Protein 3O0A (pdb70)

B-factor: mean 23.2, std 10.37, range [8.73, 64.78]

InterPro domains:
  IPR001412 Aminoacyl-tRNA synthetase, class I, conserved site [PS00178] (41-52)
  IPR002300 Aminoacyl-tRNA synthetase, class Ia [PF00133] (443-599)
  IPR002302 Leucine-tRNA ligase [PR00985] (126-143)
  IPR002302 Leucine-tRNA ligase [PR00985] (152-168)
  IPR002302 Leucine-tRNA ligase [PR00985] (184-197)
  IPR002302 Leucine-tRNA ligase [PR00985] (215-234)
  IPR002302 Leucine-tRNA ligase [PR00985] (513-531)
  IPR002302 Leucine-tRNA ligase [PR00985] (552-574)
  IPR002302 Leucine-tRNA ligase [PR00985] (585-595)
  IPR002302 Leucine-tRNA ligase [PTHR43740] (6-605)
  IPR002302 Leucine-tRNA ligase [TIGR00396] (6-601)
  IPR009008 Valyl/Leucyl/Isoleucyl-tRNA synthetase, editing domain [G3DSA:3.90.740.10] (258-379)
  IPR009008 Valyl/Leucyl/Isoleucyl-tRNA synthetase, editing domain [SSF50677] (257-441)
  IPR014729 Rossmann-like alpha/beta/alpha sandwich fold [G3DSA:3.40.50.620] (31-233)
  IPR014729 Rossmann-like alpha/beta/alpha sandwich fold [G3DSA:3.40.50.620] (413-604)
  IPR015413 Methionyl/Leucyl tRNA synthetase [PF09334] (38-180)
  IPR025709 Leucyl-tRNA synthetase, editing domain [PF13603] (221-429)

Organism: Aquifex aeolicus (strain VF5) (NCBI:txid224324)

Foldseek 3Di:
DAKKFKWKFAAPDLVLQVVLDDPVQSVCCVPVSIDIDIATDRQLLCLLQQQEKEFALPQPCLSSLLSVLVSVVQFDNVVSVVVSVVLVPADLCRLAVDPPKDKGWSRTWIQRPQPRDTHTYMYTSNQACPPGNRMHGAALQADQVSVVVCVNVVTDHDDFFDDPDDDDSVVGHHNDWHATDSRPPRGGHTSVVSSVVSQVVCVVVVRMHDD/DWKKFKWWFAAPDLVLLQVLDDPVCSVCCVPVSIDIDIAIDRQLLQLLQQQEKEAELPQPCLSSLLSVLVVVVQFDNVVSVVVSVVLVPDDLCRLQVDPDKDKGWSRTWIQSLQPRDTHTYMYISNFACPATNRMHRAALQADFVSVRVCVVVVTDHDDFFDQPDDDDSVVGHHNDWHAGDSRPPRGGDTRVVSSVVSQVVCVVVVGMHDDDGD

Nearest PDB structures (foldseek):
  3pz0-assembly3_C  TM=9.954E-01  e=6.820E-44  Aquifex aeolicus
  3pz5-assembly1_A  TM=9.875E-01  e=3.803E-36  Aquifex aeolicus
  1obh-assembly1_A  TM=9.323E-01  e=7.186E-24  Thermus thermophilus HB27
  7n11-assembly1_A  TM=8.236E-01  e=1.066E-21  Mycobacteroides abscessus
  7nu7-assembly1_A  TM=8.546E-01  e=3.525E-19  Neisseria gonorrhoeae

Sequence (425 aa):
EGALIRFYVEIEEPEKFLNCVPEELKETLLKEKRIYIDVFTTRPDTVFGATFVVLAPEHPLVPVLACIGERLGNACYSDVENFVEKMKKMSTRERTMEEDKEGVFLGVYATNPANGEKIPVWSANYVLYEYGTGAIMCVPAHDQRDWEFAKKYDLPIKVVVKPEGAWDFEKGAYEGKGTLVNSDGFDGLDSETAKRKITEWLQDRGLGEKKEGALIRFYVEIEEPEKFLNCVPEELKETLLKEKRIYIDVFTTRPDTVFGATFVVLAPEHPLVPVLACIGERLGNACYSDVENFVEKMKKMSTRERTMEEDKEGVFLGVYATNPANGEKIPVWSANYVLYEYGTGAIMCVPAHDQRDWEFAKKYDLPIKVVVKPEGAWDFEKGAYEGKGTLVNSDGFDGLDSETAKRKITEWLQDRGLGEKKVSY

CATH classification: 3.90.740.10

Solvent-accessible surface area: 20500 Å² total; per-residue (Å²): 176,6,0,40,0,83,0,18,4,83,6,136,103,5,130,98,8,52,125,11,18,59,112,136,50,85,78,43,0,68,171,85,93,61,2,43,1,44,0,29,13,66,54,4,0,3,0,1,0,0,8,0,0,0,0,0,2,82,20,83,18,1,66,15,0,0,22,0,0,91,86,80,67,64,16,60,65,63,79,4,92,96,6,29,87,94,6,143,158,64,50,86,161,89,14,52,145,59,163,110,12,50,8,22,51,0,0,0,98,0,4,0,5,7,39,45,76,121,9,21,0,28,0,0,15,23,6,50,87,143,99,48,44,0,1,24,13,0,6,0,0,7,53,55,136,2,21,46,0,2,142,120,55,135,22,80,75,40,31,0,0,111,25,189,50,111,116,64,33,143,155,10,7,38,99,31,144,14,56,2,34,84,0,94,62,18,65,54,17,77,1,75,15,0,51,73,19,0,5,78,53,0,79,108,71,53,15,10,92,104,145,151,10,0,34,0,75,0,17,5,77,7,149,83,4,121,123,16,46,119,10,8,48,132,72,56,54,131,41,0,70,161,62,97,64,4,31,1,59,0,8,13,64,53,4,0,3,0,1,0,1,10,0,0,0,0,0,1,40,18,66,18,0,59,15,0,0,21,0,0,91,109,92,67,66,23,60,57,59,82,3,88,87,11,19,98,106,1,114,150,49,53,80,136,62,12,100,110,87,161,101,13,54,10,29,50,0,0,0,102,0,4,0,2,9,34,43,80,117,8,20,0,28,0,0,7,41,6,56,14,61,81,8,36,0,1,27,13,0,6,0,0,7,58,54,132,4,26,49,0,2,153,106,59,137,21,80,75,42,40,0,0,113,15,190,48,108,121,69,37,152,153,12,9,34,99,29,140,16,51,2,35,85,0,94,80,28,76,54,48,75,2,70,29,0,51,115,84,0,2,68,84,0,94,133,103,41,6,10,82,108,70,101,66,109

Radius of gyration: 25.5 Å; Cα contacts (8 Å, |Δi|>4): 922; chains: 2; bounding box: 41×61×72 Å

Secondary structure (DSSP, 8-state):
--EEEEEEEE-S-GGGTGGGS-HHHHHHHHHHSEEEEEEEES-GGGGGG--EEEE-TT-THHHHHHHHHHHTT---HHHHHHHHHHHHT--HHHHHS-SS--EEEEEEEEEPTTT--EEEEEEETTS-TTSTTSEEEE-TTT-HHHHHHHHHHT------EE-SS---TTT----S--EE-S-GGGTT-BHHHHHHHHHHHHHHTTSEEE-/-EEEEEEEEE-S-GGGTGGGS-HHHHHHHHHHSEEEEEEEES-GGGGGG--EEEE-TT-THHHHHHHHHHHHTS--HHHHHHHHHHHHTS-HHHHHS-SS--EEEEEEEEEPTTT--EEEEEEETTS-TTSTTSEEEE-TTT-HHHHHHHHHHT------EE-SS---TTT----S--EE-S-GGGTT-BHHHHHHHHHHHHHHTTSEEEES--

Structure (mmCIF, N/CA/C/O backbone):
data_3O0A
#
_entry.id   3O0A
#
_cell.length_a   38.689
_cell.length_b   98.180
_cell.length_c   116.667
_cell.angle_alpha   90.00
_cell.angle_beta   90.00
_cell.angle_gamma   90.00
#
_symmetry.space_group_name_H-M   'P 21 21 21'
#
loop_
_entity.id
_entity.type
_entity.pdbx_description
1 polymer 'Leucyl-tRNA synthetase subunit alpha'
2 water water
#
loop_
_atom_site.group_PDB
_atom_site.id
_atom_site.type_symbol
_atom_site.label_atom_id
_atom_site.label_alt_id
_atom_site.label_comp_id
_atom_site.label_asym_id
_atom_site.label_entity_id
_atom_site.label_seq_id
_atom_site.pdbx_PDB_ins_code
_atom_site.Cartn_x
_atom_site.Cartn_y
_atom_site.Cartn_z
_atom_site.occupancy
_atom_site.B_iso_or_equiv
_atom_site.auth_seq_id
_atom_site.auth_comp_id
_atom_site.auth_asym_id
_atom_site.auth_atom_id
_atom_site.pdbx_PDB_model_num
ATOM 1 N N . GLU A 1 4 ? 6.061 81.202 53.947 1.00 36.07 228 GLU A N 1
ATOM 2 C CA . GLU A 1 4 ? 6.876 81.231 52.701 1.00 34.99 228 GLU A CA 1
ATOM 3 C C . GLU A 1 4 ? 7.786 82.454 52.714 1.00 32.78 228 GLU A C 1
ATOM 4 O O . GLU A 1 4 ? 7.361 83.568 53.036 1.00 33.19 228 GLU A O 1
ATOM 10 N N . GLY A 1 5 ? 9.046 82.222 52.385 1.00 30.02 229 GLY A N 1
ATOM 11 C CA . GLY A 1 5 ? 10.042 83.279 52.323 1.00 27.18 229 GLY A CA 1
ATOM 12 C C . GLY A 1 5 ? 11.414 82.668 52.151 1.00 24.96 229 GLY A C 1
ATOM 13 O O . GLY A 1 5 ? 11.557 81.569 51.591 1.00 25.00 229 GLY A O 1
ATOM 14 N N . ALA A 1 6 ? 12.426 83.380 52.628 1.00 22.57 230 ALA A N 1
ATOM 15 C CA . ALA A 1 6 ? 13.797 82.933 52.483 1.00 20.58 230 ALA A CA 1
ATOM 16 C C . ALA A 1 6 ? 14.580 83.240 53.742 1.00 19.02 230 ALA A C 1
ATOM 17 O O . ALA A 1 6 ? 14.344 84.253 54.392 1.00 18.47 230 ALA A O 1
ATOM 19 N N . LEU A 1 7 ? 15.511 82.359 54.076 1.00 17.78 231 LEU A N 1
ATOM 20 C CA . LEU A 1 7 ? 16.568 82.725 55.013 1.00 16.40 231 LEU A CA 1
ATOM 21 C C . LEU A 1 7 ? 17.684 83.311 54.158 1.00 15.00 231 LEU A C 1
ATOM 22 O O . LEU A 1 7 ? 18.027 82.741 53.123 1.00 15.20 231 LEU A O 1
ATOM 27 N N . ILE A 1 8 ? 18.230 84.447 54.574 1.00 13.41 232 ILE A N 1
ATOM 28 C CA . ILE A 1 8 ? 19.334 85.076 53.855 1.00 12.39 232 ILE A CA 1
ATOM 29 C C . ILE A 1 8 ? 20.479 85.288 54.835 1.00 11.90 232 ILE A C 1
ATOM 30 O O . ILE A 1 8 ? 20.264 85.787 55.946 1.00 11.40 232 ILE A O 1
ATOM 35 N N . ARG A 1 9 ? 21.672 84.867 54.424 1.00 11.96 233 ARG A N 1
ATOM 36 C CA . ARG A 1 9 ? 22.852 84.926 55.283 1.00 11.68 233 ARG A CA 1
ATOM 37 C C . ARG A 1 9 ? 23.621 86.226 55.058 1.00 11.39 233 ARG A C 1
ATOM 38 O O . ARG A 1 9 ? 24.483 86.311 54.186 1.00 11.93 233 ARG A O 1
ATOM 46 N N . PHE A 1 10 ? 23.270 87.260 55.816 1.00 10.74 234 PHE A N 1
ATOM 47 C CA . PHE A 1 10 ? 24.135 88.437 55.899 1.00 10.10 234 PHE A CA 1
ATOM 48 C C . PHE A 1 10 ? 25.359 88.050 56.731 1.00 10.90 234 PHE A C 1
ATOM 49 O O . PHE A 1 10 ? 25.325 87.051 57.445 1.00 10.85 234 PHE A O 1
ATOM 57 N N . TYR A 1 11 ? 26.438 88.820 56.628 1.00 11.33 235 TYR A N 1
ATOM 58 C CA . TYR A 1 11 ? 27.603 88.539 57.463 1.00 11.81 235 TYR A CA 1
ATOM 59 C C . TYR A 1 11 ? 28.442 89.768 57.707 1.00 12.14 235 TYR A C 1
ATOM 60 O O . TYR A 1 11 ? 28.586 90.621 56.838 1.00 13.58 235 TYR A O 1
ATOM 69 N N . VAL A 1 12 ? 29.004 89.844 58.903 1.00 12.09 236 VAL A N 1
ATOM 70 C CA . VAL A 1 12 ? 29.988 90.871 59.207 1.00 12.06 236 VAL A CA 1
ATOM 71 C C . VAL A 1 12 ? 31.358 90.298 58.884 1.00 13.19 236 VAL A C 1
ATOM 72 O O . VAL A 1 12 ? 31.772 89.286 59.467 1.00 13.22 236 VAL A O 1
ATOM 76 N N . GLU A 1 13 ? 32.040 90.933 57.930 1.00 13.42 237 GLU A N 1
ATOM 77 C CA . GLU A 1 13 ? 33.414 90.562 57.603 1.00 15.25 237 GLU A CA 1
ATOM 78 C C . GLU A 1 13 ? 34.360 91.065 58.682 1.00 16.00 237 GLU A C 1
ATOM 79 O O . GLU A 1 13 ? 34.273 92.225 59.103 1.00 15.66 237 GLU A O 1
ATOM 85 N N . ILE A 1 14 ? 35.250 90.185 59.129 1.00 16.67 238 ILE A N 1
ATOM 86 C CA . ILE A 1 14 ? 36.252 90.537 60.139 1.00 17.91 238 ILE A CA 1
ATOM 87 C C . ILE A 1 14 ? 37.636 90.160 59.617 1.00 19.65 238 ILE A C 1
ATOM 88 O O . ILE A 1 14 ? 38.008 88.981 59.619 1.00 20.03 238 ILE A O 1
ATOM 93 N N . GLU A 1 15 ? 38.372 91.182 59.185 1.00 21.21 239 GLU A N 1
ATOM 94 C CA . GLU A 1 15 ? 39.669 91.050 58.507 1.00 23.82 239 GLU A CA 1
ATOM 95 C C . GLU A 1 15 ? 40.784 90.565 59.439 1.00 24.12 239 GLU A C 1
ATOM 96 O O . GLU A 1 15 ? 41.703 89.849 59.015 1.00 24.48 239 GLU A O 1
ATOM 102 N N . GLU A 1 16 ? 40.695 90.960 60.704 1.00 23.33 240 GLU A N 1
ATOM 103 C CA . GLU A 1 16 ? 41.710 90.611 61.694 1.00 24.26 240 GLU A CA 1
ATOM 104 C C . GLU A 1 16 ? 41.053 89.918 62.898 1.00 22.18 240 GLU A C 1
ATOM 105 O O . GLU A 1 16 ? 40.895 90.528 63.948 1.00 21.40 240 GLU A O 1
ATOM 111 N N . PRO A 1 17 ? 40.669 88.633 62.747 1.00 21.49 241 PRO A N 1
ATOM 112 C CA . PRO A 1 17 ? 39.909 87.959 63.810 1.00 19.95 241 PRO A CA 1
ATOM 113 C C . PRO A 1 17 ? 40.564 87.972 65.204 1.00 18.89 241 PRO A C 1
ATOM 114 O O . PRO A 1 17 ? 39.846 88.069 66.203 1.00 17.43 241 PRO A O 1
ATOM 118 N N . GLU A 1 18 ? 41.899 87.877 65.278 1.00 18.87 242 GLU A N 1
ATOM 119 C CA . GLU A 1 18 ? 42.599 87.855 66.580 1.00 19.61 242 GLU A CA 1
ATOM 120 C C . GLU A 1 18 ? 42.307 89.091 67.437 1.00 18.61 242 GLU A C 1
ATOM 121 O O . GLU A 1 18 ? 42.245 89.005 68.668 1.00 18.54 242 GLU A O 1
ATOM 127 N N . LYS A 1 19 ? 42.102 90.230 66.779 1.00 17.39 243 LYS A N 1
ATOM 128 C CA . LYS A 1 19 ? 41.776 91.490 67.461 1.00 17.21 243 LYS A CA 1
ATOM 129 C C . LYS A 1 19 ? 40.390 9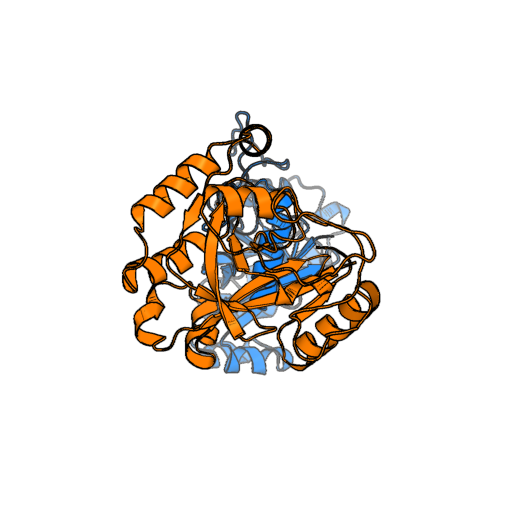1.455 68.115 1.00 15.90 243 LYS A C 1
ATOM 130 O O . LYS A 1 19 ? 40.104 92.256 69.011 1.00 15.03 243 LYS A O 1
ATOM 136 N N . PHE A 1 20 ? 39.547 90.513 67.682 1.00 14.21 244 PHE A N 1
ATOM 137 C CA . PHE A 1 20 ? 38.168 90.457 68.127 1.00 13.71 244 PHE A CA 1
ATOM 138 C C . PHE A 1 20 ? 37.742 89.154 68.799 1.00 13.24 244 PHE A C 1
ATOM 139 O O . PHE A 1 20 ? 36.581 89.028 69.218 1.00 12.22 244 PHE A O 1
ATOM 147 N N . LEU A 1 21 ? 38.669 88.211 68.951 1.00 14.30 245 LEU A N 1
ATOM 148 C CA . LEU A 1 21 ? 38.323 86.886 69.491 1.00 14.93 245 LEU A CA 1
ATOM 149 C C . LEU A 1 21 ? 37.655 86.926 70.865 1.00 14.93 245 LEU A C 1
ATOM 150 O O . LEU A 1 21 ? 36.776 86.103 71.164 1.00 14.77 245 LEU A O 1
ATOM 155 N N . ASN A 1 22 ? 38.058 87.866 71.719 1.00 14.09 246 ASN A N 1
ATOM 156 C CA . ASN A 1 22 ? 37.431 87.904 73.036 1.00 14.01 246 ASN A CA 1
ATOM 157 C C . ASN A 1 22 ? 36.016 88.502 73.050 1.00 13.21 246 ASN A C 1
ATOM 158 O O . ASN A 1 22 ? 35.352 88.503 74.085 1.00 12.90 246 ASN A O 1
ATOM 163 N N . CYS A 1 23 ? 35.552 88.965 71.887 1.00 12.08 247 CYS A N 1
ATOM 164 C CA . CYS A 1 23 ? 34.170 89.422 71.719 1.00 11.86 247 CYS A CA 1
ATOM 165 C C . CYS A 1 23 ? 33.208 88.291 71.406 1.00 11.35 247 CYS A C 1
ATOM 166 O O . CYS A 1 23 ? 32.004 88.488 71.475 1.00 11.16 247 CYS A O 1
ATOM 169 N N . VAL A 1 24 ? 33.742 87.132 71.016 1.00 11.21 248 VAL A N 1
ATOM 170 C CA . VAL A 1 24 ? 32.900 86.064 70.458 1.00 11.88 248 VAL A CA 1
ATOM 171 C C . VAL A 1 24 ? 32.965 84.790 71.298 1.00 12.44 248 VAL A C 1
ATOM 172 O O . VAL A 1 24 ? 34.029 84.445 71.830 1.00 13.66 248 VAL A O 1
ATOM 176 N N . PRO A 1 25 ? 31.820 84.100 71.437 1.00 12.26 249 PRO A N 1
ATOM 177 C CA . PRO A 1 25 ? 31.838 82.829 72.161 1.00 12.87 249 PRO A CA 1
ATOM 178 C C . PRO A 1 25 ? 32.479 81.729 71.340 1.00 13.65 249 PRO A C 1
ATOM 179 O O . PRO A 1 25 ? 32.558 81.828 70.112 1.00 13.36 249 PRO A O 1
ATOM 183 N N . GLU A 1 26 ? 32.908 80.677 72.035 1.00 14.08 250 GLU A N 1
ATOM 184 C CA . GLU A 1 26 ? 33.586 79.550 71.419 1.00 15.45 250 GLU A CA 1
ATOM 185 C C . GLU A 1 26 ? 32.832 79.014 70.199 1.00 14.94 250 GLU A C 1
ATOM 186 O O . GLU A 1 26 ? 33.439 78.645 69.199 1.00 14.87 250 GLU A O 1
ATOM 192 N N . GLU A 1 27 ? 31.511 78.989 70.301 1.00 15.03 251 GLU A N 1
ATOM 193 C CA . GLU A 1 27 ? 30.647 78.457 69.242 1.00 16.44 251 GLU A CA 1
ATOM 194 C C . GLU A 1 27 ? 30.774 79.178 67.893 1.00 16.13 251 GLU A C 1
ATOM 195 O O . GLU A 1 27 ? 30.467 78.598 66.843 1.00 17.79 251 GLU A O 1
ATOM 201 N N . LEU A 1 28 ? 31.209 80.439 67.918 1.00 15.68 252 LEU A N 1
ATOM 202 C CA . LEU A 1 28 ? 31.365 81.232 66.683 1.00 15.60 252 LEU A CA 1
ATOM 203 C C . LEU A 1 28 ? 32.806 81.354 66.213 1.00 16.48 252 LEU A C 1
ATOM 204 O O . LEU A 1 28 ? 33.067 81.935 65.148 1.00 15.87 252 LEU A O 1
ATOM 209 N N . LYS A 1 29 ? 33.735 80.811 67.002 1.00 17.20 253 LYS A N 1
ATOM 210 C CA . LYS A 1 29 ? 35.165 81.026 66.786 1.00 18.88 253 LYS A CA 1
ATOM 211 C C . LYS A 1 29 ? 35.665 80.327 65.520 1.00 19.98 253 LYS A C 1
ATOM 212 O O . LYS A 1 29 ? 36.454 80.885 64.764 1.00 20.35 253 LYS A O 1
ATOM 218 N N . GLU A 1 30 ? 35.182 79.109 65.304 1.00 20.70 254 GLU A N 1
ATOM 219 C CA . GLU A 1 30 ? 35.544 78.302 64.146 1.00 22.38 254 GLU A CA 1
ATOM 220 C C . GLU A 1 30 ? 35.255 79.067 62.843 1.00 21.16 254 GLU A C 1
ATOM 221 O O . GLU A 1 30 ? 36.136 79.208 61.997 1.00 21.71 254 GLU A O 1
ATOM 227 N N . THR A 1 31 ? 34.038 79.596 62.712 1.00 19.74 255 THR A N 1
ATOM 228 C CA . THR A 1 31 ? 33.637 80.344 61.516 1.00 18.85 255 THR A CA 1
ATOM 229 C C . THR A 1 31 ? 34.409 81.656 61.385 1.00 18.50 255 THR A C 1
ATOM 230 O O . THR A 1 31 ? 34.809 82.052 60.275 1.00 18.43 255 THR A O 1
ATOM 234 N N . LEU A 1 32 ? 34.606 82.334 62.516 1.00 17.50 256 LEU A N 1
ATOM 235 C CA . LEU A 1 32 ? 35.343 83.584 62.530 1.00 17.69 256 LEU A CA 1
ATOM 236 C C . LEU A 1 32 ? 36.764 83.380 62.001 1.00 18.64 256 LEU A C 1
ATOM 237 O O . LEU A 1 32 ? 37.230 84.132 61.157 1.00 18.16 256 LEU A O 1
ATOM 242 N N . LEU A 1 33 ? 37.453 82.362 62.510 1.00 19.54 257 LEU A N 1
ATOM 243 C CA . LEU A 1 33 ? 38.840 82.139 62.097 1.00 21.49 257 LEU A CA 1
ATOM 244 C C . LEU A 1 33 ? 38.971 81.578 60.674 1.00 22.16 257 LEU A C 1
ATOM 245 O O . LEU A 1 33 ? 39.877 81.974 59.933 1.00 23.10 257 LEU A O 1
ATOM 250 N N . LYS A 1 34 ? 38.068 80.679 60.294 1.00 22.07 258 LYS A N 1
ATOM 251 C CA . LYS A 1 34 ? 38.139 80.017 58.992 1.00 23.61 258 LYS A CA 1
ATOM 252 C C . LYS A 1 34 ? 37.589 80.893 57.878 1.00 22.52 258 LYS A C 1
ATOM 253 O O . LYS A 1 34 ? 38.164 80.945 56.796 1.00 22.94 258 LYS A O 1
ATOM 259 N N . GLU A 1 35 ? 36.471 81.566 58.139 1.00 20.90 259 GLU A N 1
ATOM 260 C CA . GLU A 1 35 ? 35.795 82.340 57.096 1.00 20.36 259 GLU A CA 1
ATOM 261 C C . GLU A 1 35 ? 35.959 83.848 57.216 1.00 19.10 259 GLU A C 1
ATOM 262 O O . GLU A 1 35 ? 35.598 84.582 56.284 1.00 17.76 259 GLU A O 1
ATOM 268 N N . LYS A 1 36 ? 36.489 84.305 58.355 1.00 18.68 260 LYS A N 1
ATOM 269 C CA . LYS A 1 36 ? 36.629 85.737 58.656 1.00 18.21 260 LYS A CA 1
ATOM 270 C C . LYS A 1 36 ? 35.260 86.427 58.556 1.00 16.26 260 LYS A C 1
ATOM 271 O O . LYS A 1 36 ? 35.127 87.528 58.001 1.00 15.77 260 LYS A O 1
ATOM 277 N N . ARG A 1 37 ? 34.253 85.739 59.098 1.00 14.75 261 ARG A N 1
ATOM 278 C CA . ARG A 1 37 ? 32.859 86.211 59.084 1.00 13.46 261 ARG A CA 1
ATOM 279 C C . ARG A 1 37 ? 32.137 85.880 60.370 1.00 12.74 261 ARG A C 1
ATOM 280 O O . ARG A 1 37 ? 32.425 84.856 60.991 1.00 12.82 261 ARG A O 1
ATOM 288 N N . ILE A 1 38 ? 31.191 86.745 60.741 1.00 12.08 262 ILE A N 1
ATOM 289 C CA . ILE A 1 38 ? 30.164 86.426 61.736 1.00 12.01 262 ILE A CA 1
ATOM 290 C C . ILE A 1 38 ? 28.833 86.518 61.022 1.00 10.95 262 ILE A C 1
ATOM 291 O O . ILE A 1 38 ? 28.464 87.578 60.535 1.00 11.09 262 ILE A O 1
ATOM 296 N N . TYR A 1 39 ? 28.133 85.395 60.909 1.00 11.12 263 TYR A N 1
ATOM 297 C CA . TYR A 1 39 ? 26.899 85.388 60.125 1.00 11.04 263 TYR A CA 1
ATOM 298 C C . TYR A 1 39 ? 25.720 85.957 60.894 1.00 10.79 263 TYR A C 1
ATOM 299 O O . TYR A 1 39 ? 25.550 85.657 62.077 1.00 11.40 263 TYR A O 1
ATOM 308 N N . ILE A 1 40 ? 24.896 86.734 60.188 1.00 9.99 264 ILE A N 1
ATOM 309 C CA . ILE A 1 40 ? 23.603 87.177 60.714 1.00 10.37 264 ILE A CA 1
ATOM 310 C C . ILE A 1 40 ? 22.538 86.653 59.769 1.00 11.40 264 ILE A C 1
ATOM 311 O O . ILE A 1 40 ? 22.281 87.240 58.717 1.00 11.12 264 ILE A O 1
ATOM 316 N N . ASP A 1 41 ? 21.916 85.551 60.154 1.00 11.68 265 ASP A N 1
ATOM 317 C CA . ASP A 1 41 ? 20.872 84.972 59.317 1.00 13.35 265 ASP A CA 1
ATOM 318 C C . ASP A 1 41 ? 19.577 85.741 59.545 1.00 13.08 265 ASP A C 1
ATOM 319 O O . ASP A 1 41 ? 19.174 85.984 60.692 1.00 12.21 265 ASP A O 1
ATOM 324 N N . VAL A 1 42 ? 18.928 86.128 58.453 1.00 13.53 266 VAL A N 1
ATOM 325 C CA . VAL A 1 42 ? 17.657 86.833 58.558 1.00 14.20 266 VAL A CA 1
ATOM 326 C C . VAL A 1 42 ? 16.583 86.017 57.851 1.00 14.98 266 VAL A C 1
ATOM 327 O O . VAL A 1 42 ? 16.845 85.391 56.839 1.00 14.47 266 VAL A O 1
ATOM 331 N N . PHE A 1 43 ? 15.378 86.005 58.403 1.00 15.53 267 PHE A N 1
ATOM 332 C CA . PHE A 1 43 ? 14.244 85.504 57.646 1.00 15.91 267 PHE A CA 1
ATOM 333 C C . PHE A 1 43 ? 13.464 86.652 57.011 1.00 15.85 267 PHE A C 1
ATOM 334 O O . PHE A 1 43 ? 13.205 87.659 57.650 1.00 15.81 267 PHE A O 1
ATOM 342 N N . THR A 1 44 ? 13.092 86.495 55.746 1.00 16.53 268 THR A N 1
ATOM 343 C CA . THR A 1 44 ? 12.272 87.505 55.066 1.00 17.27 268 THR A CA 1
ATOM 344 C C . THR A 1 44 ? 11.220 86.878 54.169 1.00 18.21 268 THR A C 1
ATOM 345 O O . THR A 1 44 ? 11.490 85.886 53.511 1.00 18.54 268 THR A O 1
ATOM 349 N N . THR A 1 45 ? 10.025 87.467 54.137 1.00 18.61 269 THR A N 1
ATOM 350 C CA . THR A 1 45 ? 9.011 87.074 53.157 1.00 20.26 269 THR A CA 1
ATOM 351 C C . THR A 1 45 ? 9.141 87.937 51.901 1.00 19.74 269 THR A C 1
ATOM 352 O O . THR A 1 45 ? 8.340 87.818 50.971 1.00 21.02 269 THR A O 1
ATOM 356 N N . ARG A 1 46 ? 10.158 88.801 51.893 1.00 18.72 270 ARG A N 1
ATOM 357 C CA . ARG A 1 46 ? 10.406 89.718 50.778 1.00 18.36 270 ARG A CA 1
ATOM 358 C C . ARG A 1 46 ? 11.830 89.613 50.205 1.00 17.17 270 ARG A C 1
ATOM 359 O O . ARG A 1 46 ? 12.553 90.613 50.131 1.00 16.78 270 ARG A O 1
ATOM 367 N N . PRO A 1 47 ? 12.232 88.405 49.767 1.00 16.22 271 PRO A N 1
ATOM 368 C CA . PRO A 1 47 ? 13.588 88.286 49.237 1.00 15.32 271 PRO A CA 1
ATOM 369 C C . PRO A 1 47 ? 13.776 89.077 47.932 1.00 15.37 271 PRO A C 1
ATOM 370 O O . PRO A 1 47 ? 14.909 89.385 47.561 1.00 14.75 271 PRO A O 1
ATOM 374 N N . ASP A 1 48 ? 12.667 89.411 47.260 1.00 16.08 272 ASP A N 1
ATOM 375 C CA . ASP A 1 48 ? 12.688 90.273 46.078 1.00 16.79 272 ASP A CA 1
ATOM 376 C C . ASP A 1 48 ? 13.244 91.675 46.360 1.00 16.83 272 ASP A C 1
ATOM 377 O O . ASP A 1 48 ? 13.637 92.378 45.431 1.00 17.57 272 ASP A O 1
ATOM 382 N N . THR A 1 49 ? 13.295 92.055 47.639 1.00 16.23 273 THR A N 1
ATOM 383 C CA . THR A 1 49 ? 13.748 93.386 48.061 1.00 16.20 273 THR A CA 1
ATOM 384 C C . THR A 1 49 ? 15.174 93.405 48.640 1.00 14.43 273 THR A C 1
ATOM 385 O O . THR A 1 49 ? 15.628 94.441 49.153 1.00 14.86 273 THR A O 1
ATOM 389 N N . VAL A 1 50 ? 15.880 92.277 48.549 1.00 13.71 274 VAL A N 1
ATOM 390 C CA . VAL A 1 50 ? 17.172 92.135 49.242 1.00 12.50 274 VAL A CA 1
ATOM 391 C C . VAL A 1 50 ? 18.199 93.199 48.803 1.00 13.01 274 VAL A C 1
ATOM 392 O O . VAL A 1 50 ? 19.017 93.658 49.606 1.00 12.39 274 VAL A O 1
ATOM 396 N N . PHE A 1 51 ? 18.147 93.607 47.533 1.00 13.77 275 PHE A N 1
ATOM 397 C CA . PHE A 1 51 ? 19.092 94.623 47.064 1.00 14.44 275 PHE A CA 1
ATOM 398 C C . PHE A 1 51 ? 18.808 95.982 47.700 1.00 15.49 275 PHE A C 1
ATOM 399 O O . PHE A 1 51 ? 19.652 96.878 47.659 1.00 16.55 275 PHE A O 1
ATOM 407 N N . GLY A 1 52 ? 17.623 96.121 48.292 1.00 15.47 276 GLY A N 1
ATOM 408 C CA . GLY A 1 52 ? 17.196 97.382 48.898 1.00 15.98 276 GLY A CA 1
ATOM 409 C C . GLY A 1 52 ? 17.452 97.454 50.386 1.00 15.34 276 GLY A C 1
ATOM 410 O O . GLY A 1 52 ? 17.072 98.428 51.033 1.00 16.42 276 GLY A O 1
ATOM 411 N N . ALA A 1 53 ? 18.112 96.431 50.931 1.00 14.54 277 ALA A N 1
ATOM 412 C CA . ALA A 1 53 ? 18.444 96.431 52.355 1.00 14.29 277 ALA A CA 1
ATOM 413 C C . ALA A 1 53 ? 19.501 97.490 52.627 1.00 14.86 277 ALA A C 1
ATOM 414 O O . ALA A 1 53 ? 20.588 97.457 52.050 1.00 15.87 277 ALA A O 1
ATOM 416 N N . THR A 1 54 ? 19.159 98.457 53.473 1.00 14.92 278 THR A N 1
ATOM 417 C CA . THR A 1 54 ? 20.101 99.539 53.798 1.00 15.67 278 THR A CA 1
ATOM 418 C C . THR A 1 54 ? 20.578 99.497 55.247 1.00 14.58 278 THR A C 1
ATOM 419 O O . THR A 1 54 ? 21.423 100.314 55.659 1.00 14.38 278 THR A O 1
ATOM 423 N N . PHE A 1 55 ? 20.000 98.575 56.023 1.00 13.30 279 PHE A N 1
ATOM 424 C CA . PHE A 1 55 ? 20.473 98.266 57.371 1.00 12.53 279 PHE A CA 1
ATOM 425 C C . PHE A 1 55 ? 19.887 96.942 57.847 1.00 12.44 279 PHE A C 1
ATOM 426 O O . PHE A 1 55 ? 18.978 96.391 57.207 1.00 11.66 279 PHE A O 1
ATOM 434 N N . VAL A 1 56 ? 20.464 96.418 58.929 1.00 11.18 280 VAL A N 1
ATOM 435 C CA . VAL A 1 56 ? 20.031 95.183 59.557 1.00 11.70 280 VAL A CA 1
ATOM 436 C C . VAL A 1 56 ? 19.640 95.508 60.988 1.00 11.98 280 VAL A C 1
ATOM 437 O O . VAL A 1 56 ? 20.307 96.320 61.634 1.00 12.06 280 VAL A O 1
ATOM 441 N N . VAL A 1 57 ? 18.560 94.896 61.478 1.00 12.18 281 VAL A N 1
ATOM 442 C CA . VAL A 1 57 ? 18.161 95.073 62.881 1.00 12.21 281 VAL A CA 1
ATOM 443 C C . VAL A 1 57 ? 18.034 93.732 63.607 1.00 11.59 281 VAL A C 1
ATOM 444 O O . VAL A 1 57 ? 17.376 92.815 63.119 1.00 11.44 281 VAL A O 1
ATOM 448 N N . LEU A 1 58 ? 18.672 93.630 64.772 1.00 10.48 282 LEU A N 1
ATOM 449 C CA . LEU A 1 58 ? 18.523 92.482 65.650 1.00 10.68 282 LEU A CA 1
ATOM 450 C C . LEU A 1 58 ? 17.539 92.854 66.739 1.00 10.04 282 LEU A C 1
ATOM 451 O O . LEU A 1 58 ? 17.582 93.970 67.266 1.00 10.38 282 LEU A O 1
ATOM 456 N N . ALA A 1 59 ? 16.662 91.925 67.095 1.00 10.78 283 ALA A N 1
ATOM 457 C CA . ALA A 1 59 ? 15.877 92.095 68.322 1.00 11.11 283 ALA A CA 1
ATOM 458 C C . ALA A 1 59 ? 16.822 92.323 69.526 1.00 11.74 283 ALA A C 1
ATOM 459 O O . ALA A 1 59 ? 17.943 91.810 69.559 1.00 10.56 283 ALA A O 1
ATOM 461 N N . PRO A 1 60 ? 16.370 93.094 70.531 1.00 12.67 284 PRO A N 1
ATOM 462 C CA . PRO A 1 60 ? 17.221 93.406 71.691 1.00 13.31 284 PRO A CA 1
ATOM 463 C C . PRO A 1 60 ? 17.764 92.164 72.393 1.00 13.18 284 PRO A C 1
ATOM 464 O O . PRO A 1 60 ? 18.890 92.202 72.919 1.00 13.26 284 PRO A O 1
ATOM 468 N N . GLU A 1 61 ? 16.984 91.080 72.408 1.00 13.35 285 GLU A N 1
ATOM 469 C CA . GLU A 1 61 ? 17.402 89.854 73.091 1.00 14.63 285 GLU A CA 1
ATOM 470 C C . GLU A 1 61 ? 18.236 88.925 72.212 1.00 13.71 285 GLU A C 1
ATOM 471 O O . GLU A 1 61 ? 18.630 87.842 72.657 1.00 14.06 285 GLU A O 1
ATOM 477 N N . HIS A 1 62 ? 18.472 89.321 70.964 1.00 12.90 286 HIS A N 1
ATOM 478 C CA . HIS A 1 62 ? 19.265 88.492 70.044 1.00 12.65 286 HIS A CA 1
ATOM 479 C C . HIS A 1 62 ? 20.658 88.260 70.637 1.00 13.06 286 HIS A C 1
ATOM 480 O O . HIS A 1 62 ? 21.308 89.217 71.061 1.00 13.14 286 HIS A O 1
ATOM 487 N N . PRO A 1 63 ? 21.102 86.989 70.699 1.00 14.24 287 PRO A N 1
ATOM 488 C CA . PRO A 1 63 ? 22.418 86.653 71.253 1.00 14.83 287 PRO A CA 1
ATOM 489 C C . PRO A 1 63 ? 23.591 87.415 70.616 1.00 13.75 287 PRO A C 1
ATOM 490 O O . PRO A 1 63 ? 24.635 87.589 71.253 1.00 14.16 287 PRO A O 1
ATOM 494 N N . LEU A 1 64 ? 23.442 87.856 69.372 1.00 12.24 288 LEU A N 1
ATOM 495 C CA . LEU A 1 64 ? 24.549 88.556 68.701 1.00 11.05 288 LEU A CA 1
ATOM 496 C C . LEU A 1 64 ? 24.670 90.030 69.097 1.00 10.63 288 LEU A C 1
ATOM 497 O O . LEU A 1 64 ? 25.652 90.697 68.781 1.00 9.41 288 LEU A O 1
ATOM 502 N N . VAL A 1 65 ? 23.668 90.563 69.786 1.00 9.95 289 VAL A N 1
ATOM 503 C CA . VAL A 1 65 ? 23.738 91.978 70.171 1.00 10.52 289 VAL A CA 1
ATOM 504 C C . VAL A 1 65 ? 24.997 92.314 70.997 1.00 11.14 289 VAL A C 1
ATOM 505 O O . VAL A 1 65 ? 25.729 93.220 70.618 1.00 11.36 289 VAL A O 1
ATOM 509 N N . PRO A 1 66 ? 25.263 91.588 72.113 1.00 11.90 290 PRO A N 1
ATOM 510 C CA . PRO A 1 66 ? 26.487 91.901 72.866 1.00 11.72 290 PRO A CA 1
ATOM 511 C C . PRO A 1 66 ? 27.773 91.572 72.101 1.00 11.46 290 PRO A C 1
ATOM 512 O O . PRO A 1 66 ? 28.758 92.301 72.227 1.00 12.28 290 PRO A O 1
ATOM 516 N N . VAL A 1 67 ? 27.751 90.510 71.301 1.00 10.66 291 VAL A N 1
ATOM 517 C CA . VAL A 1 67 ? 28.900 90.130 70.494 1.00 9.95 291 VAL A CA 1
ATOM 518 C C . VAL A 1 67 ? 29.256 91.256 69.517 1.00 9.60 291 VAL A C 1
ATOM 519 O O . VAL A 1 67 ? 30.404 91.719 69.473 1.00 10.05 291 VAL A O 1
ATOM 523 N N . LEU A 1 68 ? 28.268 91.691 68.734 1.00 8.73 292 LEU A N 1
ATOM 524 C CA . LEU A 1 68 ? 28.504 92.733 67.728 1.00 8.78 292 LEU A CA 1
ATOM 525 C C . LEU A 1 68 ? 28.798 94.097 68.326 1.00 8.98 292 LEU A C 1
ATOM 526 O O . LEU A 1 68 ? 29.613 94.851 67.780 1.00 9.62 292 LEU A O 1
ATOM 531 N N . ALA A 1 69 ? 28.164 94.416 69.453 1.00 8.77 293 ALA A N 1
ATOM 532 C CA . ALA A 1 69 ? 28.478 95.672 70.160 1.00 9.55 293 ALA A CA 1
ATOM 533 C C . ALA A 1 69 ? 29.929 95.686 70.686 1.00 10.51 293 ALA A C 1
ATOM 534 O O . ALA A 1 69 ? 30.614 96.727 70.662 1.00 10.34 293 ALA A O 1
ATOM 536 N N . CYS A 1 70 ? 30.404 94.521 71.125 1.00 10.40 294 CYS A N 1
ATOM 537 C CA . CYS A 1 70 ? 31.789 94.391 71.588 1.00 11.32 294 CYS A CA 1
ATOM 538 C C . CYS A 1 70 ? 32.723 94.702 70.428 1.00 10.98 294 CYS A C 1
ATOM 539 O O . CYS A 1 70 ? 33.691 95.456 70.575 1.00 11.11 294 CYS A O 1
ATOM 542 N N . ILE A 1 71 ? 32.410 94.132 69.268 1.00 9.91 295 ILE A N 1
ATOM 543 C CA . ILE A 1 71 ? 33.181 94.393 68.051 1.00 10.97 295 ILE A CA 1
ATOM 544 C C . ILE A 1 71 ? 33.096 95.865 67.625 1.00 10.62 295 ILE A C 1
ATOM 545 O O . ILE A 1 71 ? 34.111 96.470 67.314 1.00 11.78 295 ILE A O 1
ATOM 550 N N . GLY A 1 72 ? 31.897 96.441 67.673 1.00 10.33 296 GLY A N 1
ATOM 551 C CA . GLY A 1 72 ? 31.687 97.841 67.281 1.00 11.47 296 GLY A CA 1
ATOM 552 C C . GLY A 1 72 ? 32.403 98.800 68.209 1.00 12.29 296 GLY A C 1
ATOM 553 O O . GLY A 1 72 ? 32.922 99.837 67.772 1.00 13.61 296 GLY A O 1
ATOM 554 N N . GLU A 1 73 ? 32.468 98.460 69.488 1.00 12.72 297 GLU A N 1
ATOM 555 C CA . GLU A 1 73 ? 33.298 99.240 70.420 1.00 14.62 297 GLU A CA 1
ATOM 556 C C . GLU A 1 73 ? 34.776 99.142 70.039 1.00 16.07 297 GLU A C 1
ATOM 557 O O . GLU A 1 73 ? 35.508 100.158 70.017 1.00 18.49 297 GLU A O 1
ATOM 563 N N . ARG A 1 74 ? 35.207 97.924 69.728 1.00 16.36 298 ARG A N 1
ATOM 564 C CA . ARG A 1 74 ? 36.600 97.600 69.381 1.00 18.17 298 ARG A CA 1
ATOM 565 C C . ARG A 1 74 ? 37.020 98.375 68.118 1.00 19.00 298 ARG A C 1
ATOM 566 O O . ARG A 1 74 ? 38.159 98.831 68.013 1.00 20.11 298 ARG A O 1
ATOM 574 N N . LEU A 1 75 ? 36.075 98.572 67.197 1.00 18.30 299 LEU A N 1
ATOM 575 C CA . LEU A 1 75 ? 36.271 99.377 65.978 1.00 18.62 299 LEU A CA 1
ATOM 576 C C . LEU A 1 75 ? 36.177 100.899 66.185 1.00 19.61 299 LEU A C 1
ATOM 577 O O . LEU A 1 75 ? 36.507 101.673 65.272 1.00 20.37 299 LEU A O 1
ATOM 582 N N . GLY A 1 76 ? 35.731 101.312 67.372 1.00 18.96 300 GLY A N 1
ATOM 583 C CA . GLY A 1 76 ? 35.510 102.724 67.714 1.00 19.71 300 GLY A CA 1
ATOM 584 C C . GLY A 1 76 ? 34.226 103.313 67.160 1.00 19.93 300 GLY A C 1
ATOM 585 O O . GLY A 1 76 ? 34.087 104.541 67.082 1.00 21.31 300 GLY A O 1
ATOM 586 N N . ASN A 1 77 ? 33.291 102.443 66.766 1.00 18.26 301 ASN A N 1
ATOM 587 C CA . ASN A 1 77 ? 32.054 102.865 66.097 1.00 18.55 301 ASN A CA 1
ATOM 588 C C . ASN A 1 77 ? 30.824 102.859 66.998 1.00 18.01 301 ASN A C 1
ATOM 589 O O . ASN A 1 77 ? 29.804 103.476 66.660 1.00 19.57 301 ASN A O 1
ATOM 594 N N . ALA A 1 78 ? 30.879 102.105 68.092 1.00 16.92 302 ALA A N 1
ATOM 595 C CA . ALA A 1 78 ? 29.707 101.944 68.958 1.00 15.41 302 ALA A CA 1
ATOM 596 C C . ALA A 1 78 ? 29.993 102.360 70.385 1.00 15.74 302 ALA A C 1
ATOM 597 O O . ALA A 1 78 ? 31.127 102.267 70.861 1.00 15.42 302 ALA A O 1
ATOM 599 N N . CYS A 1 79 ? 28.940 102.817 71.059 1.00 15.70 303 CYS A N 1
ATOM 600 C CA . CYS A 1 79 ? 28.977 103.067 72.488 1.00 15.28 303 CYS A CA 1
ATOM 601 C C . CYS A 1 79 ? 28.386 101.851 73.196 1.00 14.13 303 CYS A C 1
ATOM 602 O O . CYS A 1 79 ? 27.169 101.642 73.152 1.00 12.98 303 CYS A O 1
ATOM 605 N N . TYR A 1 80 ? 29.238 101.037 73.828 1.00 13.22 304 TYR A N 1
ATOM 606 C CA . TYR A 1 80 ? 28.755 99.813 74.454 1.00 12.69 304 TYR A CA 1
ATOM 607 C C . TYR A 1 80 ? 27.695 100.052 75.545 1.00 12.64 304 TYR A C 1
ATOM 608 O O . TYR A 1 80 ? 26.667 99.360 75.591 1.00 12.00 304 TYR A O 1
ATOM 617 N N . SER A 1 81 ? 27.919 101.044 76.399 1.00 12.10 305 SER A N 1
ATOM 618 C CA . SER A 1 81 ? 26.949 101.346 77.451 1.00 12.55 305 SER A CA 1
ATOM 619 C C . SER A 1 81 ? 25.590 101.731 76.866 1.00 12.97 305 SER A C 1
ATOM 620 O O . SER A 1 81 ? 24.549 101.422 77.460 1.00 12.59 305 SER A O 1
ATOM 623 N N . ASP A 1 82 ? 25.602 102.412 75.723 1.00 13.16 306 ASP A N 1
ATOM 624 C CA . ASP A 1 82 ? 24.346 102.811 75.059 1.00 14.19 306 ASP A CA 1
ATOM 625 C C . ASP A 1 82 ? 23.588 101.554 74.665 1.00 13.89 306 ASP A C 1
ATOM 626 O O . ASP A 1 82 ? 22.355 101.468 74.801 1.00 13.39 306 ASP A O 1
ATOM 631 N N . VAL A 1 83 ? 24.329 100.569 74.162 1.00 12.07 307 VAL A N 1
ATOM 632 C CA . VAL A 1 83 ? 23.711 99.331 73.712 1.00 12.52 307 VAL A CA 1
ATOM 633 C C . VAL A 1 83 ? 23.158 98.571 74.919 1.00 12.31 307 VAL A C 1
ATOM 634 O O . VAL A 1 83 ? 22.010 98.132 74.912 1.00 13.15 307 VAL A O 1
ATOM 638 N N . GLU A 1 84 ? 23.966 98.462 75.964 1.00 12.64 308 GLU A N 1
ATOM 639 C CA . GLU A 1 84 ? 23.579 97.745 77.182 1.00 13.77 308 GLU A CA 1
ATOM 640 C C . GLU A 1 84 ? 22.345 98.357 77.826 1.00 13.84 308 GLU A C 1
ATOM 641 O O . GLU A 1 84 ? 21.409 97.648 78.229 1.00 14.04 308 GLU A O 1
ATOM 647 N N . ASN A 1 85 ? 22.341 99.681 77.925 1.00 13.40 309 ASN A N 1
ATOM 648 C CA . ASN A 1 85 ? 21.201 100.402 78.496 1.00 14.49 309 ASN A CA 1
ATOM 649 C C . ASN A 1 85 ? 19.932 100.126 77.701 1.00 14.35 309 ASN A C 1
ATOM 650 O O . ASN A 1 85 ? 18.856 99.942 78.277 1.00 14.90 309 ASN A O 1
ATOM 655 N N . PHE A 1 86 ? 20.058 100.108 76.381 1.00 13.79 310 PHE A N 1
ATOM 656 C CA . PHE A 1 86 ? 18.901 99.793 75.530 1.00 13.95 310 PHE A CA 1
ATOM 657 C C . PHE A 1 86 ? 18.338 98.387 75.789 1.00 13.98 310 PHE A C 1
ATOM 658 O O . PHE A 1 86 ? 17.124 98.208 75.976 1.00 14.27 310 PHE A O 1
ATOM 666 N N . VAL A 1 87 ? 19.207 97.386 75.788 1.00 13.70 311 VAL A N 1
ATOM 667 C CA . VAL A 1 87 ? 18.786 96.002 76.016 1.00 14.37 311 VAL A CA 1
ATOM 668 C C . VAL A 1 87 ? 18.086 95.863 77.379 1.00 15.37 311 VAL A C 1
ATOM 669 O O . VAL A 1 87 ? 17.034 95.218 77.489 1.00 15.15 311 VAL A O 1
ATOM 673 N N . GLU A 1 88 ? 18.660 96.508 78.397 1.00 15.59 312 GLU A N 1
ATOM 674 C CA . GLU A 1 88 ? 18.111 96.455 79.756 1.00 16.63 312 GLU A CA 1
ATOM 675 C C . GLU A 1 88 ? 16.734 97.103 79.808 1.00 16.84 312 GLU A C 1
ATOM 676 O O . GLU A 1 88 ? 15.833 96.589 80.471 1.00 17.62 312 GLU A O 1
ATOM 682 N N . LYS A 1 89 ? 16.578 98.230 79.115 1.00 16.32 313 LYS A N 1
ATOM 683 C CA . LYS A 1 89 ? 15.290 98.924 79.075 1.00 17.11 313 LYS A CA 1
ATOM 684 C C . LYS A 1 89 ? 14.273 98.013 78.405 1.00 17.19 313 LYS A C 1
ATOM 685 O O . LYS A 1 89 ? 13.143 97.886 78.856 1.00 17.39 313 LYS A O 1
ATOM 691 N N . MET A 1 90 ? 14.697 97.367 77.331 1.00 16.70 314 MET A N 1
ATOM 692 C CA . MET A 1 90 ? 13.775 96.507 76.562 1.00 17.32 314 MET A CA 1
ATOM 693 C C . MET A 1 90 ? 13.270 95.277 77.333 1.00 18.37 314 MET A C 1
ATOM 694 O O . MET A 1 90 ? 12.109 94.877 77.151 1.00 18.37 314 MET A O 1
ATOM 699 N N . LYS A 1 91 ? 14.104 94.696 78.201 1.00 18.79 315 LYS A N 1
ATOM 700 C CA . LYS A 1 91 ? 13.659 93.600 79.097 1.00 20.00 315 LYS A CA 1
ATOM 701 C C . LYS A 1 91 ? 12.395 93.972 79.869 1.00 20.17 315 LYS A C 1
ATOM 702 O O . LYS A 1 91 ? 11.587 93.102 80.229 1.00 21.00 315 LYS A O 1
ATOM 708 N N . LYS A 1 92 ? 12.215 95.267 80.122 1.00 18.56 316 LYS A N 1
ATOM 709 C CA . LYS A 1 92 ? 11.089 95.722 80.910 1.00 19.22 316 LYS A CA 1
ATOM 710 C C . LYS A 1 92 ? 9.821 96.025 80.114 1.00 18.68 316 LYS A C 1
ATOM 711 O O . LYS A 1 92 ? 8.759 96.161 80.705 1.00 20.38 316 LYS A O 1
ATOM 717 N N . MET A 1 93 ? 9.943 96.138 78.796 1.00 16.64 317 MET A N 1
ATOM 718 C CA . MET A 1 93 ? 8.842 96.579 77.938 1.00 17.08 317 MET A CA 1
ATOM 719 C C . MET A 1 93 ? 8.052 95.401 77.411 1.00 16.16 317 MET A C 1
ATOM 720 O O . MET A 1 93 ? 8.632 94.401 76.933 1.00 16.24 317 MET A O 1
ATOM 725 N N . SER A 1 94 ? 6.731 95.548 77.445 1.00 16.86 318 SER A N 1
ATOM 726 C CA . SER A 1 94 ? 5.797 94.560 76.889 1.00 16.81 318 SER A CA 1
ATOM 727 C C . SER A 1 94 ? 5.771 94.593 75.360 1.00 16.14 318 SER A C 1
ATOM 728 O O . SER A 1 94 ? 6.293 95.518 74.748 1.00 15.55 318 SER A O 1
ATOM 731 N N . THR A 1 95 ? 5.148 93.589 74.749 1.00 16.61 319 THR A N 1
ATOM 732 C CA . THR A 1 95 ? 4.988 93.573 73.298 1.00 16.48 319 THR A CA 1
ATOM 733 C C . THR A 1 95 ? 4.261 94.842 72.821 1.00 17.55 319 THR A C 1
ATOM 734 O O . THR A 1 95 ? 4.717 95.488 71.857 1.00 18.34 319 THR A O 1
ATOM 738 N N . ARG A 1 96 ? 3.194 95.214 73.520 1.00 18.82 320 ARG A N 1
ATOM 739 C CA . ARG A 1 96 ? 2.424 96.411 73.166 1.00 19.91 320 ARG A CA 1
ATOM 740 C C . ARG A 1 96 ? 3.328 97.643 73.233 1.00 19.98 320 ARG A C 1
ATOM 741 O O . ARG A 1 96 ? 3.371 98.427 72.286 1.00 19.88 320 ARG A O 1
ATOM 749 N N . GLU A 1 97 ? 4.074 97.768 74.328 1.00 18.95 321 GLU A N 1
ATOM 750 C CA . GLU A 1 97 ? 4.974 98.920 74.570 1.00 19.71 321 GLU A CA 1
ATOM 751 C C . GLU A 1 97 ? 6.155 99.036 73.601 1.00 19.70 321 GLU A C 1
ATOM 752 O O . GLU A 1 97 ? 6.794 100.095 73.536 1.00 20.95 321 GLU A O 1
ATOM 758 N N . ARG A 1 98 ? 6.485 97.947 72.907 1.00 19.20 322 ARG A N 1
ATOM 759 C CA . ARG A 1 98 ? 7.608 97.933 71.967 1.00 19.43 322 ARG A CA 1
ATOM 760 C C . ARG A 1 98 ? 7.187 98.137 70.517 1.00 21.07 322 ARG A C 1
ATOM 761 O O . ARG A 1 98 ? 8.048 98.335 69.633 1.00 20.70 322 ARG A O 1
ATOM 769 N N . THR A 1 99 ? 5.884 98.022 70.277 1.00 23.11 323 THR A N 1
ATOM 770 C CA . THR A 1 99 ? 5.324 98.012 68.922 1.00 25.42 323 THR A CA 1
ATOM 771 C C . THR A 1 99 ? 4.233 99.068 68.721 1.00 29.11 323 THR A C 1
ATOM 772 O O . THR A 1 99 ? 3.851 99.360 67.585 1.00 29.15 323 THR A O 1
ATOM 776 N N . MET A 1 100 ? 3.696 99.608 69.813 1.00 33.22 324 MET A N 1
ATOM 777 C CA . MET A 1 100 ? 2.802 100.768 69.695 1.00 37.48 324 MET A CA 1
ATOM 778 C C . MET A 1 100 ? 3.677 101.971 69.396 1.00 38.81 324 MET A C 1
ATOM 779 O O . MET A 1 100 ? 4.064 102.727 70.284 1.00 39.66 324 MET A O 1
ATOM 784 N N . GLU A 1 101 ? 3.968 102.105 68.106 1.00 40.92 325 GLU A N 1
ATOM 785 C CA . GLU A 1 101 ? 5.058 102.911 67.565 1.00 42.14 325 GLU A CA 1
ATOM 786 C C . GLU A 1 101 ? 4.691 104.384 67.376 1.00 44.20 325 GLU A C 1
ATOM 787 O O . GLU A 1 101 ? 4.147 104.766 66.339 1.00 45.54 325 GLU A O 1
ATOM 793 N N . GLU A 1 102 ? 4.996 105.203 68.375 1.00 44.85 326 GLU A N 1
ATOM 794 C CA . GLU A 1 102 ? 4.918 106.648 68.214 1.00 46.31 326 GLU A CA 1
ATOM 795 C C . GLU A 1 102 ? 6.311 107.262 68.393 1.00 45.14 326 GLU A C 1
ATOM 796 O O . GLU A 1 102 ? 6.469 108.487 68.395 1.00 46.56 326 GLU A O 1
ATOM 802 N N . ASP A 1 103 ? 7.310 106.389 68.529 1.00 42.80 327 ASP A N 1
ATOM 803 C CA . ASP A 1 103 ? 8.724 106.762 68.610 1.00 41.14 327 ASP A CA 1
ATOM 804 C C . ASP A 1 103 ? 9.580 105.514 68.735 1.00 38.32 327 ASP A C 1
ATOM 805 O O . ASP A 1 103 ? 10.215 105.296 69.763 1.00 38.61 327 ASP A O 1
ATOM 810 N N . LYS A 1 104 ? 9.568 104.684 67.703 1.00 35.56 328 LYS A N 1
ATOM 811 C CA . LYS A 1 104 ? 10.562 103.614 67.541 1.00 31.83 328 LYS A CA 1
ATOM 812 C C . LYS A 1 104 ? 11.883 103.974 68.211 1.00 29.36 328 LYS A C 1
ATOM 813 O O . LYS A 1 104 ? 12.294 105.136 68.192 1.00 30.21 328 LYS A O 1
ATOM 819 N N . GLU A 1 105 ? 12.541 102.980 68.806 1.00 25.78 329 GLU A N 1
ATOM 820 C CA . GLU A 1 105 ? 13.802 103.209 69.503 1.00 22.77 329 GLU A CA 1
ATOM 821 C C . GLU A 1 105 ? 14.806 102.146 69.098 1.00 20.15 329 GLU A C 1
ATOM 822 O O . GLU A 1 105 ? 14.468 100.965 69.024 1.00 18.31 329 GLU A O 1
ATOM 828 N N . GLY A 1 106 ? 16.030 102.583 68.834 1.00 18.14 330 GLY A N 1
ATOM 829 C CA . GLY A 1 106 ? 17.114 101.653 68.550 1.00 16.64 330 GLY A CA 1
ATOM 830 C C . GLY A 1 106 ? 18.495 102.215 68.818 1.00 15.72 330 GLY A C 1
ATOM 831 O O . GLY A 1 106 ? 18.661 103.382 69.188 1.00 16.60 330 GLY A O 1
ATOM 832 N N . VAL A 1 107 ? 19.494 101.371 68.606 1.00 14.43 331 VAL A N 1
ATOM 833 C CA . VAL A 1 107 ? 20.881 101.708 68.896 1.00 14.06 331 VAL A CA 1
ATOM 834 C C . VAL A 1 107 ? 21.778 101.067 67.843 1.00 13.29 331 VAL A C 1
ATOM 835 O O . VAL A 1 107 ? 21.496 99.956 67.372 1.00 12.47 331 VAL A O 1
ATOM 839 N N . PHE A 1 108 ? 22.828 101.779 67.453 1.00 12.70 332 PHE A N 1
ATOM 840 C CA . PHE A 1 108 ? 23.758 101.270 66.430 1.00 12.85 332 PHE A CA 1
ATOM 841 C C . PHE A 1 108 ? 24.782 100.383 67.125 1.00 11.80 332 PHE A C 1
ATOM 842 O O . PHE A 1 108 ? 25.344 100.778 68.154 1.00 12.62 332 PHE A O 1
ATOM 850 N N . LEU A 1 109 ? 25.011 99.193 66.570 1.00 11.31 333 LEU A N 1
ATOM 851 C CA . LEU A 1 109 ? 25.965 98.241 67.149 1.00 10.65 333 LEU A CA 1
ATOM 852 C C . LEU A 1 109 ? 27.423 98.454 66.722 1.00 11.39 333 LEU A C 1
ATOM 853 O O . LEU A 1 109 ? 28.330 97.809 67.253 1.00 11.70 333 LEU A O 1
ATOM 858 N N . GLY A 1 110 ? 27.651 99.360 65.772 1.00 11.33 334 GLY A N 1
ATOM 859 C CA . GLY A 1 110 ? 29.008 99.741 65.398 1.00 11.79 334 GLY A CA 1
ATOM 860 C C . GLY A 1 110 ? 29.679 98.830 64.383 1.00 11.36 334 GLY A C 1
ATOM 861 O O . GLY A 1 110 ? 30.881 98.940 64.143 1.00 12.48 334 GLY A O 1
ATOM 862 N N . VAL A 1 111 ? 28.913 97.923 63.785 1.00 10.78 335 VAL A N 1
ATOM 863 C CA . VAL A 1 111 ? 29.461 97.048 62.747 1.00 11.09 335 VAL A CA 1
ATOM 864 C C . VAL A 1 111 ? 28.611 97.158 61.494 1.00 10.94 335 VAL A C 1
ATOM 865 O O . VAL A 1 111 ? 27.456 97.590 61.560 1.00 10.98 335 VAL A O 1
ATOM 869 N N . TYR A 1 112 ? 29.193 96.746 60.372 1.00 11.27 336 TYR A N 1
ATOM 870 C CA . TYR A 1 112 ? 28.498 96.745 59.090 1.00 11.97 336 TYR A CA 1
ATOM 871 C C . TYR A 1 112 ? 28.453 95.335 58.520 1.00 11.77 336 TYR A C 1
ATOM 872 O O . TYR A 1 112 ? 29.481 94.642 58.429 1.00 12.08 336 TYR A O 1
ATOM 881 N N . ALA A 1 113 ? 27.254 94.907 58.169 1.00 11.60 337 ALA A N 1
ATOM 882 C CA . ALA A 1 113 ? 27.062 93.592 57.579 1.00 11.42 337 ALA A CA 1
ATOM 883 C C . ALA A 1 113 ? 27.176 93.724 56.065 1.00 12.02 337 ALA A C 1
ATOM 884 O O . ALA A 1 113 ? 26.704 94.696 55.475 1.00 13.28 337 ALA A O 1
ATOM 886 N N . THR A 1 114 ? 27.793 92.731 55.441 1.00 11.28 338 THR A N 1
ATOM 887 C CA . THR A 1 114 ? 27.824 92.663 53.998 1.00 11.31 338 THR A CA 1
ATOM 888 C C . THR A 1 114 ? 26.526 92.041 53.522 1.00 11.60 338 THR A C 1
ATOM 889 O O . THR A 1 114 ? 26.102 90.988 54.010 1.00 11.19 338 THR A O 1
ATOM 893 N N . ASN A 1 115 ? 25.894 92.730 52.577 1.00 12.05 339 ASN A N 1
ATOM 894 C CA . ASN A 1 115 ? 24.720 92.216 51.883 1.00 12.33 339 ASN A CA 1
ATOM 895 C C . ASN A 1 115 ? 25.192 91.214 50.821 1.00 12.63 339 ASN A C 1
ATOM 896 O O . ASN A 1 115 ? 25.947 91.582 49.910 1.00 13.21 339 ASN A O 1
ATOM 901 N N . PRO A 1 116 ? 24.767 89.941 50.933 1.00 12.01 340 PRO A N 1
ATOM 902 C CA . PRO A 1 116 ? 25.250 88.895 50.012 1.00 12.92 340 PRO A CA 1
ATOM 903 C C . PRO A 1 116 ? 24.764 89.111 48.572 1.00 13.40 340 PRO A C 1
ATOM 904 O O . PRO A 1 116 ? 25.329 88.531 47.647 1.00 13.91 340 PRO A O 1
ATOM 908 N N . ALA A 1 117 ? 23.731 89.936 48.390 1.00 13.85 341 ALA A N 1
ATOM 909 C CA . ALA A 1 117 ? 23.175 90.164 47.046 1.00 14.94 341 ALA A CA 1
ATOM 910 C C . ALA A 1 117 ? 24.054 91.100 46.213 1.00 15.80 341 ALA A C 1
ATOM 911 O O . ALA A 1 117 ? 24.221 90.902 45.007 1.00 16.25 341 ALA A O 1
ATOM 913 N N . ASN A 1 118 ? 24.615 92.117 46.860 1.00 15.51 342 ASN A N 1
ATOM 914 C CA . ASN A 1 118 ? 25.313 93.189 46.148 1.00 16.30 342 ASN A CA 1
ATOM 915 C C . ASN A 1 118 ? 26.666 93.598 46.745 1.00 16.29 342 ASN A C 1
ATOM 916 O O . ASN A 1 118 ? 27.349 94.467 46.187 1.00 17.16 342 ASN A O 1
ATOM 921 N N . GLY A 1 119 ? 27.036 92.994 47.873 1.00 15.12 343 GLY A N 1
ATOM 922 C CA . GLY A 1 119 ? 28.314 93.263 48.531 1.00 16.04 343 GLY A CA 1
ATOM 923 C C . GLY A 1 119 ? 28.416 94.591 49.273 1.00 16.31 343 GLY A C 1
ATOM 924 O O . GLY A 1 119 ? 29.492 94.954 49.766 1.00 16.71 343 GLY A O 1
ATOM 925 N N . GLU A 1 120 ? 27.306 95.316 49.359 1.00 16.17 344 GLU A N 1
ATOM 926 C CA . GLU A 1 120 ? 27.273 96.591 50.074 1.00 17.20 344 GLU A CA 1
ATOM 927 C C . GLU A 1 120 ? 27.357 96.345 51.565 1.00 16.52 344 GLU A C 1
ATOM 928 O O . GLU A 1 120 ? 26.845 95.342 52.061 1.00 15.58 344 GLU A O 1
ATOM 934 N N . LYS A 1 121 ? 28.055 97.243 52.255 1.00 16.96 345 LYS A N 1
ATOM 935 C CA . LYS A 1 121 ? 28.169 97.182 53.708 1.00 16.56 345 LYS A CA 1
ATOM 936 C C . LYS A 1 121 ? 27.136 98.101 54.355 1.00 16.09 345 LYS A C 1
ATOM 937 O O . LYS A 1 121 ? 27.086 99.312 54.080 1.00 17.33 345 LYS A O 1
ATOM 943 N N . ILE A 1 122 ? 26.285 97.510 55.186 1.00 13.94 346 ILE A N 1
ATOM 944 C CA . ILE A 1 122 ? 25.134 98.204 55.755 1.00 13.40 346 ILE A CA 1
ATOM 945 C C . ILE A 1 122 ? 25.153 98.090 57.290 1.00 12.80 346 ILE A C 1
ATOM 946 O O . ILE A 1 122 ? 25.524 97.044 57.819 1.00 11.93 346 ILE A O 1
ATOM 951 N N . PRO A 1 123 ? 24.790 99.178 58.006 1.00 13.01 347 PRO A N 1
ATOM 952 C CA . PRO A 1 123 ? 24.945 99.193 59.464 1.00 12.77 347 PRO A CA 1
ATOM 953 C C . PRO A 1 123 ? 23.989 98.255 60.200 1.00 12.17 347 PRO A C 1
ATOM 954 O O . PRO A 1 123 ? 22.835 98.083 59.790 1.00 12.55 347 PRO A O 1
ATOM 958 N N . VAL A 1 124 ? 24.488 97.645 61.275 1.00 11.27 348 VAL A N 1
ATOM 959 C CA . VAL A 1 124 ? 23.689 96.762 62.108 1.00 11.00 348 VAL A CA 1
ATOM 960 C C . VAL A 1 124 ? 23.253 97.488 63.375 1.00 11.08 348 VAL A C 1
ATOM 961 O O . VAL A 1 124 ? 24.091 98.001 64.117 1.00 11.13 348 VAL A O 1
ATOM 965 N N . TRP A 1 125 ? 21.938 97.504 63.583 1.00 11.42 349 TRP A N 1
ATOM 966 C CA . TRP A 1 125 ? 21.262 98.137 64.712 1.00 12.01 349 TRP A CA 1
ATOM 967 C C . TRP A 1 125 ? 20.506 97.100 65.550 1.00 11.35 349 TRP A C 1
ATOM 968 O O . TRP A 1 125 ? 20.302 95.960 65.119 1.00 11.15 349 TRP A O 1
ATOM 979 N N . SER A 1 126 ? 20.121 97.482 66.766 1.00 11.72 350 SER A N 1
ATOM 980 C CA . SER A 1 126 ? 19.088 96.756 67.504 1.00 12.00 350 SER A CA 1
ATOM 981 C C . SER A 1 126 ? 17.933 97.725 67.694 1.00 13.13 350 SER A C 1
ATOM 982 O O . SER A 1 126 ? 18.158 98.933 67.825 1.00 13.81 350 SER A O 1
ATOM 985 N N . ALA A 1 127 ? 16.704 97.209 67.678 1.00 13.57 351 ALA A N 1
ATOM 986 C CA . ALA A 1 127 ? 15.510 98.074 67.810 1.00 14.68 351 ALA A CA 1
ATOM 987 C C . ALA A 1 127 ? 14.329 97.411 68.505 1.00 14.93 351 ALA A C 1
ATOM 988 O O . ALA A 1 127 ? 14.205 96.188 68.489 1.00 15.23 351 ALA A O 1
ATOM 990 N N . ASN A 1 128 ? 13.474 98.226 69.134 1.00 16.75 352 ASN A N 1
ATOM 991 C CA . ASN A 1 128 ? 12.337 97.708 69.907 1.00 17.95 352 ASN A CA 1
ATOM 992 C C . ASN A 1 128 ? 11.271 97.018 69.063 1.00 18.90 352 ASN A C 1
ATOM 993 O O . ASN A 1 128 ? 10.638 96.053 69.515 1.00 20.44 352 ASN A O 1
ATOM 998 N N . TYR A 1 129 ? 11.095 97.482 67.827 1.00 19.26 353 TYR A N 1
ATOM 999 C CA . TYR A 1 129 ? 9.995 96.995 66.981 1.00 19.38 353 TYR A CA 1
ATOM 1000 C C . TYR A 1 129 ? 10.228 95.602 66.374 1.00 18.84 353 TYR A C 1
ATOM 1001 O O . TYR A 1 129 ? 9.309 94.996 65.809 1.00 18.59 353 TYR A O 1
ATOM 1010 N N . VAL A 1 130 ? 11.454 95.101 66.502 1.00 17.20 354 VAL A N 1
ATOM 1011 C CA . VAL A 1 130 ? 11.813 93.808 65.981 1.00 17.29 354 VAL A CA 1
ATOM 1012 C C . VAL A 1 130 ? 11.747 92.809 67.128 1.00 17.21 354 VAL A C 1
ATOM 1013 O O . VAL A 1 130 ? 12.462 92.941 68.119 1.00 16.38 354 VAL A O 1
ATOM 1017 N N . LEU A 1 131 ? 10.852 91.835 66.994 1.00 18.15 355 LEU A N 1
ATOM 1018 C CA . LEU A 1 131 ? 10.650 90.853 68.053 1.00 18.89 355 LEU A CA 1
ATOM 1019 C C . LEU A 1 131 ? 11.538 89.645 67.814 1.00 19.05 355 LEU A C 1
ATOM 1020 O O . LEU A 1 131 ? 11.646 89.165 66.688 1.00 18.68 355 LEU A O 1
ATOM 1025 N N . TYR A 1 132 ? 12.154 89.142 68.883 1.00 19.81 356 TYR A N 1
ATOM 1026 C CA . TYR A 1 132 ? 13.024 87.976 68.769 1.00 20.23 356 TYR A CA 1
ATOM 1027 C C . TYR A 1 132 ? 12.293 86.763 68.178 1.00 20.97 356 TYR A C 1
ATOM 1028 O O . TYR A 1 132 ? 12.895 85.937 67.495 1.00 20.43 356 TYR A O 1
ATOM 1037 N N . GLU A 1 133 ? 10.987 86.691 68.431 1.00 22.13 357 GLU A N 1
ATOM 1038 C CA . GLU A 1 133 ? 10.161 85.558 68.026 1.00 23.99 357 GLU A CA 1
ATOM 1039 C C . GLU A 1 133 ? 9.832 85.532 66.534 1.00 23.89 357 GLU A C 1
ATOM 1040 O O . GLU A 1 133 ? 9.424 84.490 66.007 1.00 25.34 357 GLU A O 1
ATOM 1046 N N . TYR A 1 134 ? 9.971 86.669 65.858 1.00 23.28 358 TYR A N 1
ATOM 1047 C CA . TYR A 1 134 ? 9.763 86.685 64.416 1.00 23.89 358 TYR A CA 1
ATOM 1048 C C . TYR A 1 134 ? 10.990 86.131 63.717 1.00 21.98 358 TYR A C 1
ATOM 1049 O O . TYR A 1 134 ? 12.088 86.680 63.869 1.00 21.19 358 TYR A O 1
ATOM 1058 N N . GLY A 1 135 ? 10.799 85.071 62.932 1.00 21.45 359 GLY A N 1
ATOM 1059 C CA . GLY A 1 135 ? 11.906 84.487 62.166 1.00 19.90 359 GLY A CA 1
ATOM 1060 C C . GLY A 1 135 ? 13.111 84.102 63.007 1.00 18.85 359 GLY A C 1
ATOM 1061 O O . GLY A 1 135 ? 12.987 83.357 63.984 1.00 19.74 359 GLY A O 1
ATOM 1062 N N . THR A 1 136 ? 14.276 84.616 62.618 1.00 17.12 360 THR A N 1
ATOM 1063 C CA . THR A 1 136 ? 15.526 84.358 63.321 1.00 15.69 360 THR A CA 1
ATOM 1064 C C . THR A 1 136 ? 15.794 85.397 64.407 1.00 14.83 360 THR A C 1
ATOM 1065 O O . THR A 1 136 ? 16.834 85.349 65.078 1.00 15.03 360 THR A O 1
ATOM 1069 N N . GLY A 1 137 ? 14.898 86.366 64.542 1.00 14.05 361 GLY A N 1
ATOM 1070 C CA . GLY A 1 137 ? 15.107 87.467 65.488 1.00 13.99 361 GLY A CA 1
ATOM 1071 C C . GLY A 1 137 ? 16.005 88.576 64.959 1.00 12.98 361 GLY A C 1
ATOM 1072 O O . GLY A 1 137 ? 16.347 89.506 65.695 1.00 12.72 361 GLY A O 1
ATOM 1073 N N . ALA A 1 138 ? 16.398 88.463 63.692 1.00 12.31 362 ALA A N 1
ATOM 1074 C CA . ALA A 1 138 ? 17.127 89.516 62.983 1.00 11.76 362 ALA A CA 1
ATOM 1075 C C . ALA A 1 138 ? 16.480 89.704 61.625 1.00 12.05 362 ALA A C 1
ATOM 1076 O O . ALA A 1 138 ? 16.070 88.731 60.976 1.00 11.64 362 ALA A O 1
ATOM 1078 N N . ILE A 1 139 ? 16.365 90.955 61.204 1.00 12.02 363 ILE A N 1
ATOM 1079 C CA . ILE A 1 139 ? 15.724 91.241 59.922 1.00 12.96 363 ILE A CA 1
ATOM 1080 C C . ILE A 1 139 ? 16.626 92.104 59.045 1.00 12.62 363 ILE A C 1
ATOM 1081 O O . ILE A 1 139 ? 17.465 92.870 59.547 1.00 11.45 363 ILE A O 1
ATOM 1086 N N . MET A 1 140 ? 16.456 91.967 57.733 1.00 13.26 364 MET A N 1
ATOM 1087 C CA . MET A 1 140 ? 16.969 92.977 56.823 1.00 13.39 364 MET A CA 1
ATOM 1088 C C . MET A 1 140 ? 15.947 94.093 56.708 1.00 14.19 364 MET A C 1
ATOM 1089 O O . MET A 1 140 ? 14.725 93.852 56.677 1.00 14.50 364 MET A O 1
ATOM 1094 N N . CYS A 1 141 ? 16.441 95.325 56.678 1.00 14.29 365 CYS A N 1
ATOM 1095 C CA . CYS A 1 141 ? 15.545 96.460 56.658 1.00 15.46 365 CYS A CA 1
ATOM 1096 C C . CYS A 1 141 ? 15.595 97.200 55.331 1.00 15.84 365 CYS A C 1
ATOM 1097 O O . CYS A 1 141 ? 16.656 97.606 54.866 1.00 15.25 365 CYS A O 1
ATOM 1100 N N . VAL A 1 142 ? 14.416 97.362 54.742 1.00 15.98 366 VAL A N 1
ATOM 1101 C CA . VAL A 1 142 ? 14.255 97.908 53.405 1.00 17.05 366 VAL A CA 1
ATOM 1102 C C . VAL A 1 142 ? 13.237 99.052 53.548 1.00 18.26 366 VAL A C 1
ATOM 1103 O O . VAL A 1 142 ? 12.037 98.872 53.298 1.00 18.78 366 VAL A O 1
ATOM 1107 N N . PRO A 1 143 ? 13.713 100.234 53.978 1.00 18.94 367 PRO A N 1
ATOM 1108 C CA . PRO A 1 143 ? 12.784 101.336 54.242 1.00 20.15 367 PRO A CA 1
ATOM 1109 C C . PRO A 1 143 ? 11.924 101.752 53.051 1.00 21.73 367 PRO A C 1
ATOM 1110 O O . PRO A 1 143 ? 10.817 102.246 53.254 1.00 22.73 367 PRO A O 1
ATOM 1114 N N . ALA A 1 144 ? 12.424 101.565 51.830 1.00 21.43 368 ALA A N 1
ATOM 1115 C CA . ALA A 1 144 ? 11.630 101.874 50.636 1.00 22.66 368 ALA A CA 1
ATOM 1116 C C . ALA A 1 144 ? 10.342 101.049 50.537 1.00 23.09 368 ALA A C 1
ATOM 1117 O O . ALA A 1 144 ? 9.368 101.496 49.928 1.00 24.80 368 ALA A O 1
ATOM 1119 N N . HIS A 1 145 ? 10.331 99.855 51.132 1.00 21.79 369 HIS A N 1
ATOM 1120 C CA . HIS A 1 145 ? 9.260 98.881 50.884 1.00 22.03 369 HIS A CA 1
ATOM 1121 C C . HIS A 1 145 ? 8.668 98.228 52.128 1.00 22.25 369 HIS A C 1
ATOM 1122 O O . HIS A 1 145 ? 7.852 97.306 52.023 1.00 22.76 369 HIS A O 1
ATOM 1129 N N . ASP A 1 146 ? 9.082 98.701 53.303 1.00 22.11 370 ASP A N 1
ATOM 1130 C CA . ASP A 1 146 ? 8.547 98.210 54.568 1.00 22.91 370 ASP A CA 1
ATOM 1131 C C . ASP A 1 146 ? 8.260 99.436 55.444 1.00 23.82 370 ASP A C 1
ATOM 1132 O O . ASP A 1 146 ? 9.169 100.215 55.754 1.00 23.50 370 ASP A O 1
ATOM 1137 N N . GLN A 1 147 ? 6.986 99.618 55.796 1.00 25.25 371 GLN A N 1
ATOM 1138 C CA . GLN A 1 147 ? 6.548 100.788 56.553 1.00 26.75 371 GLN A CA 1
ATOM 1139 C C . GLN A 1 147 ? 7.211 100.915 57.921 1.00 26.07 371 GLN A C 1
ATOM 1140 O O . GLN A 1 147 ? 7.592 102.018 58.316 1.00 26.57 371 GLN A O 1
ATOM 1146 N N . ARG A 1 148 ? 7.341 99.797 58.637 1.00 25.42 372 ARG A N 1
ATOM 1147 C CA . ARG A 1 148 ? 8.029 99.784 59.935 1.00 25.09 372 ARG A CA 1
ATOM 1148 C C . ARG A 1 148 ? 9.479 100.254 59.752 1.00 23.78 372 ARG A C 1
ATOM 1149 O O . ARG A 1 148 ? 9.972 101.075 60.526 1.00 24.02 372 ARG A O 1
ATOM 1157 N N . ASP A 1 149 ? 10.143 99.753 58.707 1.00 22.74 373 ASP A N 1
ATOM 1158 C CA . ASP A 1 149 ? 11.545 100.102 58.431 1.00 21.68 373 ASP A CA 1
ATOM 1159 C C . ASP A 1 149 ? 11.677 101.550 57.961 1.00 22.11 373 ASP A C 1
ATOM 1160 O O . ASP A 1 149 ? 12.664 102.227 58.250 1.00 21.78 373 ASP A O 1
ATOM 1165 N N . TRP A 1 150 ? 10.694 102.013 57.197 1.00 23.14 374 TRP A N 1
ATOM 1166 C CA . TRP A 1 150 ? 10.682 103.381 56.708 1.00 24.28 374 TRP A CA 1
ATOM 1167 C C . TRP A 1 150 ? 10.669 104.362 57.883 1.00 24.93 374 TRP A C 1
ATOM 1168 O O . TRP A 1 150 ? 11.442 105.317 57.915 1.00 24.83 374 TRP A O 1
ATOM 1179 N N . GLU A 1 151 ? 9.795 104.092 58.846 1.00 25.47 375 GLU A N 1
ATOM 1180 C CA . GLU A 1 151 ? 9.639 104.949 60.029 1.00 26.86 375 GLU A CA 1
ATOM 1181 C C . GLU A 1 151 ? 10.897 104.958 60.898 1.00 25.55 375 GLU A C 1
ATOM 1182 O O . GLU A 1 151 ? 11.293 106.006 61.423 1.00 26.72 375 GLU A O 1
ATOM 1188 N N . PHE A 1 152 ? 11.525 103.795 61.044 1.00 23.58 376 PHE A N 1
ATOM 1189 C CA . PHE A 1 152 ? 12.797 103.711 61.747 1.00 21.79 376 PHE A CA 1
ATOM 1190 C C . PHE A 1 152 ? 13.876 104.512 61.023 1.00 21.33 376 PHE A C 1
ATOM 1191 O O . PHE A 1 152 ? 14.629 105.250 61.660 1.00 20.86 376 PHE A O 1
ATOM 1199 N N . ALA A 1 153 ? 13.942 104.372 59.699 1.00 21.46 377 ALA A N 1
ATOM 1200 C CA . ALA A 1 153 ? 14.938 105.084 58.894 1.00 22.04 377 ALA A CA 1
ATOM 1201 C C . ALA A 1 153 ? 14.747 106.600 58.965 1.00 24.31 377 ALA A C 1
ATOM 1202 O O . ALA A 1 153 ? 15.723 107.347 58.991 1.00 24.41 377 ALA A O 1
ATOM 1204 N N . LYS A 1 154 ? 13.489 107.033 58.994 1.00 25.77 378 LYS A N 1
ATOM 1205 C CA . LYS A 1 154 ? 13.152 108.451 59.120 1.00 28.44 378 LYS A CA 1
ATOM 1206 C C . LYS A 1 154 ? 13.684 109.022 60.437 1.00 28.17 378 LYS A C 1
ATOM 1207 O O . LYS A 1 154 ? 14.301 110.097 60.459 1.00 29.19 378 LYS A O 1
ATOM 1213 N N . LYS A 1 155 ? 13.438 108.295 61.526 1.00 27.42 379 LYS A N 1
ATOM 1214 C CA . LYS A 1 155 ? 13.857 108.717 62.864 1.00 27.55 379 LYS A CA 1
ATOM 1215 C C . LYS A 1 155 ? 15.378 108.771 62.993 1.00 26.61 379 LYS A C 1
ATOM 1216 O O . LYS A 1 155 ? 15.924 109.722 63.557 1.00 27.19 379 LYS A O 1
ATOM 1222 N N . TYR A 1 156 ? 16.064 107.759 62.465 1.00 25.16 380 TYR A N 1
ATOM 1223 C CA . TYR A 1 156 ? 17.504 107.654 62.681 1.00 24.33 380 TYR A CA 1
ATOM 1224 C C . TYR A 1 156 ? 18.379 107.994 61.472 1.00 24.84 380 TYR A C 1
ATOM 1225 O O . TYR A 1 156 ? 19.563 107.666 61.454 1.00 24.43 380 TYR A O 1
ATOM 1234 N N . ASP A 1 157 ? 17.797 108.663 60.478 1.00 26.89 381 ASP A N 1
ATOM 1235 C CA . ASP A 1 157 ? 18.557 109.171 59.319 1.00 28.43 381 ASP A CA 1
ATOM 1236 C C . ASP A 1 157 ? 19.292 108.075 58.525 1.00 27.27 381 ASP A C 1
ATOM 1237 O O . ASP A 1 157 ? 20.466 108.224 58.170 1.00 27.62 381 ASP A O 1
ATOM 1242 N N . LEU A 1 158 ? 18.587 106.978 58.247 1.00 25.79 382 LEU A N 1
ATOM 1243 C CA . LEU A 1 158 ? 19.138 105.868 57.461 1.00 24.71 382 LEU A CA 1
ATOM 1244 C C . LEU A 1 158 ? 18.689 105.927 55.986 1.00 25.17 382 LEU A C 1
ATOM 1245 O O . LEU A 1 158 ? 17.606 106.434 55.696 1.00 25.42 382 LEU A O 1
ATOM 1250 N N . PRO A 1 159 ? 19.542 105.441 55.055 1.00 24.77 383 PRO A N 1
ATOM 1251 C CA . PRO A 1 159 ? 19.280 105.500 53.620 1.00 25.38 383 PRO A CA 1
ATOM 1252 C C . PRO A 1 159 ? 18.024 104.764 53.164 1.00 25.32 383 PRO A C 1
ATOM 1253 O O . PRO A 1 159 ? 17.673 103.710 53.705 1.00 24.30 383 PRO A O 1
ATOM 1257 N N . ILE A 1 160 ? 17.360 105.342 52.168 1.00 26.07 384 ILE A N 1
ATOM 1258 C CA . ILE A 1 160 ? 16.215 104.721 51.530 1.00 26.33 384 ILE A CA 1
ATOM 1259 C C . ILE A 1 160 ? 16.663 104.357 50.116 1.00 25.98 384 ILE A C 1
ATOM 1260 O O . ILE A 1 160 ? 17.185 105.202 49.387 1.00 26.69 384 ILE A O 1
ATOM 1265 N N . LYS A 1 161 ? 16.486 103.089 49.745 1.00 24.02 385 LYS A N 1
ATOM 1266 C CA . LYS A 1 161 ? 16.905 102.603 48.430 1.00 23.49 385 LYS A CA 1
ATOM 1267 C C . LYS A 1 161 ? 15.756 101.864 47.744 1.00 22.65 385 LYS A C 1
ATOM 1268 O O . LYS A 1 161 ? 15.302 100.827 48.224 1.00 21.22 385 LYS A O 1
ATOM 1274 N N . VAL A 1 162 ? 15.286 102.407 46.628 1.00 22.85 386 VAL A N 1
ATOM 1275 C CA . VAL A 1 162 ? 14.182 101.791 45.890 1.00 23.00 386 VAL A CA 1
ATOM 1276 C C . VAL A 1 162 ? 14.669 100.604 45.061 1.00 22.21 386 VAL A C 1
ATOM 1277 O O . VAL A 1 162 ? 15.629 100.733 44.300 1.00 22.07 386 VAL A O 1
ATOM 1281 N N . VAL A 1 163 ? 14.011 99.455 45.228 1.00 21.56 387 VAL A N 1
ATOM 1282 C CA . VAL A 1 163 ? 14.311 98.260 44.422 1.00 21.37 387 VAL A CA 1
ATOM 1283 C C . VAL A 1 163 ? 13.097 97.623 43.738 1.00 22.25 387 VAL A C 1
ATOM 1284 O O . VAL A 1 163 ? 13.261 96.800 42.852 1.00 21.97 387 VAL A O 1
ATOM 1288 N N . VAL A 1 164 ? 11.895 97.995 44.165 1.00 24.01 388 VAL A N 1
ATOM 1289 C CA . VAL A 1 164 ? 10.661 97.535 43.534 1.00 25.92 388 VAL A CA 1
ATOM 1290 C C . VAL A 1 164 ? 9.919 98.770 43.047 1.00 28.72 388 VAL A C 1
ATOM 1291 O O . VAL A 1 164 ? 9.390 99.547 43.842 1.00 28.81 388 VAL A O 1
ATOM 1295 N N . LYS A 1 165 ? 9.902 98.961 41.736 1.00 31.35 389 LYS A N 1
ATOM 1296 C CA . LYS A 1 165 ? 9.278 100.143 41.167 1.00 34.70 389 LYS A CA 1
ATOM 1297 C C . LYS A 1 165 ? 7.808 99.905 40.835 1.00 36.71 389 LYS A C 1
ATOM 1298 O O . LYS A 1 165 ? 7.495 99.017 40.042 1.00 36.51 389 LYS A O 1
ATOM 1304 N N . PRO A 1 166 ? 6.904 100.692 41.455 1.00 38.40 390 PRO A N 1
ATOM 1305 C CA . PRO A 1 166 ? 5.494 100.652 41.078 1.00 40.77 390 PRO A CA 1
ATOM 1306 C C . PRO A 1 166 ? 5.290 101.281 39.701 1.00 43.26 390 PRO A C 1
ATOM 1307 O O . PRO A 1 166 ? 6.113 102.087 39.255 1.00 43.65 390 PRO A O 1
ATOM 1311 N N . GLU A 1 167 ? 4.211 100.896 39.027 1.00 45.50 391 GLU A N 1
ATOM 1312 C CA . GLU A 1 167 ? 3.884 101.446 37.709 1.00 48.16 391 GLU A CA 1
ATOM 1313 C C . GLU A 1 167 ? 3.422 102.897 37.790 1.00 50.18 391 GLU A C 1
ATOM 1314 O O . GLU A 1 167 ? 3.704 103.697 36.890 1.00 51.40 391 GLU A O 1
ATOM 1320 N N . GLY A 1 168 ? 2.702 103.220 38.863 1.00 50.66 392 GLY A N 1
ATOM 1321 C CA . GLY A 1 168 ? 2.228 104.577 39.102 1.00 52.55 392 GLY A CA 1
ATOM 1322 C C . GLY A 1 168 ? 3.209 105.358 39.953 1.00 51.79 392 GLY A C 1
ATOM 1323 O O . GLY A 1 168 ? 4.168 104.796 40.486 1.00 50.12 392 GLY A O 1
ATOM 1324 N N . ALA A 1 169 ? 2.964 106.659 40.076 1.00 53.28 393 ALA A N 1
ATOM 1325 C CA . ALA A 1 169 ? 3.800 107.547 40.881 1.00 52.76 393 ALA A CA 1
ATOM 1326 C C . ALA A 1 169 ? 3.825 107.126 42.350 1.00 51.44 393 ALA A C 1
ATOM 1327 O O . ALA A 1 169 ? 2.861 106.548 42.864 1.00 51.41 393 ALA A O 1
ATOM 1329 N N . TRP A 1 170 ? 4.948 107.396 43.009 1.00 50.33 394 TRP A N 1
ATOM 1330 C CA . TRP A 1 170 ? 5.086 107.195 44.448 1.00 48.96 394 TRP A CA 1
ATOM 1331 C C . TRP A 1 170 ? 6.197 108.084 44.977 1.00 48.60 394 TRP A C 1
ATOM 1332 O O . TRP A 1 170 ? 7.303 108.112 44.422 1.00 48.28 394 TRP A O 1
ATOM 1343 N N . ASP A 1 171 ? 5.890 108.815 46.043 1.00 48.73 395 ASP A N 1
ATOM 1344 C CA . ASP A 1 171 ? 6.882 109.617 46.738 1.00 48.05 395 ASP A CA 1
ATOM 1345 C C . ASP A 1 171 ? 7.413 108.798 47.908 1.00 45.68 395 ASP A C 1
ATOM 1346 O O . ASP A 1 171 ? 6.741 108.645 48.931 1.00 45.52 395 ASP A O 1
ATOM 1351 N N . PHE A 1 172 ? 8.615 108.255 47.745 1.00 44.03 396 PHE A N 1
ATOM 1352 C CA . PHE A 1 172 ? 9.245 107.462 48.804 1.00 41.77 396 PHE A CA 1
ATOM 1353 C C . PHE A 1 172 ? 9.683 108.302 50.001 1.00 42.11 396 PHE A C 1
ATOM 1354 O O . PHE A 1 172 ? 10.116 107.770 51.025 1.00 40.89 396 PHE A O 1
ATOM 1362 N N . GLU A 1 173 ? 9.550 109.618 49.870 1.00 44.18 397 GLU A N 1
ATOM 1363 C CA . GLU A 1 173 ? 9.792 110.535 50.984 1.00 45.05 397 GLU A CA 1
ATOM 1364 C C . GLU A 1 173 ? 8.526 110.777 51.817 1.00 45.35 397 GLU A C 1
ATOM 1365 O O . GLU A 1 173 ? 8.485 111.693 52.640 1.00 46.45 397 GLU A O 1
ATOM 1371 N N . LYS A 1 174 ? 7.502 109.951 51.610 1.00 44.56 398 LYS A N 1
ATOM 1372 C CA . LYS A 1 174 ? 6.252 110.065 52.366 1.00 44.67 398 LYS A CA 1
ATOM 1373 C C . LYS A 1 174 ? 5.812 108.742 52.994 1.00 42.73 398 LYS A C 1
ATOM 1374 O O . LYS A 1 174 ? 5.087 108.729 53.993 1.00 43.08 398 LYS A O 1
ATOM 1380 N N . GLY A 1 175 ? 6.268 107.629 52.421 1.00 40.16 399 GLY A N 1
ATOM 1381 C CA . GLY A 1 175 ? 5.940 106.313 52.951 1.00 37.70 399 GLY A CA 1
ATOM 1382 C C . GLY A 1 175 ? 6.560 105.209 52.116 1.00 35.37 399 GLY A C 1
ATOM 1383 O O . GLY A 1 175 ? 7.060 105.464 51.020 1.00 35.50 399 GLY A O 1
ATOM 1384 N N . ALA A 1 176 ? 6.519 103.988 52.644 1.00 33.39 400 ALA A N 1
ATOM 1385 C CA . ALA A 1 176 ? 7.061 102.815 51.954 1.00 31.27 400 ALA A CA 1
ATOM 1386 C C . ALA A 1 176 ? 6.034 102.270 50.969 1.00 32.01 400 ALA A C 1
ATOM 1387 O O . ALA A 1 176 ? 4.827 102.269 51.255 1.00 33.18 400 ALA A O 1
ATOM 1389 N N . TYR A 1 177 ? 6.511 101.828 49.806 1.00 31.02 401 TYR A N 1
ATOM 1390 C CA . TYR A 1 177 ? 5.658 101.138 48.850 1.00 31.24 401 TYR A CA 1
ATOM 1391 C C . TYR A 1 177 ? 5.758 99.640 49.078 1.00 30.13 401 TYR A C 1
ATOM 1392 O O . TYR A 1 177 ? 6.793 99.036 48.801 1.00 28.79 401 TYR A O 1
ATOM 1401 N N . GLU A 1 178 ? 4.682 99.038 49.573 1.00 30.53 402 GLU A N 1
ATOM 1402 C CA . GLU A 1 178 ? 4.738 97.629 49.976 1.00 29.87 402 GLU A CA 1
ATOM 1403 C C . GLU A 1 178 ? 4.206 96.629 48.938 1.00 29.84 402 GLU A C 1
ATOM 1404 O O . GLU A 1 178 ? 4.237 95.420 49.178 1.00 29.78 402 GLU A O 1
ATOM 1410 N N . GLY A 1 179 ? 3.748 97.131 47.789 1.00 30.76 403 GLY A N 1
ATOM 1411 C CA . GLY A 1 179 ? 3.129 96.290 46.759 1.00 30.23 403 GLY A CA 1
ATOM 1412 C C . GLY A 1 179 ? 4.083 95.686 45.738 1.00 29.16 403 GLY A C 1
ATOM 1413 O O . GLY A 1 179 ? 5.299 95.644 45.946 1.00 27.52 403 GLY A O 1
ATOM 1414 N N . LYS A 1 180 ? 3.520 95.223 44.624 1.00 29.97 404 LYS A N 1
ATOM 1415 C CA . LYS A 1 180 ? 4.297 94.574 43.566 1.00 29.74 404 LYS A CA 1
ATOM 1416 C C . LYS A 1 180 ? 4.857 95.591 42.570 1.00 29.55 404 LYS A C 1
ATOM 1417 O O . LYS A 1 180 ? 4.349 96.705 42.448 1.00 30.36 404 LYS A O 1
ATOM 1423 N N . GLY A 1 181 ? 5.909 95.202 41.855 1.00 28.83 405 GLY A N 1
ATOM 1424 C CA . GLY A 1 181 ? 6.503 96.061 40.836 1.00 29.33 405 GLY A CA 1
ATOM 1425 C C . GLY A 1 181 ? 7.542 95.346 39.995 1.00 28.58 405 GLY A C 1
ATOM 1426 O O . GLY A 1 181 ? 7.530 94.124 39.897 1.00 28.55 405 GLY A O 1
ATOM 1427 N N . THR A 1 182 ? 8.422 96.111 39.361 1.00 28.39 406 THR A N 1
ATOM 1428 C CA . THR A 1 182 ? 9.553 95.527 38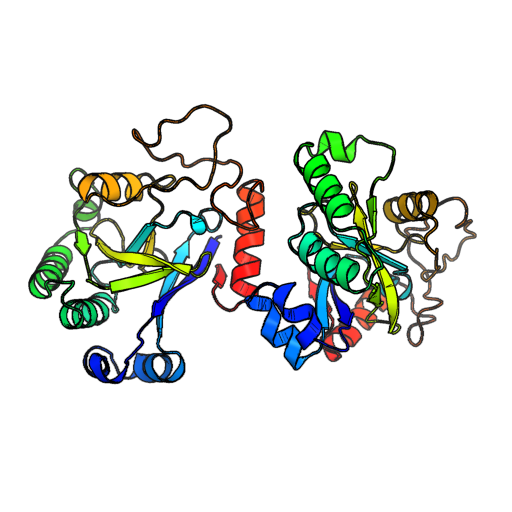.650 1.00 27.76 406 THR A CA 1
ATOM 1429 C C . THR A 1 182 ? 10.826 95.983 39.335 1.00 26.24 406 THR A C 1
ATOM 1430 O O . THR A 1 182 ? 10.909 97.107 39.851 1.00 25.86 406 THR A O 1
ATOM 1434 N N . LEU A 1 183 ? 11.818 95.106 39.357 1.00 24.80 407 LEU A N 1
ATOM 1435 C CA . LEU A 1 183 ? 13.030 95.413 40.095 1.00 23.78 407 LEU A CA 1
ATOM 1436 C C . LEU A 1 183 ? 13.889 96.464 39.424 1.00 24.03 407 LEU A C 1
ATOM 1437 O O . LEU A 1 183 ? 13.997 96.519 38.196 1.00 24.64 407 LEU A O 1
ATOM 1442 N N . VAL A 1 184 ? 14.490 97.296 40.272 1.00 23.76 408 VAL A N 1
ATOM 1443 C CA . VAL A 1 184 ? 15.509 98.264 39.890 1.00 24.13 408 VAL A CA 1
ATOM 1444 C C . VAL A 1 184 ? 16.590 98.182 40.958 1.00 23.14 408 VAL A C 1
ATOM 1445 O O . VAL A 1 184 ? 16.354 97.618 42.028 1.00 21.80 408 VAL A O 1
ATOM 1449 N N . ASN A 1 185 ? 17.771 98.734 40.683 1.00 23.42 409 ASN A N 1
ATOM 1450 C CA . ASN A 1 185 ? 18.889 98.699 41.640 1.00 22.73 409 ASN A CA 1
ATOM 1451 C C . ASN A 1 185 ? 19.215 97.279 42.126 1.00 21.21 409 ASN A C 1
ATOM 1452 O O . ASN A 1 185 ? 19.726 97.078 43.242 1.00 20.67 409 ASN A O 1
ATOM 1457 N N . SER A 1 186 ? 18.920 96.302 41.275 1.00 20.84 410 SER A N 1
ATOM 1458 C CA . SER A 1 186 ? 19.033 94.904 41.650 1.00 19.88 410 SER A CA 1
ATOM 1459 C C . SER A 1 186 ? 19.944 94.143 40.694 1.00 20.33 410 SER A C 1
ATOM 1460 O O . SER A 1 186 ? 19.764 92.946 40.464 1.00 19.61 410 SER A O 1
ATOM 1463 N N . ASP A 1 187 ? 20.937 94.848 40.152 1.00 20.81 411 ASP A N 1
ATOM 1464 C CA . ASP A 1 187 ? 21.938 94.237 39.279 1.00 21.46 411 ASP A CA 1
ATOM 1465 C C . ASP A 1 187 ? 21.302 93.313 38.224 1.00 21.37 411 ASP A C 1
ATOM 1466 O O . ASP A 1 187 ? 20.452 93.754 37.444 1.00 21.61 411 ASP A O 1
ATOM 1471 N N . GLY A 1 188 ? 21.691 92.034 38.225 1.00 20.64 412 GLY A N 1
ATOM 1472 C CA . GLY A 1 188 ? 21.231 91.068 37.217 1.00 21.01 412 GLY A CA 1
ATOM 1473 C C . GLY A 1 188 ? 19.746 90.726 37.214 1.00 21.07 412 GLY A C 1
ATOM 1474 O O . GLY A 1 188 ? 19.248 90.085 36.278 1.00 22.34 412 GLY A O 1
ATOM 1475 N N . PHE A 1 189 ? 19.038 91.151 38.258 1.00 20.07 413 PHE A N 1
ATOM 1476 C CA . PHE A 1 189 ? 17.603 90.896 38.387 1.00 19.78 413 PHE A CA 1
ATOM 1477 C C . PHE A 1 189 ? 16.742 92.093 37.985 1.00 20.69 413 PHE A C 1
ATOM 1478 O O . PHE A 1 189 ? 15.520 92.022 38.071 1.00 21.01 413 PHE A O 1
ATOM 1486 N N . ASP A 1 190 ? 17.385 93.178 37.556 1.00 20.79 414 ASP A N 1
ATOM 1487 C CA . ASP A 1 190 ? 16.683 94.372 37.064 1.00 22.34 414 ASP A CA 1
ATOM 1488 C C . ASP A 1 190 ? 15.664 94.036 35.975 1.00 23.38 414 ASP A C 1
ATOM 1489 O O . ASP A 1 190 ? 15.970 93.306 35.019 1.00 23.01 414 ASP A O 1
ATOM 1494 N N . GLY A 1 191 ? 14.458 94.581 36.125 1.00 24.15 415 GLY A N 1
ATOM 1495 C CA . GLY A 1 191 ? 13.388 94.377 35.160 1.00 25.63 415 GLY A CA 1
ATOM 1496 C C . GLY A 1 191 ? 12.438 93.228 35.447 1.00 25.68 415 GLY A C 1
ATOM 1497 O O . GLY A 1 191 ? 11.353 93.159 34.855 1.00 26.21 415 GLY A O 1
ATOM 1498 N N . LEU A 1 192 ? 12.829 92.325 36.346 1.00 24.58 416 LEU A N 1
ATOM 1499 C CA . LEU A 1 192 ? 11.959 91.209 36.732 1.00 24.74 416 LEU A CA 1
ATOM 1500 C C . LEU A 1 192 ? 10.766 91.708 37.529 1.00 25.76 416 LEU A C 1
ATOM 1501 O O . LEU A 1 192 ? 10.896 92.635 38.339 1.00 25.03 416 LEU A O 1
ATOM 1506 N N . ASP A 1 193 ? 9.613 91.080 37.301 1.00 27.07 417 ASP A N 1
ATOM 1507 C CA . ASP A 1 193 ? 8.451 91.262 38.162 1.00 28.10 417 ASP A CA 1
ATOM 1508 C C . ASP A 1 193 ? 8.818 90.751 39.537 1.00 26.65 417 ASP A C 1
ATOM 1509 O O . ASP A 1 193 ? 9.505 89.729 39.673 1.00 25.88 417 ASP A O 1
ATOM 1514 N N . SER A 1 194 ? 8.373 91.469 40.560 1.00 26.28 418 SER A N 1
ATOM 1515 C CA . SER A 1 194 ? 8.866 91.223 41.911 1.00 24.69 418 SER A CA 1
ATOM 1516 C C . SER A 1 194 ? 8.501 89.836 42.438 1.00 24.47 418 SER A C 1
ATOM 1517 O O . SER A 1 194 ? 9.294 89.226 43.157 1.00 23.00 418 SER A O 1
ATOM 1520 N N . GLU A 1 195 ? 7.335 89.310 42.058 1.00 25.16 419 GLU A N 1
ATOM 1521 C CA . GLU A 1 195 ? 6.966 87.951 42.487 1.00 25.76 419 GLU A CA 1
ATOM 1522 C C . GLU A 1 195 ? 7.918 86.893 41.917 1.00 24.31 419 GLU A C 1
ATOM 1523 O O . GLU A 1 195 ? 8.396 86.023 42.653 1.00 23.98 419 GLU A O 1
ATOM 1529 N N . THR A 1 196 ? 8.220 86.999 40.624 1.00 24.14 420 THR A N 1
ATOM 1530 C CA . THR A 1 196 ? 9.211 86.129 39.978 1.00 22.81 420 THR A CA 1
ATOM 1531 C C . THR A 1 196 ? 10.589 86.271 40.633 1.00 21.43 420 THR A C 1
ATOM 1532 O O . THR A 1 196 ? 11.301 85.278 40.845 1.00 20.50 420 THR A O 1
ATOM 1536 N N . ALA A 1 197 ? 10.947 87.511 40.960 1.00 20.30 421 ALA A N 1
ATOM 1537 C CA . ALA A 1 197 ? 12.235 87.815 41.583 1.00 19.56 421 ALA A CA 1
ATOM 1538 C C . ALA A 1 197 ? 12.396 87.152 42.949 1.00 18.86 421 ALA A C 1
ATOM 1539 O O . ALA A 1 197 ? 13.510 86.817 43.338 1.00 17.60 421 ALA A O 1
ATOM 1541 N N . LYS A 1 198 ? 11.299 86.968 43.684 1.00 19.45 422 LYS A N 1
ATOM 1542 C CA . LYS A 1 198 ? 11.385 86.253 44.963 1.00 18.97 422 LYS A CA 1
ATOM 1543 C C . LYS A 1 198 ? 12.044 84.892 44.765 1.00 18.57 422 LYS A C 1
ATOM 1544 O O . LYS A 1 198 ? 12.999 84.555 45.459 1.00 18.23 422 LYS A O 1
ATOM 1550 N N . ARG A 1 199 ? 11.544 84.124 43.799 1.00 18.90 423 ARG A N 1
ATOM 1551 C CA . ARG A 1 199 ? 12.089 82.806 43.495 1.00 18.44 423 ARG A CA 1
ATOM 1552 C C . ARG A 1 199 ? 13.508 82.861 42.936 1.00 17.28 423 ARG A C 1
ATOM 1553 O O . ARG A 1 199 ? 14.382 82.106 43.369 1.00 16.77 423 ARG A O 1
ATOM 1561 N N . LYS A 1 200 ? 13.715 83.725 41.948 1.00 17.02 424 LYS A N 1
ATOM 1562 C CA . LYS A 1 200 ? 14.998 83.767 41.236 1.00 16.36 424 LYS A CA 1
ATOM 1563 C C . LYS A 1 200 ? 16.114 84.195 42.183 1.00 14.77 424 LYS A C 1
ATOM 1564 O O . LYS A 1 200 ? 17.197 83.599 42.177 1.00 14.44 424 LYS A O 1
ATOM 1570 N N . ILE A 1 201 ? 15.853 85.211 43.004 1.00 14.64 425 ILE A N 1
ATOM 1571 C CA . ILE A 1 201 ? 16.845 85.678 43.983 1.00 13.96 425 ILE A CA 1
ATOM 1572 C C . ILE A 1 201 ? 17.119 84.620 45.056 1.00 14.50 425 ILE A C 1
ATOM 1573 O O . ILE A 1 201 ? 18.279 84.358 45.411 1.00 13.91 425 ILE A O 1
ATOM 1578 N N . THR A 1 202 ? 16.057 83.992 45.543 1.00 14.90 426 THR A N 1
ATOM 1579 C CA . THR A 1 202 ? 16.207 82.974 46.573 1.00 15.85 426 THR A CA 1
ATOM 1580 C C . THR A 1 202 ? 17.030 81.792 46.041 1.00 16.03 426 THR A C 1
ATOM 1581 O O . THR A 1 202 ? 17.929 81.312 46.734 1.00 16.72 426 THR A O 1
ATOM 1585 N N . GLU A 1 203 ? 16.744 81.338 44.823 1.00 17.35 427 GLU A N 1
ATOM 1586 C CA . GLU A 1 203 ? 17.521 80.222 44.248 1.00 18.28 427 GLU A CA 1
ATOM 1587 C C . GLU A 1 203 ? 18.994 80.570 44.056 1.00 17.10 427 GLU A C 1
ATOM 1588 O O . GLU A 1 203 ? 19.867 79.729 44.285 1.00 16.60 427 GLU A O 1
ATOM 1594 N N . TRP A 1 204 ? 19.259 81.799 43.619 1.00 16.12 428 TRP A N 1
ATOM 1595 C CA . TRP A 1 204 ? 20.628 82.278 43.412 1.00 15.96 428 TRP A CA 1
ATOM 1596 C C . TRP A 1 204 ? 21.407 82.287 44.726 1.00 14.76 428 TRP A C 1
ATOM 1597 O O . TRP A 1 204 ? 22.528 81.791 44.806 1.00 14.40 428 TRP A O 1
ATOM 1608 N N . LEU A 1 205 ? 20.808 82.858 45.763 1.00 14.21 429 LEU A N 1
ATOM 1609 C CA . LEU A 1 205 ? 21.441 82.840 47.072 1.00 13.99 429 LEU A CA 1
ATOM 1610 C C . LEU A 1 205 ? 21.665 81.411 47.573 1.00 15.54 429 LEU A C 1
ATOM 1611 O O . LEU A 1 205 ? 22.717 81.110 48.149 1.00 16.10 429 LEU A O 1
ATOM 1616 N N . GLN A 1 206 ? 20.681 80.547 47.344 1.00 17.72 430 GLN A N 1
ATOM 1617 C CA . GLN A 1 206 ? 20.751 79.155 47.782 1.00 20.04 430 GLN A CA 1
ATOM 1618 C C . GLN A 1 206 ? 21.858 78.414 47.049 1.00 20.42 430 GLN A C 1
ATOM 1619 O O . GLN A 1 206 ? 22.593 77.648 47.665 1.00 20.76 430 GLN A O 1
ATOM 1625 N N . ASP A 1 207 ? 21.980 78.662 45.744 1.00 20.71 431 ASP A N 1
ATOM 1626 C CA . ASP A 1 207 ? 23.074 78.098 44.932 1.00 21.76 431 ASP A CA 1
ATOM 1627 C C . ASP A 1 207 ? 24.443 78.495 45.482 1.00 20.83 431 ASP A C 1
ATOM 1628 O O . ASP A 1 207 ? 25.406 77.724 45.402 1.00 21.12 431 ASP A O 1
ATOM 1633 N N . ARG A 1 208 ? 24.507 79.703 46.041 1.00 19.05 432 ARG A N 1
ATOM 1634 C CA . ARG A 1 208 ? 25.734 80.271 46.595 1.00 18.00 432 ARG A CA 1
ATOM 1635 C C . ARG A 1 208 ? 25.962 79.941 48.073 1.00 17.74 432 ARG A C 1
ATOM 1636 O O . ARG A 1 208 ? 26.941 80.399 48.670 1.00 17.59 432 ARG A O 1
ATOM 1644 N N . GLY A 1 209 ? 25.051 79.170 48.665 1.00 17.57 433 GLY A N 1
ATOM 1645 C CA . GLY A 1 209 ? 25.120 78.825 50.083 1.00 17.74 433 GLY A CA 1
ATOM 1646 C C . GLY A 1 209 ? 24.874 79.983 51.039 1.00 17.14 433 GLY A C 1
ATOM 1647 O O . GLY A 1 209 ? 25.288 79.929 52.205 1.00 17.28 433 GLY A O 1
ATOM 1648 N N . LEU A 1 210 ? 24.203 81.028 50.550 1.00 15.90 434 LEU A N 1
ATOM 1649 C CA . LEU A 1 210 ? 23.947 82.240 51.340 1.00 15.67 434 LEU A CA 1
ATOM 1650 C C . LEU A 1 210 ? 22.452 82.534 51.541 1.00 15.99 434 LEU A C 1
ATOM 1651 O O . LEU A 1 210 ? 22.051 83.659 51.904 1.00 14.39 434 LEU A O 1
ATOM 1656 N N . GLY A 1 211 ? 21.639 81.514 51.307 1.00 17.59 435 GLY A N 1
ATOM 1657 C CA . GLY A 1 211 ? 20.204 81.609 51.516 1.00 19.57 435 GLY A CA 1
ATOM 1658 C C . GLY A 1 211 ? 19.532 80.257 51.377 1.00 21.51 435 GLY A C 1
ATOM 1659 O O . GLY A 1 211 ? 20.137 79.291 50.902 1.00 21.23 435 GLY A O 1
ATOM 1660 N N . GLU A 1 212 ? 18.283 80.182 51.817 1.00 23.10 436 GLU A N 1
ATOM 1661 C CA . GLU A 1 212 ? 17.452 79.015 51.511 1.00 25.77 436 GLU A CA 1
ATOM 1662 C C . GLU A 1 212 ? 15.961 79.337 51.529 1.00 26.37 436 GLU A C 1
ATOM 1663 O O . GLU A 1 212 ? 15.526 80.211 52.264 1.00 24.69 436 GLU A O 1
ATOM 1669 N N . LYS A 1 213 ? 15.195 78.638 50.693 1.00 28.04 437 LYS A N 1
ATOM 1670 C CA . LYS A 1 213 ? 13.737 78.750 50.697 1.00 30.80 437 LYS A CA 1
ATOM 1671 C C . LYS A 1 213 ? 13.223 78.316 52.061 1.00 31.76 437 LYS A C 1
ATOM 1672 O O . LYS A 1 213 ? 13.633 77.274 52.565 1.00 32.52 437 LYS A O 1
ATOM 1678 N N . LYS A 1 214 ? 12.341 79.115 52.659 1.00 33.23 438 LYS A N 1
ATOM 1679 C CA . LYS A 1 214 ? 11.789 78.813 53.986 1.00 35.05 438 LYS A CA 1
ATOM 1680 C C . LYS A 1 214 ? 10.346 79.303 54.148 1.00 36.35 438 LYS A C 1
ATOM 1681 O O . LYS A 1 214 ? 10.044 80.494 54.060 1.00 36.65 438 LYS A O 1
ATOM 1687 N N . GLU B 1 4 ? 5.353 65.023 37.198 1.00 31.12 228 GLU B N 1
ATOM 1688 C CA . GLU B 1 4 ? 6.575 65.620 37.803 1.00 29.68 228 GLU B CA 1
ATOM 1689 C C . GLU B 1 4 ? 7.656 65.873 36.746 1.00 27.67 228 GLU B C 1
ATOM 1690 O O . GLU B 1 4 ? 7.384 65.835 35.540 1.00 28.60 228 GLU B O 1
ATOM 1696 N N . GLY B 1 5 ? 8.874 66.161 37.194 1.00 24.39 229 GLY B N 1
ATOM 1697 C CA . GLY B 1 5 ? 9.951 66.465 36.266 1.00 21.21 229 GLY B CA 1
ATOM 1698 C C . GLY B 1 5 ? 11.334 66.129 36.771 1.00 18.50 229 GLY B C 1
ATOM 1699 O O . GLY B 1 5 ? 11.508 65.322 37.690 1.00 17.50 229 GLY B O 1
ATOM 1700 N N . ALA B 1 6 ? 12.317 66.746 36.132 1.00 17.02 230 ALA B N 1
ATOM 1701 C CA . ALA B 1 6 ? 13.713 66.553 36.466 1.00 15.15 230 ALA B CA 1
ATOM 1702 C C . ALA B 1 6 ? 14.443 67.861 36.252 1.00 14.06 230 ALA B C 1
ATOM 1703 O O . ALA B 1 6 ? 14.066 68.664 35.390 1.00 13.57 230 ALA B O 1
ATOM 1705 N N . LEU B 1 7 ? 15.483 68.071 37.039 1.00 13.44 231 LEU B N 1
ATOM 1706 C CA . LEU B 1 7 ? 16.489 69.062 36.692 1.00 13.43 231 LEU B CA 1
ATOM 1707 C C . LEU B 1 7 ? 17.591 68.289 35.982 1.00 13.34 231 LEU B C 1
ATOM 1708 O O . LEU B 1 7 ? 17.958 67.192 36.426 1.00 13.66 231 LEU B O 1
ATOM 1713 N N . ILE B 1 8 ? 18.058 68.801 34.846 1.00 12.45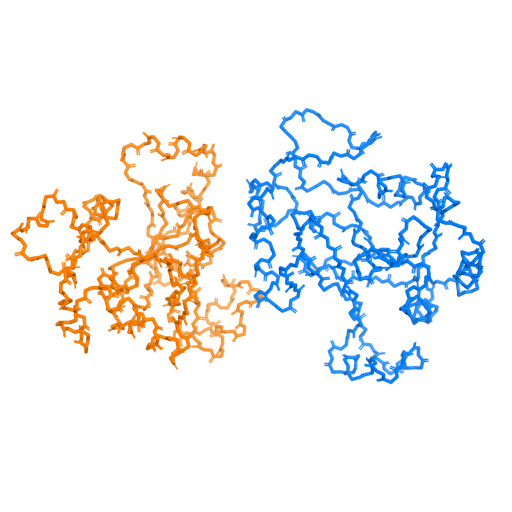 232 ILE B N 1
ATOM 1714 C CA . ILE B 1 8 ? 19.168 68.187 34.113 1.00 12.22 232 ILE B CA 1
ATOM 1715 C C . ILE B 1 8 ? 20.249 69.237 33.952 1.00 12.22 232 ILE B C 1
ATOM 1716 O O . ILE B 1 8 ? 19.964 70.359 33.563 1.00 12.20 232 ILE B O 1
ATOM 1721 N N . ARG B 1 9 ? 21.483 68.879 34.293 1.00 11.69 233 ARG B N 1
ATOM 1722 C CA . ARG B 1 9 ? 22.585 69.816 34.181 1.00 11.70 233 ARG B CA 1
ATOM 1723 C C . ARG B 1 9 ? 23.310 69.662 32.848 1.00 11.94 233 ARG B C 1
ATOM 1724 O O . ARG B 1 9 ? 24.187 68.795 32.694 1.00 12.23 233 ARG B O 1
ATOM 1732 N N . PHE B 1 10 ? 22.898 70.466 31.861 1.00 10.81 234 PHE B N 1
ATOM 1733 C CA . PHE B 1 10 ? 23.718 70.624 30.652 1.00 11.46 234 PHE B CA 1
ATOM 1734 C C . PHE B 1 10 ? 24.912 71.472 31.062 1.00 11.16 234 PHE B C 1
ATOM 1735 O O . PHE B 1 10 ? 24.897 72.127 32.115 1.00 11.32 234 PHE B O 1
ATOM 1743 N N . TYR B 1 11 ? 25.962 71.461 30.260 1.00 12.42 235 TYR B N 1
ATOM 1744 C CA . TYR B 1 11 ? 27.092 72.327 30.576 1.00 12.87 235 TYR B CA 1
ATOM 1745 C C . TYR B 1 11 ? 27.853 72.685 29.340 1.00 13.44 235 TYR B C 1
ATOM 1746 O O . TYR B 1 11 ? 27.911 71.910 28.391 1.00 14.74 235 TYR B O 1
ATOM 1755 N N . VAL B 1 12 ? 28.452 73.864 29.371 1.00 13.47 236 VAL B N 1
ATOM 1756 C CA . VAL B 1 12 ? 29.423 74.221 28.353 1.00 13.87 236 VAL B CA 1
ATOM 1757 C C . VAL B 1 12 ? 30.819 73.881 28.877 1.00 14.78 236 VAL B C 1
ATOM 1758 O O . VAL B 1 12 ? 31.247 74.392 29.916 1.00 15.12 236 VAL B O 1
ATOM 1762 N N . GLU B 1 13 ? 31.515 73.013 28.152 1.00 15.25 237 GLU B N 1
ATOM 1763 C CA . GLU B 1 13 ? 32.900 72.661 28.464 1.00 17.10 237 GLU B CA 1
ATOM 1764 C C . GLU B 1 13 ? 33.801 73.811 28.052 1.00 17.54 237 GLU B C 1
ATOM 1765 O O . GLU B 1 13 ? 33.652 74.354 26.957 1.00 17.52 237 GLU B O 1
ATOM 1771 N N . ILE B 1 14 ? 34.715 74.189 28.939 1.00 18.32 238 ILE B N 1
ATOM 1772 C CA . ILE B 1 14 ? 35.687 75.242 28.654 1.00 19.87 238 ILE B CA 1
ATOM 1773 C C . ILE B 1 14 ? 37.083 74.663 28.858 1.00 21.45 238 ILE B C 1
ATOM 1774 O O . ILE B 1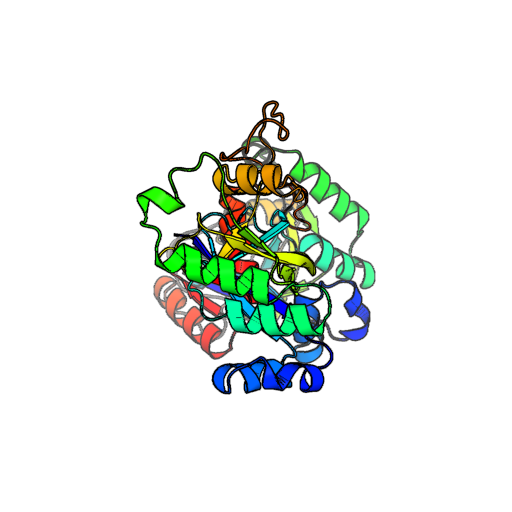 14 ? 37.514 74.443 29.990 1.00 21.38 238 ILE B O 1
ATOM 1779 N N . GLU B 1 15 ? 37.768 74.400 27.750 1.00 22.32 239 GLU B N 1
ATOM 1780 C CA . GLU B 1 15 ? 39.080 73.758 27.768 1.00 24.76 239 GLU B CA 1
ATOM 1781 C C . GLU B 1 15 ? 40.151 74.629 28.421 1.00 24.62 239 GLU B C 1
ATOM 1782 O O . GLU B 1 15 ? 41.097 74.115 29.029 1.00 25.63 239 GLU B O 1
ATOM 1788 N N . GLU B 1 16 ? 39.995 75.943 28.290 1.00 23.44 240 GLU B N 1
ATOM 1789 C CA . GLU B 1 16 ? 40.969 76.897 28.819 1.00 24.25 240 GLU B CA 1
ATOM 1790 C C . GLU B 1 16 ? 40.291 77.935 29.723 1.00 22.93 240 GLU B C 1
ATOM 1791 O O . GLU B 1 16 ? 40.109 79.079 29.324 1.00 22.55 240 GLU B O 1
ATOM 1797 N N . PRO B 1 17 ? 39.924 77.536 30.962 1.00 22.16 241 PRO B N 1
ATOM 1798 C CA . PRO B 1 17 ? 39.140 78.419 31.833 1.00 21.34 241 PRO B CA 1
ATOM 1799 C C . PRO B 1 17 ? 39.785 79.785 32.088 1.00 22.01 241 PRO B C 1
ATOM 1800 O O . PRO B 1 17 ? 39.080 80.785 32.157 1.00 21.33 241 PRO B O 1
ATOM 1804 N N . GLU B 1 18 ? 41.112 79.842 32.181 1.00 23.25 242 GLU B N 1
ATOM 1805 C CA . GLU B 1 18 ? 41.781 81.106 32.481 1.00 24.54 242 GLU B CA 1
ATOM 1806 C C . GLU B 1 18 ? 41.529 82.146 31.389 1.00 23.95 242 GLU B C 1
ATOM 1807 O O . GLU B 1 18 ? 41.543 83.344 31.652 1.00 24.35 242 GLU B O 1
ATOM 1813 N N . LYS B 1 19 ? 41.282 81.678 30.169 1.00 23.47 243 LYS B N 1
ATOM 1814 C CA . LYS B 1 19 ? 41.041 82.575 29.030 1.00 23.84 243 LYS B CA 1
ATOM 1815 C C . LYS B 1 19 ? 39.648 83.177 29.051 1.00 22.94 243 LYS B C 1
ATOM 1816 O O . LYS B 1 19 ? 39.371 84.152 28.361 1.00 22.39 243 LYS B O 1
ATOM 1822 N N . PHE B 1 20 ? 38.763 82.598 29.853 1.00 22.04 244 PHE B N 1
ATOM 1823 C CA . PHE B 1 20 ? 37.365 83.017 29.831 1.00 21.62 244 PHE B CA 1
ATOM 1824 C C . PHE B 1 20 ? 36.867 83.499 31.185 1.00 21.81 244 PHE B C 1
ATOM 1825 O O . PHE B 1 20 ? 35.675 83.745 31.374 1.00 20.62 244 PHE B O 1
ATOM 1833 N N . LEU B 1 21 ? 37.795 83.665 32.118 1.00 23.69 245 LEU B N 1
ATOM 1834 C CA . LEU B 1 21 ? 37.445 83.945 33.501 1.00 24.64 245 LEU B CA 1
ATOM 1835 C C . LEU B 1 21 ? 36.669 85.242 33.676 1.00 24.42 245 LEU B C 1
ATOM 1836 O O . LEU B 1 21 ? 35.715 85.273 34.444 1.00 23.99 245 LEU B O 1
ATOM 1841 N N . ASN B 1 22 ? 37.055 86.301 32.959 1.00 24.78 246 ASN B N 1
ATOM 1842 C CA . ASN B 1 22 ? 36.362 87.587 33.085 1.00 25.40 246 ASN B CA 1
ATOM 1843 C C . ASN B 1 22 ? 34.986 87.646 32.391 1.00 23.62 246 ASN B C 1
ATOM 1844 O O . ASN B 1 22 ? 34.318 88.676 32.411 1.00 24.11 246 ASN B O 1
ATOM 1849 N N . CYS B 1 23 ? 34.587 86.541 31.769 1.00 22.42 247 CYS B N 1
ATOM 1850 C CA . CYS B 1 23 ? 33.257 86.417 31.191 1.00 21.05 247 CYS B CA 1
ATOM 1851 C C . CYS B 1 23 ? 32.234 85.992 32.214 1.00 19.99 247 CYS B C 1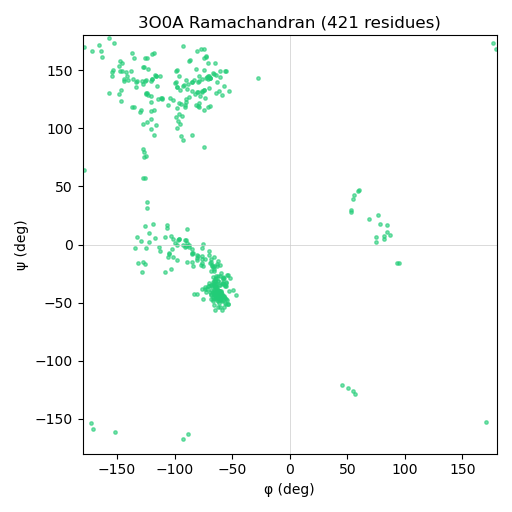
ATOM 1852 O O . CYS B 1 23 ? 31.041 86.122 31.970 1.00 18.85 247 CYS B O 1
ATOM 1855 N N . VAL B 1 24 ? 32.700 85.438 33.333 1.00 19.59 248 VAL B N 1
ATOM 1856 C CA . VAL B 1 24 ? 31.770 84.827 34.294 1.00 19.17 248 VAL B CA 1
ATOM 1857 C C . VAL B 1 24 ? 31.722 85.601 35.604 1.00 19.41 248 VAL B C 1
ATOM 1858 O O . VAL B 1 24 ? 32.742 86.151 36.036 1.00 20.15 248 VAL B O 1
ATOM 1862 N N . PRO B 1 25 ? 30.536 85.656 36.236 1.00 19.33 249 PRO B N 1
ATOM 1863 C CA . PRO B 1 25 ? 30.442 86.289 37.547 1.00 19.73 249 PRO B CA 1
ATOM 1864 C C . PRO B 1 25 ? 31.231 85.534 38.608 1.00 20.31 249 PRO B C 1
ATOM 1865 O O . PRO B 1 25 ? 31.484 84.324 38.470 1.00 19.02 249 PRO B O 1
ATOM 1869 N N . GLU B 1 26 ? 31.606 86.253 39.659 1.00 20.87 250 GLU B N 1
ATOM 1870 C CA . GLU B 1 26 ? 32.429 85.706 40.734 1.00 22.47 250 GLU B CA 1
ATOM 1871 C C . GLU B 1 26 ? 31.949 84.347 41.209 1.00 21.77 250 GLU B C 1
ATOM 1872 O O . GLU B 1 26 ? 32.750 83.434 41.404 1.00 21.85 250 GLU B O 1
ATOM 1878 N N . GLU B 1 27 ? 30.636 84.205 41.374 1.00 20.74 251 GLU B N 1
ATOM 1879 C CA . GLU B 1 27 ? 30.082 82.995 41.978 1.00 20.36 251 GLU B CA 1
ATOM 1880 C C . GLU B 1 27 ? 30.229 81.740 41.101 1.00 19.17 251 GLU B C 1
ATOM 1881 O O . GLU B 1 27 ? 30.028 80.624 41.586 1.00 19.69 251 GLU B O 1
ATOM 1887 N N . LEU B 1 28 ? 30.596 81.923 39.826 1.00 17.95 252 LEU B N 1
ATOM 1888 C CA . LEU B 1 28 ? 30.802 80.797 38.911 1.00 16.69 252 LEU B CA 1
ATOM 1889 C C . LEU B 1 28 ? 32.271 80.474 38.622 1.00 17.85 252 LEU B C 1
ATOM 1890 O O . LEU B 1 28 ? 32.577 79.460 37.993 1.00 17.07 252 LEU B O 1
ATOM 1895 N N . LYS B 1 29 ? 33.173 81.321 39.103 1.00 18.66 253 LYS B N 1
ATOM 1896 C CA . LYS B 1 29 ? 34.591 81.179 38.766 1.00 20.07 253 LYS B CA 1
ATOM 1897 C C . LYS B 1 29 ? 35.204 79.888 39.303 1.00 20.92 253 LYS B C 1
ATOM 1898 O O . LYS B 1 29 ? 35.984 79.231 38.603 1.00 20.66 253 LYS B O 1
ATOM 1904 N N . GLU B 1 30 ? 34.866 79.525 40.542 1.00 21.63 254 GLU B N 1
ATOM 1905 C CA . GLU B 1 30 ? 35.426 78.307 41.132 1.00 23.30 254 GLU B CA 1
ATOM 1906 C C . GLU B 1 30 ? 35.046 77.041 40.352 1.00 22.10 254 GLU B C 1
ATOM 1907 O O . GLU B 1 30 ? 35.911 76.226 40.057 1.00 22.74 254 GLU B O 1
ATOM 1913 N N . THR B 1 31 ? 33.769 76.901 39.992 1.00 21.26 255 THR B N 1
ATOM 1914 C CA . THR B 1 31 ? 33.326 75.790 39.137 1.00 19.95 255 THR B CA 1
ATOM 1915 C C . THR B 1 31 ? 34.011 75.800 37.762 1.00 20.11 255 THR B C 1
ATOM 1916 O O . THR B 1 31 ? 34.389 74.744 37.248 1.00 20.87 255 THR B O 1
ATOM 1920 N N . LEU B 1 32 ? 34.181 76.984 37.180 1.00 19.59 256 LEU B N 1
ATOM 1921 C CA . LEU B 1 32 ? 34.844 77.089 35.879 1.00 20.08 256 LEU B CA 1
ATOM 1922 C C . LEU B 1 32 ? 36.288 76.570 35.931 1.00 21.33 256 LEU B C 1
ATOM 1923 O O . LEU B 1 32 ? 36.712 75.801 35.063 1.00 20.99 256 LEU B O 1
ATOM 1928 N N . LEU B 1 33 ? 37.032 76.997 36.946 1.00 21.98 257 LEU B N 1
ATOM 1929 C CA . LEU B 1 33 ? 38.438 76.609 37.080 1.00 24.11 257 LEU B CA 1
ATOM 1930 C C . LEU B 1 33 ? 38.595 75.153 37.500 1.00 24.96 257 LEU B C 1
ATOM 1931 O O . LEU B 1 33 ? 39.476 74.443 36.991 1.00 26.25 257 LEU B O 1
ATOM 1936 N N . LYS B 1 34 ? 37.746 74.720 38.431 1.00 24.77 258 LYS B N 1
ATOM 1937 C CA . LYS B 1 34 ? 37.818 73.368 38.978 1.00 25.78 258 LYS B CA 1
ATOM 1938 C C . LYS B 1 34 ? 37.278 72.298 38.027 1.00 24.74 258 LYS B C 1
ATOM 1939 O O . LYS B 1 34 ? 37.915 71.258 37.829 1.00 25.52 258 LYS B O 1
ATOM 1945 N N . GLU B 1 35 ? 36.109 72.561 37.450 1.00 22.81 259 GLU B N 1
ATOM 1946 C CA . GLU B 1 35 ? 35.404 71.591 36.614 1.00 21.40 259 GLU B CA 1
ATOM 1947 C C . GLU B 1 35 ? 35.560 71.844 35.117 1.00 20.42 259 GLU B C 1
ATOM 1948 O O . GLU B 1 35 ? 35.190 70.989 34.302 1.00 19.77 259 GLU B O 1
ATOM 1954 N N . LYS B 1 36 ? 36.105 73.013 34.753 1.00 19.96 260 LYS B N 1
ATOM 1955 C CA . LYS B 1 36 ? 36.196 73.417 33.346 1.00 20.02 260 LYS B CA 1
ATOM 1956 C C . LYS B 1 36 ? 34.806 73.371 32.695 1.00 18.82 260 LYS B C 1
ATOM 1957 O O . LYS B 1 36 ? 34.647 72.926 31.548 1.00 18.46 260 LYS B O 1
ATOM 1963 N N . ARG B 1 37 ? 33.800 73.794 33.466 1.00 17.67 261 ARG B N 1
ATOM 1964 C CA . ARG B 1 37 ? 32.401 73.797 33.023 1.00 16.57 261 ARG B CA 1
ATOM 1965 C C . ARG B 1 37 ? 31.680 75.068 33.447 1.00 15.91 261 ARG B C 1
ATOM 1966 O O . ARG B 1 37 ? 31.995 75.668 34.479 1.00 15.73 261 ARG B O 1
ATOM 1974 N N . ILE B 1 38 ? 30.709 75.464 32.632 1.00 14.72 262 ILE B N 1
ATOM 1975 C CA . ILE B 1 38 ? 29.694 76.418 33.041 1.00 14.72 262 ILE B CA 1
ATOM 1976 C C . ILE B 1 38 ? 28.375 75.684 32.880 1.00 13.62 262 ILE B C 1
ATOM 1977 O O . ILE B 1 38 ? 27.999 75.334 31.763 1.00 13.44 262 ILE B O 1
ATOM 1982 N N . TYR B 1 39 ? 27.672 75.441 33.989 1.00 12.87 263 TYR B N 1
ATOM 1983 C CA . TYR B 1 39 ? 26.436 74.684 33.938 1.00 12.58 263 TYR B CA 1
ATOM 1984 C C . TYR B 1 39 ? 25.238 75.488 33.454 1.00 12.41 263 TYR B C 1
ATOM 1985 O O . TYR B 1 39 ? 25.065 76.658 33.818 1.00 13.37 263 TYR B O 1
ATOM 1994 N N . ILE B 1 40 ? 24.415 74.823 32.653 1.00 11.17 264 ILE B N 1
ATOM 1995 C CA . ILE B 1 40 ? 23.113 75.326 32.244 1.00 11.62 264 ILE B CA 1
ATOM 1996 C C . ILE B 1 40 ? 22.082 74.354 32.764 1.00 12.06 264 ILE B C 1
ATOM 1997 O O . ILE B 1 40 ? 21.798 73.348 32.130 1.00 12.00 264 ILE B O 1
ATOM 2002 N N . ASP B 1 41 ? 21.536 74.648 33.938 1.00 11.87 265 ASP B N 1
ATOM 2003 C CA . ASP B 1 41 ? 20.532 73.768 34.536 1.00 12.34 265 ASP B CA 1
ATOM 2004 C C . ASP B 1 41 ? 19.206 73.971 33.833 1.00 11.84 265 ASP B C 1
ATOM 2005 O O . ASP B 1 41 ? 18.773 75.103 33.635 1.00 11.35 265 ASP B O 1
ATOM 2010 N N . VAL B 1 42 ? 18.565 72.866 33.462 1.00 11.74 266 VAL B N 1
ATOM 2011 C CA . VAL B 1 42 ? 17.252 72.946 32.813 1.00 12.13 266 VAL B CA 1
ATOM 2012 C C . VAL B 1 42 ? 16.232 72.111 33.580 1.00 12.05 266 VAL B C 1
ATOM 2013 O O . VAL B 1 42 ? 16.559 71.046 34.089 1.00 11.49 266 VAL B O 1
ATOM 2017 N N . PHE B 1 43 ? 15.006 72.621 33.685 1.00 12.25 267 PHE B N 1
ATOM 2018 C CA . PHE B 1 43 ? 13.914 71.823 34.207 1.00 13.28 267 PHE B CA 1
ATOM 2019 C C . PHE B 1 43 ? 13.134 71.264 33.026 1.00 13.76 267 PHE B C 1
ATOM 2020 O O . PHE B 1 43 ? 12.825 71.998 32.087 1.00 14.09 267 PHE B O 1
ATOM 2028 N N . THR B 1 44 ? 12.790 69.979 33.101 1.00 13.83 268 THR B N 1
ATOM 2029 C CA . THR B 1 44 ? 11.989 69.320 32.059 1.00 14.35 268 THR B CA 1
ATOM 2030 C C . THR B 1 44 ? 11.018 68.288 32.635 1.00 15.17 268 THR B C 1
ATOM 2031 O O . THR B 1 44 ? 11.354 67.554 33.562 1.00 14.75 268 THR B O 1
ATOM 2035 N N . THR B 1 45 ? 9.809 68.237 32.079 1.00 15.92 269 THR B N 1
ATOM 2036 C CA . THR B 1 45 ? 8.875 67.158 32.403 1.00 16.59 269 THR B CA 1
ATOM 2037 C C . THR B 1 45 ? 9.053 65.980 31.448 1.00 16.65 269 THR B C 1
ATOM 2038 O O . THR B 1 45 ? 8.323 64.987 31.525 1.00 17.14 269 THR B O 1
ATOM 2042 N N . ARG B 1 46 ? 10.041 66.082 30.563 1.00 15.81 270 ARG B N 1
ATOM 2043 C CA . ARG B 1 46 ? 10.302 65.022 29.595 1.00 16.00 270 ARG B CA 1
ATOM 2044 C C . ARG B 1 46 ? 11.777 64.563 29.606 1.00 14.81 270 ARG B C 1
ATOM 2045 O O . ARG B 1 46 ? 12.441 64.594 28.565 1.00 14.64 270 ARG B O 1
ATOM 2053 N N . PRO B 1 47 ? 12.282 64.114 30.773 1.00 13.91 271 PRO B N 1
ATOM 2054 C CA . PRO B 1 47 ? 13.673 63.641 30.800 1.00 13.61 271 PRO B CA 1
ATOM 2055 C C . PRO B 1 47 ? 13.863 62.420 29.906 1.00 14.01 271 PRO B C 1
ATOM 2056 O O . PRO B 1 47 ? 14.986 62.120 29.517 1.00 14.47 271 PRO B O 1
ATOM 2060 N N . ASP B 1 48 ? 12.764 61.741 29.567 1.00 15.53 272 ASP B N 1
ATOM 2061 C CA . ASP B 1 48 ? 12.793 60.615 28.631 1.00 16.46 272 ASP B CA 1
ATOM 2062 C C . ASP B 1 48 ? 13.256 61.020 27.230 1.00 16.58 272 ASP B C 1
ATOM 2063 O O . ASP B 1 48 ? 13.562 60.158 26.398 1.00 17.70 272 ASP B O 1
ATOM 2068 N N . THR B 1 49 ? 13.285 62.327 26.963 1.00 15.80 273 THR B N 1
ATOM 2069 C CA . THR B 1 49 ? 13.613 62.822 25.634 1.00 15.82 273 THR B CA 1
ATOM 2070 C C . THR B 1 49 ? 15.003 63.478 25.563 1.00 14.68 273 THR B C 1
ATOM 2071 O O . THR B 1 49 ? 15.372 64.036 24.531 1.00 14.87 273 THR B O 1
ATOM 2075 N N . VAL B 1 50 ? 15.766 63.399 26.654 1.00 13.50 274 VAL B N 1
ATOM 2076 C CA . VAL B 1 50 ? 17.075 64.059 26.743 1.00 12.81 274 VAL B CA 1
ATOM 2077 C C . VAL B 1 50 ? 18.032 63.729 25.591 1.00 13.80 274 VAL B C 1
ATOM 2078 O O . VAL B 1 50 ? 18.722 64.617 25.089 1.00 13.30 274 VAL B O 1
ATOM 2082 N N . PHE B 1 51 ? 18.057 62.470 25.145 1.00 14.09 275 PHE B N 1
ATOM 2083 C CA . PHE B 1 51 ? 18.948 62.101 24.040 1.00 15.70 275 PHE B CA 1
ATOM 2084 C C . PHE B 1 51 ? 18.603 62.828 22.736 1.00 16.62 275 PHE B C 1
ATOM 2085 O O . PHE B 1 51 ? 19.427 62.897 21.808 1.00 17.93 275 PHE B O 1
ATOM 2093 N N . GLY B 1 52 ? 17.394 63.382 22.685 1.00 17.06 276 GLY B N 1
ATOM 2094 C CA . GLY B 1 52 ? 16.909 64.076 21.494 1.00 17.26 276 GLY B CA 1
ATOM 2095 C C . GLY B 1 52 ? 17.097 65.578 21.538 1.00 17.02 276 GLY B C 1
ATOM 2096 O O . GLY B 1 52 ? 16.622 66.285 20.641 1.00 17.15 276 GLY B O 1
ATOM 2097 N N . ALA B 1 53 ? 17.765 66.071 22.585 1.00 15.99 277 ALA B N 1
ATOM 2098 C CA . ALA B 1 53 ? 18.028 67.505 22.718 1.00 15.19 277 ALA B CA 1
ATOM 2099 C C . ALA B 1 53 ? 19.133 67.884 21.748 1.00 15.75 277 ALA B C 1
ATOM 2100 O O . ALA B 1 53 ? 20.257 67.398 21.867 1.00 16.93 277 ALA B O 1
ATOM 2102 N N . THR B 1 54 ? 18.793 68.734 20.782 1.00 15.41 278 THR B N 1
ATOM 2103 C CA . THR B 1 54 ? 19.703 69.087 19.684 1.00 15.58 278 THR B CA 1
ATOM 2104 C C . THR B 1 54 ? 20.122 70.548 19.750 1.00 15.52 278 THR B C 1
ATOM 2105 O O . THR B 1 54 ? 20.921 71.014 18.933 1.00 15.95 278 THR B O 1
ATOM 2109 N N . PHE B 1 55 ? 19.571 71.259 20.730 1.00 14.65 279 PHE B N 1
ATOM 2110 C CA . PHE B 1 55 ? 20.020 72.603 21.084 1.00 13.90 279 PHE B CA 1
ATOM 2111 C C . PHE B 1 55 ? 19.445 72.993 22.438 1.00 13.37 279 PHE B C 1
ATOM 2112 O O . PHE B 1 55 ? 18.612 72.277 23.000 1.00 12.05 279 PHE B O 1
ATOM 2120 N N . VAL B 1 56 ? 19.914 74.116 22.963 1.00 12.20 280 VAL B N 1
ATOM 2121 C CA . VAL B 1 56 ? 19.490 74.611 24.268 1.00 12.50 280 VAL B CA 1
ATOM 2122 C C . VAL B 1 56 ? 19.056 76.049 24.025 1.00 12.72 280 VAL B C 1
ATOM 2123 O O . VAL B 1 56 ? 19.697 76.741 23.250 1.00 13.02 280 VAL B O 1
ATOM 2127 N N . VAL B 1 57 ? 17.953 76.473 24.641 1.00 12.10 281 VAL B N 1
ATOM 2128 C CA . VAL B 1 57 ? 17.515 77.876 24.527 1.00 11.73 281 VAL B CA 1
ATOM 2129 C C . VAL B 1 57 ? 17.389 78.489 25.909 1.00 11.02 281 VAL B C 1
ATOM 2130 O O . VAL B 1 57 ? 16.725 77.930 26.799 1.00 10.58 281 VAL B O 1
ATOM 2134 N N . LEU B 1 58 ? 18.019 79.649 26.081 1.00 11.10 282 LEU B N 1
ATOM 2135 C CA . LEU B 1 58 ? 17.863 80.447 27.279 1.00 11.54 282 LEU B CA 1
ATOM 2136 C C . LEU B 1 58 ? 16.845 81.557 27.018 1.00 11.80 282 LEU B C 1
ATOM 2137 O O . LEU B 1 58 ? 16.845 82.166 25.935 1.00 11.35 282 LEU B O 1
ATOM 2142 N N . ALA B 1 59 ? 15.990 81.829 28.006 1.00 11.37 283 ALA B N 1
ATOM 2143 C CA . ALA B 1 59 ? 15.117 83.020 27.921 1.00 11.89 283 ALA B CA 1
ATOM 2144 C C . ALA B 1 59 ? 15.982 84.264 27.729 1.00 11.72 283 ALA B C 1
ATOM 2145 O O . ALA B 1 59 ? 17.122 84.294 28.208 1.00 11.53 283 ALA B O 1
ATOM 2147 N N . PRO B 1 60 ? 15.453 85.298 27.030 1.00 12.42 284 PRO B N 1
ATOM 2148 C CA . PRO B 1 60 ? 16.267 86.501 26.782 1.00 12.72 284 PRO B CA 1
ATOM 2149 C C . PRO B 1 60 ? 16.810 87.130 28.065 1.00 13.43 284 PRO B C 1
ATOM 2150 O O . PRO B 1 60 ? 17.897 87.682 28.042 1.00 12.97 284 PRO B O 1
ATOM 2154 N N . GLU B 1 61 ? 16.057 87.017 29.165 1.00 14.08 285 GLU B N 1
ATOM 2155 C CA . GLU B 1 61 ? 16.412 87.634 30.450 1.00 15.68 285 GLU B CA 1
ATOM 2156 C C . GLU B 1 61 ? 17.305 86.769 31.327 1.00 15.32 285 GLU B C 1
ATOM 2157 O O . GLU B 1 61 ? 17.689 87.197 32.421 1.00 15.82 285 GLU B O 1
ATOM 2163 N N . HIS B 1 62 ? 17.624 85.558 30.871 1.00 14.22 286 HIS B N 1
ATOM 2164 C CA . HIS B 1 62 ? 18.452 84.651 31.665 1.00 14.34 286 HIS B CA 1
ATOM 2165 C C . HIS B 1 62 ? 19.853 85.272 31.852 1.00 14.64 286 HIS B C 1
ATOM 2166 O O . HIS B 1 62 ? 20.449 85.759 30.880 1.00 14.01 286 HIS B O 1
ATOM 2173 N N . PRO B 1 63 ? 20.355 85.306 33.102 1.00 15.05 287 PRO B N 1
ATOM 2174 C CA . PRO B 1 63 ? 21.674 85.865 33.433 1.00 15.41 287 PRO B CA 1
ATOM 2175 C C . PRO B 1 63 ? 22.848 85.281 32.660 1.00 14.74 287 PRO B C 1
ATOM 2176 O O . PRO B 1 63 ? 23.871 85.958 32.509 1.00 15.51 287 PRO B O 1
ATOM 2180 N N . LEU B 1 64 ? 22.723 84.041 32.198 1.00 13.95 288 LEU B N 1
ATOM 2181 C CA . LEU B 1 64 ? 23.803 83.400 31.458 1.00 13.59 288 LEU B CA 1
ATOM 2182 C C . LEU B 1 64 ? 23.858 83.818 29.991 1.00 12.66 288 LEU B C 1
ATOM 2183 O O . LEU B 1 64 ? 24.793 83.465 29.294 1.00 13.26 288 LEU B O 1
ATOM 2188 N N . VAL B 1 65 ? 22.849 84.543 29.501 1.00 12.51 289 VAL B N 1
ATOM 2189 C CA . VAL B 1 65 ? 22.890 84.978 28.111 1.00 12.27 289 VAL B CA 1
ATOM 2190 C C . VAL B 1 65 ? 24.140 85.841 27.818 1.00 13.02 289 VAL B C 1
ATOM 2191 O O . VAL B 1 65 ? 24.903 85.509 26.912 1.00 13.58 289 VAL B O 1
ATOM 2195 N N . PRO B 1 66 ? 24.341 86.953 28.560 1.00 13.59 290 PRO B N 1
ATOM 2196 C CA . PRO B 1 66 ? 25.560 87.750 28.297 1.00 14.01 290 PRO B CA 1
ATOM 2197 C C . PRO B 1 66 ? 26.850 86.996 28.625 1.00 13.98 290 PRO B C 1
ATOM 2198 O O . PRO B 1 66 ? 27.887 87.223 27.989 1.00 14.39 290 PRO B O 1
ATOM 2202 N N . VAL B 1 67 ? 26.783 86.089 29.593 1.00 13.17 291 VAL B N 1
ATOM 2203 C CA . VAL B 1 67 ? 27.965 85.319 29.993 1.00 13.58 291 VAL B CA 1
ATOM 2204 C C . VAL B 1 67 ? 28.399 84.412 28.848 1.00 13.47 291 VAL B C 1
ATOM 2205 O O . VAL B 1 67 ? 29.560 84.434 28.429 1.00 13.89 291 VAL B O 1
ATOM 2209 N N . LEU B 1 68 ? 27.453 83.632 28.325 1.00 13.10 292 LEU B N 1
ATOM 2210 C CA . LEU B 1 68 ? 27.760 82.714 27.234 1.00 13.33 292 LEU B CA 1
ATOM 2211 C C . LEU B 1 68 ? 28.101 83.454 25.950 1.00 13.64 292 LEU B C 1
ATOM 2212 O O . LEU B 1 68 ? 28.981 83.012 25.200 1.00 14.62 292 LEU B O 1
ATOM 2217 N N . ALA B 1 69 ? 27.429 84.585 25.714 1.00 13.11 293 ALA B N 1
ATOM 2218 C CA . ALA B 1 69 ? 27.748 85.446 24.562 1.00 14.08 293 ALA B CA 1
ATOM 2219 C C . ALA B 1 69 ? 29.169 85.988 24.618 1.00 14.76 293 ALA B C 1
ATOM 2220 O O . ALA B 1 69 ? 29.842 86.065 23.589 1.00 14.89 293 ALA B O 1
ATOM 2222 N N . CYS B 1 70 ? 29.613 86.365 25.814 1.00 16.29 294 CYS B N 1
ATOM 2223 C CA . CYS B 1 70 ? 31.003 86.784 26.042 1.00 17.20 294 CYS B CA 1
ATOM 2224 C C . CYS B 1 70 ? 31.963 85.681 25.580 1.00 17.41 294 CYS B C 1
ATOM 2225 O O . CYS B 1 70 ? 32.946 85.938 24.882 1.00 17.89 294 CYS B O 1
ATOM 2228 N N . ILE B 1 71 ? 31.665 84.446 25.972 1.00 16.80 295 ILE B N 1
ATOM 2229 C CA . ILE B 1 71 ? 32.486 83.299 25.592 1.00 17.95 295 ILE B CA 1
ATOM 2230 C C . ILE B 1 71 ? 32.443 83.065 24.087 1.00 17.73 295 ILE B C 1
ATOM 2231 O O . ILE B 1 71 ? 33.476 82.870 23.458 1.00 18.31 295 ILE B O 1
ATOM 2236 N N . GLY B 1 72 ? 31.237 83.105 23.521 1.00 17.16 296 GLY B N 1
ATOM 2237 C CA . GLY B 1 72 ? 31.035 82.922 22.087 1.00 17.25 296 GLY B CA 1
ATOM 2238 C C . GLY B 1 72 ? 31.722 83.971 21.236 1.00 18.19 296 GLY B C 1
ATOM 2239 O O . GLY B 1 72 ? 32.257 83.657 20.177 1.00 18.89 296 GLY B O 1
ATOM 2240 N N . GLU B 1 73 ? 31.696 85.223 21.686 1.00 18.56 297 GLU B N 1
ATOM 2241 C CA . GLU B 1 73 ? 32.493 86.285 21.029 1.00 20.67 297 GLU B CA 1
ATOM 2242 C C . GLU B 1 73 ? 33.967 85.893 20.981 1.00 21.58 297 GLU B C 1
ATOM 2243 O O . GLU B 1 73 ? 34.601 85.937 19.917 1.00 22.03 297 GLU B O 1
ATOM 2249 N N . ARG B 1 74 ? 34.488 85.488 22.139 1.00 22.02 298 ARG B N 1
ATOM 2250 C CA . ARG B 1 74 ? 35.917 85.193 22.306 1.00 24.06 298 ARG B CA 1
ATOM 2251 C C . ARG B 1 74 ? 36.341 83.961 21.501 1.00 24.51 298 ARG B C 1
ATOM 2252 O O . ARG B 1 74 ? 37.499 83.852 21.096 1.00 26.17 298 ARG B O 1
ATOM 2260 N N . LEU B 1 75 ? 35.397 83.044 21.270 1.00 23.56 299 LEU B N 1
ATOM 2261 C CA . LEU B 1 75 ? 35.623 81.880 20.409 1.00 23.98 299 LEU B CA 1
ATOM 2262 C C . LEU B 1 75 ? 35.482 82.206 18.923 1.00 24.25 299 LEU B C 1
ATOM 2263 O O . LEU B 1 75 ? 35.860 81.404 18.072 1.00 25.36 299 LEU B O 1
ATOM 2268 N N . GLY B 1 76 ? 34.924 83.378 18.621 1.00 23.66 300 GLY B N 1
ATOM 2269 C CA . GLY B 1 76 ? 34.721 83.831 17.251 1.00 23.32 300 GLY B CA 1
ATOM 2270 C C . GLY B 1 76 ? 33.451 83.342 16.580 1.00 22.60 300 GLY B C 1
ATOM 2271 O O . GLY B 1 76 ? 33.337 83.431 15.354 1.00 23.09 300 GLY B O 1
ATOM 2272 N N . ASN B 1 77 ? 32.496 82.853 17.384 1.00 20.22 301 ASN B N 1
ATOM 2273 C CA . ASN B 1 77 ? 31.259 82.235 16.895 1.00 19.83 301 ASN B CA 1
ATOM 2274 C C . ASN B 1 77 ? 30.004 83.090 17.024 1.00 18.97 301 ASN B C 1
ATOM 2275 O O . ASN B 1 77 ? 28.935 82.710 16.536 1.00 19.01 301 ASN B O 1
ATOM 2280 N N . ALA B 1 78 ? 30.117 84.218 17.711 1.00 18.14 302 ALA B N 1
ATOM 2281 C CA . ALA B 1 78 ? 28.956 85.076 17.918 1.00 17.41 302 ALA B CA 1
ATOM 2282 C C . ALA B 1 78 ? 29.331 86.536 17.935 1.00 16.91 302 ALA B C 1
ATOM 2283 O O . ALA B 1 78 ? 30.481 86.905 18.223 1.00 17.40 302 ALA B O 1
ATOM 2285 N N . CYS B 1 79 ? 28.334 87.354 17.617 1.00 16.32 303 CYS B N 1
ATOM 2286 C CA . CYS B 1 79 ? 28.455 88.796 17.680 1.00 15.72 303 CYS B CA 1
ATOM 2287 C C . CYS B 1 79 ? 27.842 89.284 18.979 1.00 14.44 303 CYS B C 1
ATOM 2288 O O . CYS B 1 79 ? 26.629 89.230 19.148 1.00 14.20 303 CYS B O 1
ATOM 2291 N N . TYR B 1 80 ? 28.682 89.754 19.900 1.00 13.56 304 TYR B N 1
ATOM 2292 C CA . TYR B 1 80 ? 28.200 90.134 21.213 1.00 13.82 304 TYR B CA 1
ATOM 2293 C C . TYR B 1 80 ? 27.107 91.222 21.163 1.00 12.76 304 TYR B C 1
ATOM 2294 O O . TYR B 1 80 ? 26.090 91.137 21.867 1.00 12.29 304 TYR B O 1
ATOM 2303 N N . SER B 1 81 ? 27.322 92.245 20.348 1.00 12.85 305 SER B N 1
ATOM 2304 C CA . SER B 1 81 ? 26.357 93.348 20.267 1.00 12.52 305 SER B CA 1
ATOM 2305 C C . SER B 1 81 ? 25.019 92.871 19.696 1.00 12.58 305 SER B C 1
ATOM 2306 O O . SER B 1 81 ? 23.965 93.381 20.083 1.00 11.94 305 SER B O 1
ATOM 2309 N N . ASP B 1 82 ? 25.047 91.877 18.808 1.00 11.84 306 ASP B N 1
ATOM 2310 C CA . ASP B 1 82 ? 23.794 91.330 18.260 1.00 13.09 306 ASP B CA 1
ATOM 2311 C C . ASP B 1 82 ? 22.968 90.629 19.339 1.00 12.00 306 ASP B C 1
ATOM 2312 O O . ASP B 1 82 ? 21.728 90.748 19.392 1.00 11.68 306 ASP B O 1
ATOM 2317 N N . VAL B 1 83 ? 23.665 89.914 20.220 1.00 11.08 307 VAL B N 1
ATOM 2318 C CA . VAL B 1 83 ? 23.010 89.272 21.347 1.00 11.13 307 VAL B CA 1
ATOM 2319 C C . VAL B 1 83 ? 22.460 90.326 22.302 1.00 10.59 307 VAL B C 1
ATOM 2320 O O . VAL B 1 83 ? 21.296 90.253 22.720 1.00 10.74 307 VAL B O 1
ATOM 2324 N N . GLU B 1 84 ? 23.279 91.322 22.617 1.00 10.63 308 GLU B N 1
ATOM 2325 C CA . GLU B 1 84 ? 22.871 92.413 23.505 1.00 12.19 308 GLU B CA 1
ATOM 2326 C C . GLU B 1 84 ? 21.631 93.111 22.971 1.00 11.78 308 GLU B C 1
ATOM 2327 O O . GLU B 1 84 ? 20.673 93.367 23.710 1.00 11.35 308 GLU B O 1
ATOM 2333 N N . ASN B 1 85 ? 21.642 93.365 21.667 1.00 11.74 309 ASN B N 1
ATOM 2334 C CA . ASN B 1 85 ? 20.520 94.016 20.990 1.00 12.17 309 ASN B CA 1
ATOM 2335 C C . ASN B 1 85 ? 19.251 93.195 21.065 1.00 11.93 309 ASN B C 1
ATOM 2336 O O . ASN B 1 85 ? 18.159 93.736 21.270 1.00 11.96 309 ASN B O 1
ATOM 2341 N N . PHE B 1 86 ? 19.397 91.881 20.892 1.00 10.91 310 PHE B N 1
ATOM 2342 C CA . PHE B 1 86 ? 18.269 90.970 20.985 1.00 11.23 310 PHE B CA 1
ATOM 2343 C C . PHE B 1 86 ? 17.652 91.018 22.388 1.00 10.87 310 PHE B C 1
ATOM 2344 O O . PHE B 1 86 ? 16.423 91.099 22.544 1.00 9.94 310 PHE B O 1
ATOM 2352 N N . VAL B 1 87 ? 18.511 90.969 23.412 1.00 10.69 311 VAL B N 1
ATOM 2353 C CA . VAL B 1 87 ? 18.054 90.975 24.810 1.00 11.68 311 VAL B CA 1
ATOM 2354 C C . VAL B 1 87 ? 17.292 92.274 25.100 1.00 12.49 311 VAL B C 1
ATOM 2355 O O . VAL B 1 87 ? 16.207 92.250 25.686 1.00 12.50 311 VAL B O 1
ATOM 2359 N N . GLU B 1 88 ? 17.848 93.387 24.635 1.00 13.03 312 GLU B N 1
ATOM 2360 C CA . GLU B 1 88 ? 17.245 94.702 24.824 1.00 14.25 312 GLU B CA 1
ATOM 2361 C C . GLU B 1 88 ? 15.858 94.793 24.183 1.00 14.29 312 GLU B C 1
ATOM 2362 O O . GLU B 1 88 ? 14.927 95.322 24.801 1.00 14.69 312 GLU B O 1
ATOM 2368 N N . LYS B 1 89 ? 15.726 94.272 22.961 1.00 13.25 313 LYS B N 1
ATOM 2369 C CA . LYS B 1 89 ? 14.438 94.273 22.255 1.00 14.20 313 LYS B CA 1
ATOM 2370 C C . LYS B 1 89 ? 13.416 93.438 23.011 1.00 14.16 313 LYS B C 1
ATOM 2371 O O . LYS B 1 89 ? 12.287 93.878 23.218 1.00 14.81 313 LYS B O 1
ATOM 2377 N N . MET B 1 90 ? 13.805 92.230 23.411 1.00 13.34 314 MET B N 1
ATOM 2378 C CA . MET B 1 90 ? 12.874 91.319 24.099 1.00 14.07 314 MET B CA 1
ATOM 2379 C C . MET B 1 90 ? 12.398 91.876 25.447 1.00 14.43 314 MET B C 1
ATOM 2380 O O . MET B 1 90 ? 11.217 91.734 25.816 1.00 15.59 314 MET B O 1
ATOM 2385 N N . LYS B 1 91 ? 13.304 92.518 26.172 1.00 14.62 315 LYS B N 1
ATOM 2386 C CA . LYS B 1 91 ? 12.991 93.043 27.512 1.00 15.34 315 LYS B CA 1
ATOM 2387 C C . LYS B 1 91 ? 11.950 94.163 27.484 1.00 16.58 315 LYS B C 1
ATOM 2388 O O . LYS B 1 91 ? 11.291 94.439 28.501 1.00 16.93 315 LYS B O 1
ATOM 2394 N N . LYS B 1 92 ? 11.804 94.792 26.325 1.00 16.04 316 LYS B N 1
ATOM 2395 C CA . LYS B 1 92 ? 10.795 95.835 26.129 1.00 18.33 316 LYS B CA 1
ATOM 2396 C C . LYS B 1 92 ? 9.393 95.279 25.939 1.00 18.73 316 LYS B C 1
ATOM 2397 O O . LYS B 1 92 ? 8.411 96.005 26.087 1.00 19.29 316 LYS B O 1
ATOM 2403 N N . MET B 1 93 ? 9.303 93.997 25.614 1.00 18.68 317 MET B N 1
ATOM 2404 C CA . MET B 1 93 ? 8.025 93.399 25.265 1.00 21.03 317 MET B CA 1
ATOM 2405 C C . MET B 1 93 ? 7.351 92.687 26.426 1.00 20.11 317 MET B C 1
ATOM 2406 O O . MET B 1 93 ? 8.006 92.080 27.272 1.00 18.92 317 MET B O 1
ATOM 2411 N N . SER B 1 94 ? 6.031 92.765 26.433 1.00 20.79 318 SER B N 1
ATOM 2412 C CA . SER B 1 94 ? 5.217 92.081 27.418 1.00 21.51 318 SER B CA 1
ATOM 2413 C C . SER B 1 94 ? 5.124 90.600 27.075 1.00 21.48 318 SER B C 1
ATOM 2414 O O . SER B 1 94 ? 5.496 90.174 25.982 1.00 20.45 318 SER B O 1
ATOM 2417 N N . THR B 1 95 ? 4.609 89.809 28.010 1.00 22.77 319 THR B N 1
ATOM 2418 C CA . THR B 1 95 ? 4.452 88.382 27.764 1.00 23.60 319 THR B CA 1
ATOM 2419 C C . THR B 1 95 ? 3.609 88.149 26.505 1.00 24.35 319 THR B C 1
ATOM 2420 O O . THR B 1 95 ? 3.993 87.363 25.637 1.00 24.60 319 THR B O 1
ATOM 2424 N N . ARG B 1 96 ? 2.504 88.872 26.400 1.00 25.38 320 ARG B N 1
ATOM 2425 C CA . ARG B 1 96 ? 1.620 88.794 25.236 1.00 27.27 320 ARG B CA 1
ATOM 2426 C C . ARG B 1 96 ? 2.366 89.138 23.958 1.00 27.09 320 ARG B C 1
ATOM 2427 O O . ARG B 1 96 ? 2.270 88.425 22.966 1.00 27.60 320 ARG B O 1
ATOM 2435 N N . GLU B 1 97 ? 3.119 90.232 23.983 1.00 26.02 321 GLU B N 1
ATOM 2436 C CA . GLU B 1 97 ? 3.814 90.658 22.783 1.00 25.96 321 GLU B CA 1
ATOM 2437 C C . GLU B 1 97 ? 4.808 89.592 22.368 1.00 26.52 321 GLU B C 1
ATOM 2438 O O . GLU B 1 97 ? 4.948 89.301 21.191 1.00 26.89 321 GLU B O 1
ATOM 2444 N N . ARG B 1 98 ? 5.477 88.985 23.344 1.00 26.76 322 ARG B N 1
ATOM 2445 C CA . ARG B 1 98 ? 6.379 87.884 23.056 1.00 28.07 322 ARG B CA 1
ATOM 2446 C C . ARG B 1 98 ? 5.633 86.601 22.669 1.00 29.69 322 ARG B C 1
ATOM 2447 O O . ARG B 1 98 ? 6.080 85.881 21.786 1.00 30.93 322 ARG B O 1
ATOM 2455 N N . THR B 1 99 ? 4.503 86.339 23.320 1.00 31.94 323 THR B N 1
ATOM 2456 C CA . THR B 1 99 ? 3.712 85.114 23.098 1.00 34.05 323 THR B CA 1
ATOM 2457 C C . THR B 1 99 ? 2.966 85.156 21.768 1.00 36.03 323 THR B C 1
ATOM 2458 O O . THR B 1 99 ? 2.827 84.132 21.093 1.00 36.48 323 THR B O 1
ATOM 2462 N N . MET B 1 100 ? 2.488 86.346 21.412 1.00 38.05 324 MET B N 1
ATOM 2463 C CA . MET B 1 100 ? 1.556 86.530 20.301 1.00 41.09 324 MET B CA 1
ATOM 2464 C C . MET B 1 100 ? 2.256 86.641 18.952 1.00 41.75 324 MET B C 1
ATOM 2465 O O . MET B 1 100 ? 1.598 86.679 17.913 1.00 43.42 324 MET B O 1
ATOM 2470 N N . GLU B 1 101 ? 3.584 86.706 18.958 1.00 41.76 325 GLU B N 1
ATOM 2471 C CA . GLU B 1 101 ? 4.312 86.669 17.696 1.00 42.71 325 GLU B CA 1
ATOM 2472 C C . GLU B 1 101 ? 4.419 85.236 17.182 1.00 42.80 325 GLU B C 1
ATOM 2473 O O . GLU B 1 101 ? 4.975 84.353 17.852 1.00 42.30 325 GLU B O 1
ATOM 2479 N N . GLU B 1 102 ? 3.847 85.019 15.999 1.00 43.70 326 GLU B N 1
ATOM 2480 C CA . GLU B 1 102 ? 3.827 83.710 15.351 1.00 43.54 326 GLU B CA 1
ATOM 2481 C C . GLU B 1 102 ? 5.259 83.273 15.094 1.00 41.68 326 GLU B C 1
ATOM 2482 O O . GLU B 1 102 ? 5.632 82.130 15.373 1.00 41.56 326 GLU B O 1
ATOM 2488 N N . ASP B 1 103 ? 6.058 84.214 14.592 1.00 39.83 327 ASP B N 1
ATOM 2489 C CA . ASP B 1 103 ? 7.429 83.961 14.191 1.00 37.57 327 ASP B CA 1
ATOM 2490 C C . ASP B 1 103 ? 8.362 83.787 15.383 1.00 34.59 327 ASP B C 1
ATOM 2491 O O . ASP B 1 103 ? 8.422 84.636 16.278 1.00 34.45 327 ASP B O 1
ATOM 2496 N N . LYS B 1 104 ? 9.079 82.674 15.387 1.00 31.64 328 LYS B N 1
ATOM 2497 C CA . LYS B 1 104 ? 10.141 82.454 16.351 1.00 28.14 328 LYS B CA 1
ATOM 2498 C C . LYS B 1 104 ? 11.238 83.463 16.056 1.00 26.45 328 LYS B C 1
ATOM 2499 O O . LYS B 1 104 ? 11.456 83.834 14.908 1.00 26.72 328 LYS B O 1
ATOM 2505 N N . GLU B 1 105 ? 11.939 83.914 17.087 1.00 23.26 329 GLU B N 1
ATOM 2506 C CA . GLU B 1 105 ? 12.991 84.882 16.883 1.00 22.10 329 GLU B CA 1
ATOM 2507 C C . GLU B 1 105 ? 14.056 84.574 17.908 1.00 19.24 329 GLU B C 1
ATOM 2508 O O . GLU B 1 105 ? 13.776 84.525 19.095 1.00 17.46 329 GLU B O 1
ATOM 2514 N N . GLY B 1 106 ? 15.269 84.341 17.436 1.00 18.32 330 GLY B N 1
ATOM 2515 C CA . GLY B 1 106 ? 16.358 84.014 18.345 1.00 16.74 330 GLY B CA 1
ATOM 2516 C C . GLY B 1 106 ? 17.723 84.404 17.834 1.00 16.53 330 GLY B C 1
ATOM 2517 O O . GLY B 1 106 ? 17.877 84.868 16.687 1.00 16.85 330 GLY B O 1
ATOM 2518 N N . VAL B 1 107 ? 18.713 84.233 18.710 1.00 15.27 331 VAL B N 1
ATOM 2519 C CA . VAL B 1 107 ? 20.107 84.481 18.374 1.00 15.05 331 VAL B CA 1
ATOM 2520 C C . VAL B 1 107 ? 20.995 83.365 18.912 1.00 14.72 331 VAL B C 1
ATOM 2521 O O . VAL B 1 107 ? 20.769 82.846 20.013 1.00 13.95 331 VAL B O 1
ATOM 2525 N N . PHE B 1 108 ? 22.011 83.012 18.134 1.00 14.44 332 PHE B N 1
ATOM 2526 C CA . PHE B 1 108 ? 22.993 82.036 18.560 1.00 14.60 332 PHE B CA 1
ATOM 2527 C C . PHE B 1 108 ? 24.012 82.690 19.495 1.00 13.82 332 PHE B C 1
ATOM 2528 O O . PHE B 1 108 ? 24.549 83.771 19.191 1.00 14.58 332 PHE B O 1
ATOM 2536 N N . LEU B 1 109 ? 24.275 82.045 20.632 1.00 12.49 333 LEU B N 1
ATOM 2537 C CA . LEU B 1 109 ? 25.212 82.605 21.624 1.00 12.09 333 LEU B CA 1
ATOM 2538 C C . LEU B 1 109 ? 26.678 82.284 21.371 1.00 13.14 333 LEU B C 1
ATOM 2539 O O . LEU B 1 109 ? 27.552 82.803 22.074 1.00 14.23 333 LEU B O 1
ATOM 2544 N N . GLY B 1 110 ? 26.944 81.408 20.406 1.00 13.09 334 GLY B N 1
ATOM 2545 C CA . GLY B 1 110 ? 28.301 81.130 19.970 1.00 13.75 334 GLY B CA 1
ATOM 2546 C C . GLY B 1 110 ? 29.004 80.053 20.776 1.00 13.65 334 GLY B C 1
ATOM 2547 O O . GLY B 1 110 ? 30.202 79.839 20.601 1.00 14.18 334 GLY B O 1
ATOM 2548 N N . VAL B 1 111 ? 28.262 79.378 21.656 1.00 13.29 335 VAL B N 1
ATOM 2549 C CA . VAL B 1 111 ? 28.810 78.247 22.413 1.00 14.15 335 VAL B CA 1
ATOM 2550 C C . VAL B 1 111 ? 27.971 77.017 22.199 1.00 14.16 335 VAL B C 1
ATOM 2551 O O . VAL B 1 111 ? 26.796 77.110 21.797 1.00 14.39 335 VAL B O 1
ATOM 2555 N N . TYR B 1 112 ? 28.587 75.873 22.500 1.00 14.27 336 TYR B N 1
ATOM 2556 C CA . TYR B 1 112 ? 27.954 74.578 22.372 1.00 15.12 336 TYR B CA 1
ATOM 2557 C C . TYR B 1 112 ? 27.929 73.902 23.734 1.00 14.70 336 TYR B C 1
ATOM 2558 O O . TYR B 1 112 ? 28.972 73.757 24.386 1.00 15.41 336 TYR B O 1
ATOM 2567 N N . ALA B 1 113 ? 26.731 73.549 24.190 1.00 14.84 337 ALA B N 1
ATOM 2568 C CA . ALA B 1 113 ? 26.596 72.801 25.428 1.00 14.24 337 ALA B CA 1
ATOM 2569 C C . ALA B 1 113 ? 26.856 71.335 25.137 1.00 14.51 337 ALA B C 1
ATOM 2570 O O . ALA B 1 113 ? 26.621 70.861 24.029 1.00 15.79 337 ALA B O 1
ATOM 2572 N N . THR B 1 114 ? 27.346 70.628 26.140 1.00 14.39 338 THR B N 1
ATOM 2573 C CA . THR B 1 114 ? 27.440 69.185 26.058 1.00 14.36 338 THR B CA 1
ATOM 2574 C C . THR B 1 114 ? 26.138 68.610 26.605 1.00 13.68 338 THR B C 1
ATOM 2575 O O . THR B 1 114 ? 25.724 68.935 27.717 1.00 13.04 338 THR B O 1
ATOM 2579 N N . ASN B 1 115 ? 25.486 67.781 25.795 1.00 13.80 339 ASN B N 1
ATOM 2580 C CA . ASN B 1 115 ? 24.329 67.016 26.230 1.00 14.50 339 ASN B CA 1
ATOM 2581 C C . ASN B 1 115 ? 24.847 65.944 27.190 1.00 14.65 339 ASN B C 1
ATOM 2582 O O . ASN B 1 115 ? 25.649 65.114 26.795 1.00 14.62 339 ASN B O 1
ATOM 2587 N N . PRO B 1 116 ? 24.400 65.974 28.461 1.00 14.43 340 PRO B N 1
ATOM 2588 C CA . PRO B 1 116 ? 24.961 65.088 29.489 1.00 14.96 340 PRO B CA 1
ATOM 2589 C C . PRO B 1 116 ? 24.598 63.623 29.257 1.00 15.63 340 PRO B C 1
ATOM 2590 O O . PRO B 1 116 ? 25.208 62.741 29.859 1.00 17.53 340 PRO B O 1
ATOM 2594 N N . ALA B 1 117 ? 23.600 63.375 28.411 1.00 15.36 341 ALA B N 1
ATOM 2595 C CA . ALA B 1 117 ? 23.144 62.007 28.157 1.00 15.56 341 ALA B CA 1
ATOM 2596 C C . ALA B 1 117 ? 24.011 61.300 27.116 1.00 15.66 341 ALA B C 1
ATOM 2597 O O . ALA B 1 117 ? 24.355 60.140 27.290 1.00 15.95 341 ALA B O 1
ATOM 2599 N N . ASN B 1 118 ? 24.366 62.003 26.042 1.00 16.21 342 ASN B N 1
ATOM 2600 C CA . ASN B 1 118 ? 25.060 61.376 24.907 1.00 17.33 342 ASN B CA 1
ATOM 2601 C C . ASN B 1 118 ? 26.389 62.039 24.531 1.00 18.13 342 ASN B C 1
ATOM 2602 O O . ASN B 1 118 ? 27.079 61.568 23.618 1.00 19.18 342 ASN B O 1
ATOM 2607 N N . GLY B 1 119 ? 26.728 63.125 25.230 1.00 17.65 343 GLY B N 1
ATOM 2608 C CA . GLY B 1 119 ? 27.996 63.836 25.030 1.00 18.58 343 GLY B CA 1
ATOM 2609 C C . GLY B 1 119 ? 28.080 64.678 23.767 1.00 18.85 343 GLY B C 1
ATOM 2610 O O . GLY B 1 119 ? 29.133 65.264 23.477 1.00 19.63 343 GLY B O 1
ATOM 2611 N N . GLU B 1 120 ? 26.991 64.733 22.998 1.00 18.74 344 GLU B N 1
ATOM 2612 C CA . GLU B 1 120 ? 26.969 65.495 21.757 1.00 19.84 344 GLU B CA 1
ATOM 2613 C C . GLU B 1 120 ? 26.988 66.983 22.063 1.00 18.80 344 GLU B C 1
ATOM 2614 O O . GLU B 1 120 ? 26.421 67.423 23.069 1.00 17.46 344 GLU B O 1
ATOM 2620 N N . LYS B 1 121 ? 27.663 67.738 21.198 1.00 18.71 345 LYS B N 1
ATOM 2621 C CA . LYS B 1 121 ? 27.783 69.187 21.346 1.00 18.40 345 LYS B CA 1
ATOM 2622 C C . LYS B 1 121 ? 26.635 69.843 20.616 1.00 17.64 345 LYS B C 1
ATOM 2623 O O . LYS B 1 121 ? 26.429 69.612 19.412 1.00 17.90 345 LYS B O 1
ATOM 2629 N N . ILE B 1 122 ? 25.865 70.641 21.348 1.00 16.07 346 ILE B N 1
ATOM 2630 C CA . ILE B 1 122 ? 24.653 71.232 20.777 1.00 15.93 346 ILE B CA 1
ATOM 2631 C C . ILE B 1 122 ? 24.647 72.742 20.997 1.00 15.32 346 ILE B C 1
ATOM 2632 O O . ILE B 1 122 ? 25.074 73.204 22.061 1.00 14.90 346 ILE B O 1
ATOM 2637 N N . PRO B 1 123 ? 24.195 73.515 19.988 1.00 15.53 347 PRO B N 1
ATOM 2638 C CA . PRO B 1 123 ? 24.340 74.973 20.084 1.00 15.07 347 PRO B CA 1
ATOM 2639 C C . PRO B 1 123 ? 23.419 75.588 21.136 1.00 14.01 347 PRO B C 1
ATOM 2640 O O . PRO B 1 123 ? 22.275 75.150 21.300 1.00 13.75 347 PRO B O 1
ATOM 2644 N N . VAL B 1 124 ? 23.897 76.634 21.802 1.00 12.44 348 VAL B N 1
ATOM 2645 C CA . VAL B 1 124 ? 23.069 77.339 22.786 1.00 11.65 348 VAL B CA 1
ATOM 2646 C C . VAL B 1 124 ? 22.581 78.648 22.169 1.00 11.73 348 VAL B C 1
ATOM 2647 O O . VAL B 1 124 ? 23.386 79.446 21.672 1.00 11.27 348 VAL B O 1
ATOM 2651 N N . TRP B 1 125 ? 21.267 78.835 22.207 1.00 11.80 349 TRP B N 1
ATOM 2652 C CA . TRP B 1 125 ? 20.586 79.989 21.618 1.00 11.39 349 TRP B CA 1
ATOM 2653 C C . TRP B 1 125 ? 19.840 80.759 22.710 1.00 11.34 349 TRP B C 1
ATOM 2654 O O . TRP B 1 125 ? 19.632 80.239 23.807 1.00 10.47 349 TRP B O 1
ATOM 2665 N N . SER B 1 126 ? 19.451 82.002 22.421 1.00 11.01 350 SER B N 1
ATOM 2666 C CA . SER B 1 126 ? 18.384 82.653 23.209 1.00 11.70 350 SER B CA 1
ATOM 2667 C C . SER B 1 126 ? 17.228 82.888 22.251 1.00 12.80 350 SER B C 1
ATOM 2668 O O . SER B 1 126 ? 17.461 83.169 21.073 1.00 13.17 350 SER B O 1
ATOM 2671 N N . ALA B 1 127 ? 15.990 82.783 22.736 1.00 12.32 351 ALA B N 1
ATOM 2672 C CA . ALA B 1 127 ? 14.828 82.973 21.851 1.00 13.51 351 ALA B CA 1
ATOM 2673 C C . ALA B 1 127 ? 13.610 83.594 22.540 1.00 13.72 351 ALA B C 1
ATOM 2674 O O . ALA B 1 127 ? 13.467 83.516 23.758 1.00 13.43 351 ALA B O 1
ATOM 2676 N N . ASN B 1 128 ? 12.731 84.188 21.733 1.00 14.45 352 ASN B N 1
ATOM 2677 C CA . ASN B 1 128 ? 11.547 84.863 22.234 1.00 15.51 352 ASN B CA 1
ATOM 2678 C C . ASN B 1 128 ? 10.594 83.924 22.959 1.00 15.41 352 ASN B C 1
ATOM 2679 O O . ASN B 1 128 ? 9.892 84.341 23.883 1.00 16.81 352 ASN B O 1
ATOM 2684 N N . TYR B 1 129 ? 10.559 82.659 22.535 1.00 15.37 353 TYR B N 1
ATOM 2685 C CA . TYR B 1 129 ? 9.468 81.750 22.935 1.00 16.17 353 TYR B CA 1
ATOM 2686 C C . TYR B 1 129 ? 9.660 81.053 24.279 1.00 15.82 353 TYR B C 1
ATOM 2687 O O . TYR B 1 129 ? 8.765 80.340 24.748 1.00 15.95 353 TYR B O 1
ATOM 2696 N N . VAL B 1 130 ? 10.812 81.283 24.892 1.00 14.85 354 VAL B N 1
ATOM 2697 C CA . VAL B 1 130 ? 11.147 80.675 26.171 1.00 14.83 354 VAL B CA 1
ATOM 2698 C C . VAL B 1 130 ? 11.026 81.761 27.239 1.00 14.82 354 VAL B C 1
ATOM 2699 O O . VAL B 1 130 ? 11.695 82.799 27.168 1.00 14.62 354 VAL B O 1
ATOM 2703 N N . LEU B 1 131 ? 10.137 81.533 28.206 1.00 15.06 355 L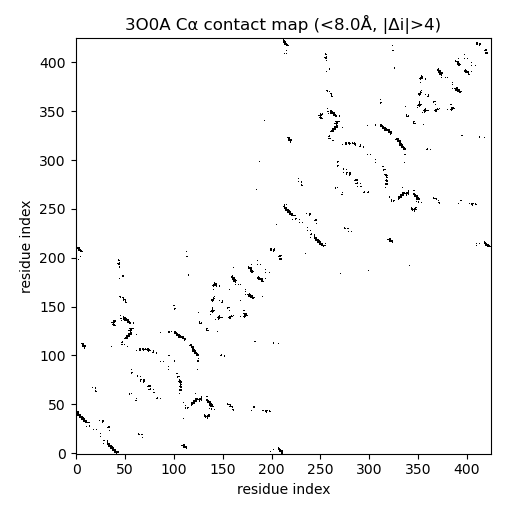EU B N 1
ATOM 2704 C CA . LEU B 1 131 ? 9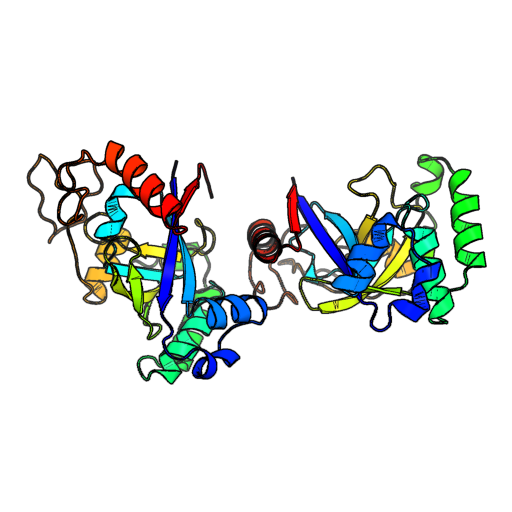.960 82.492 29.282 1.00 14.97 355 LEU B CA 1
ATOM 2705 C C . LEU B 1 131 ? 10.909 82.208 30.426 1.00 14.18 355 LEU B C 1
ATOM 2706 O O . LEU B 1 131 ? 11.102 81.059 30.821 1.00 15.00 355 LEU B O 1
ATOM 2711 N N . TYR B 1 132 ? 11.483 83.263 30.978 1.00 13.83 356 TYR B N 1
ATOM 2712 C CA . TYR B 1 132 ? 12.387 83.105 32.111 1.00 14.42 356 TYR B CA 1
ATOM 2713 C C . TYR B 1 132 ? 11.645 82.542 33.325 1.00 14.70 356 TYR B C 1
ATOM 2714 O O . TYR B 1 132 ? 12.240 81.845 34.154 1.00 15.20 356 TYR B O 1
ATOM 2723 N N . GLU B 1 133 ? 10.338 82.815 33.385 1.00 15.48 357 GLU B N 1
ATOM 2724 C CA . GLU B 1 133 ? 9.458 82.395 34.489 1.00 18.06 357 GLU B CA 1
ATOM 2725 C C . GLU B 1 133 ? 9.224 80.879 34.566 1.00 18.01 357 GLU B C 1
ATOM 2726 O O . GLU B 1 133 ? 8.879 80.355 35.628 1.00 19.31 357 GLU B O 1
ATOM 2732 N N . TYR B 1 134 ? 9.402 80.191 33.446 1.00 17.73 358 TYR B N 1
ATOM 2733 C CA . TYR B 1 134 ? 9.186 78.746 33.398 1.00 18.04 358 TYR B CA 1
ATOM 2734 C C . TYR B 1 134 ? 10.451 77.987 33.795 1.00 16.42 358 TYR B C 1
ATOM 2735 O O . TYR B 1 134 ? 11.518 78.186 33.217 1.00 15.05 358 TYR B O 1
ATOM 2744 N N . GLY B 1 135 ? 10.322 77.090 34.767 1.00 16.19 359 GLY B N 1
ATOM 2745 C CA . GLY B 1 135 ? 11.482 76.296 35.194 1.00 14.84 359 GLY B CA 1
ATOM 2746 C C . GLY B 1 135 ? 12.671 77.131 35.636 1.00 14.41 359 GLY B C 1
ATOM 2747 O O . GLY B 1 135 ? 12.548 78.043 36.462 1.00 15.95 359 GLY B O 1
ATOM 2748 N N . THR B 1 136 ? 13.836 76.825 35.072 1.00 13.43 360 THR B N 1
ATOM 2749 C CA . THR B 1 136 ? 15.064 77.565 35.370 1.00 13.11 360 THR B CA 1
ATOM 2750 C C . THR B 1 136 ? 15.253 78.721 34.386 1.00 12.37 360 THR B C 1
ATOM 2751 O O . THR B 1 136 ? 16.237 79.457 34.478 1.00 13.81 360 THR B O 1
ATOM 2755 N N . GLY B 1 137 ? 14.337 78.847 33.425 1.00 12.61 361 GLY B N 1
ATOM 2756 C CA . GLY B 1 137 ? 14.458 79.853 32.370 1.00 12.01 361 GLY B CA 1
ATOM 2757 C C . GLY B 1 137 ? 15.376 79.438 31.238 1.00 11.57 361 GLY B C 1
ATOM 2758 O O . GLY B 1 137 ? 15.688 80.247 30.352 1.00 11.81 361 GLY B O 1
ATOM 2759 N N . ALA B 1 138 ? 15.825 78.188 31.274 1.00 11.09 362 ALA B N 1
ATOM 2760 C CA . ALA B 1 138 ? 16.575 77.600 30.178 1.00 11.86 362 ALA B CA 1
ATOM 2761 C C . ALA B 1 138 ? 15.951 76.249 29.912 1.00 12.19 362 ALA B C 1
ATOM 2762 O O . ALA B 1 138 ? 15.556 75.539 30.849 1.00 11.49 362 ALA B O 1
ATOM 2764 N N . ILE B 1 139 ? 15.847 75.893 28.639 1.00 12.58 363 ILE B N 1
ATOM 2765 C CA . ILE B 1 139 ? 15.263 74.602 28.301 1.00 13.47 363 ILE B CA 1
ATOM 2766 C C . ILE B 1 139 ? 16.189 73.812 27.400 1.00 13.43 363 ILE B C 1
ATOM 2767 O O . ILE B 1 139 ? 17.004 74.390 26.662 1.00 13.21 363 ILE B O 1
ATOM 2772 N N . MET B 1 140 ? 16.074 72.490 27.483 1.00 12.98 364 MET B N 1
ATOM 2773 C CA . MET B 1 140 ? 16.629 71.641 26.447 1.00 13.65 364 MET B CA 1
ATOM 2774 C C . MET B 1 140 ? 15.578 71.562 25.357 1.00 14.36 364 MET B C 1
ATOM 2775 O O . MET B 1 140 ? 14.367 71.480 25.637 1.00 15.66 364 MET B O 1
ATOM 2780 N N . CYS B 1 141 ? 16.028 71.604 24.111 1.00 14.80 365 CYS B N 1
ATOM 2781 C CA . CYS B 1 141 ? 15.097 71.628 22.986 1.00 15.08 365 CYS B CA 1
ATOM 2782 C C . CYS B 1 141 ? 15.148 70.336 22.186 1.00 15.64 365 CYS B C 1
ATOM 2783 O O . CYS B 1 141 ? 16.213 69.928 21.707 1.00 15.80 365 CYS B O 1
ATOM 2786 N N . VAL B 1 142 ? 13.972 69.721 22.040 1.00 15.93 366 VAL B N 1
ATOM 2787 C CA . VAL B 1 142 ? 13.805 68.401 21.415 1.00 16.89 366 VAL B CA 1
ATOM 2788 C C . VAL B 1 142 ? 12.748 68.572 20.312 1.00 17.82 366 VAL B C 1
ATOM 2789 O O . VAL B 1 142 ? 11.563 68.300 20.511 1.00 18.58 366 VAL B O 1
ATOM 2793 N N . PRO B 1 143 ? 13.174 69.100 19.156 1.00 18.39 367 PRO B N 1
ATOM 2794 C CA . PRO B 1 143 ? 12.229 69.439 18.083 1.00 19.51 367 PRO B CA 1
ATOM 2795 C C . PRO B 1 143 ? 11.360 68.270 17.598 1.00 21.12 367 PRO B C 1
ATOM 2796 O O . PRO B 1 143 ? 10.231 68.495 17.175 1.00 21.88 367 PRO B O 1
ATOM 2800 N N . ALA B 1 144 ? 11.857 67.036 17.682 1.00 21.04 368 ALA B N 1
ATOM 2801 C CA . ALA B 1 144 ? 11.043 65.875 17.286 1.00 22.67 368 ALA B CA 1
ATOM 2802 C C . ALA B 1 144 ? 9.832 65.668 18.202 1.00 22.65 368 ALA B C 1
ATOM 2803 O O . ALA B 1 144 ? 8.845 65.051 17.794 1.00 24.74 368 ALA B O 1
ATOM 2805 N N . HIS B 1 145 ? 9.913 66.187 19.432 1.00 21.84 369 HIS B N 1
ATOM 2806 C CA . HIS B 1 145 ? 8.926 65.871 20.471 1.00 21.89 369 HIS B CA 1
ATOM 2807 C C . HIS B 1 145 ? 8.299 67.050 21.213 1.00 21.71 369 HIS B C 1
ATOM 2808 O O . HIS B 1 145 ? 7.502 66.848 22.128 1.00 22.21 369 HIS B O 1
ATOM 2815 N N . ASP B 1 146 ? 8.649 68.272 20.811 1.00 21.26 370 ASP B N 1
ATOM 2816 C CA . ASP B 1 146 ? 8.046 69.478 21.354 1.00 21.17 370 ASP B CA 1
ATOM 2817 C C . ASP B 1 146 ? 7.774 70.419 20.185 1.00 21.74 370 ASP B C 1
ATOM 2818 O O . ASP B 1 146 ? 8.704 70.822 19.477 1.00 21.50 370 ASP B O 1
ATOM 2823 N N . GLN B 1 147 ? 6.498 70.737 19.974 1.00 22.84 371 GLN B N 1
ATOM 2824 C CA . GLN B 1 147 ? 6.060 71.518 18.813 1.00 23.41 371 GLN B CA 1
ATOM 2825 C C . GLN B 1 147 ? 6.692 72.917 18.736 1.00 22.92 371 GLN B C 1
ATOM 2826 O O . GLN B 1 147 ? 7.057 73.372 17.647 1.00 23.34 371 GLN B O 1
ATOM 2832 N N . ARG B 1 148 ? 6.824 73.592 19.877 1.00 22.12 372 ARG B N 1
ATOM 2833 C CA . ARG B 1 148 ? 7.481 74.903 19.910 1.00 22.16 372 ARG B CA 1
ATOM 2834 C C . ARG B 1 148 ? 8.931 74.776 19.442 1.00 20.54 372 ARG B C 1
ATOM 2835 O O . ARG B 1 148 ? 9.408 75.592 18.637 1.00 20.74 372 ARG B O 1
ATOM 2843 N N . ASP B 1 149 ? 9.611 73.726 19.905 1.00 19.80 373 ASP B N 1
ATOM 2844 C CA . ASP B 1 149 ? 11.015 73.498 19.532 1.00 18.79 373 ASP B CA 1
ATOM 2845 C C . ASP B 1 149 ? 11.114 73.130 18.053 1.00 19.07 373 ASP B C 1
ATOM 2846 O O . ASP B 1 149 ? 12.036 73.549 17.373 1.00 18.29 373 ASP B O 1
ATOM 2851 N N . TRP B 1 150 ? 10.157 72.333 17.575 1.00 20.49 374 TRP B N 1
ATOM 2852 C CA . TRP B 1 150 ? 10.034 72.005 16.153 1.00 21.84 374 TRP B CA 1
ATOM 2853 C C . TRP B 1 150 ? 9.958 73.273 15.288 1.00 23.08 374 TRP B C 1
ATOM 2854 O O . TRP B 1 150 ? 10.668 73.399 14.278 1.00 22.80 374 TRP B O 1
ATOM 2865 N N . GLU B 1 151 ? 9.110 74.217 15.697 1.00 23.26 375 GLU B N 1
ATOM 2866 C CA . GLU B 1 151 ? 8.899 75.442 14.920 1.00 24.42 375 GLU B CA 1
ATOM 2867 C C . GLU B 1 151 ? 10.163 76.294 14.855 1.00 22.92 375 GLU B C 1
ATOM 2868 O O . GLU B 1 151 ? 10.468 76.882 13.815 1.00 23.25 375 GLU B O 1
ATOM 2874 N N . PHE B 1 152 ? 10.897 76.350 15.967 1.00 21.06 376 PHE B N 1
ATOM 2875 C CA . PHE B 1 152 ? 12.164 77.070 16.023 1.00 20.41 376 PHE B CA 1
ATOM 2876 C C . PHE B 1 152 ? 13.245 76.389 15.182 1.00 20.66 376 PHE B C 1
ATOM 2877 O O . PHE B 1 152 ? 13.980 77.060 14.451 1.00 21.41 376 PHE B O 1
ATOM 2885 N N . ALA B 1 153 ? 13.335 75.060 15.275 1.00 20.95 377 ALA B N 1
ATOM 2886 C CA . ALA B 1 153 ? 14.333 74.306 14.519 1.00 21.38 377 ALA B CA 1
ATOM 2887 C C . ALA B 1 153 ? 14.085 74.388 13.006 1.00 22.82 377 ALA B C 1
ATOM 2888 O O . ALA B 1 153 ? 15.036 74.441 12.226 1.00 22.91 377 ALA B O 1
ATOM 2890 N N . LYS B 1 154 ? 12.814 74.418 12.605 1.00 23.95 378 LYS B N 1
ATOM 2891 C CA . LYS B 1 154 ? 12.453 74.626 11.197 1.00 26.17 378 LYS B CA 1
ATOM 2892 C C . LYS B 1 154 ? 12.893 76.017 10.718 1.00 25.96 378 LYS B C 1
ATOM 2893 O O . LYS B 1 154 ? 13.431 76.156 9.619 1.00 26.81 378 LYS B O 1
ATOM 2899 N N . LYS B 1 155 ? 12.665 77.039 11.539 1.00 25.14 379 LYS B N 1
ATOM 2900 C CA . LYS B 1 155 ? 13.078 78.406 11.174 1.00 25.55 379 LYS B CA 1
ATOM 2901 C C . LYS B 1 155 ? 14.592 78.555 11.030 1.00 25.17 379 LYS B C 1
ATOM 2902 O O . LYS B 1 155 ? 15.069 79.154 10.057 1.00 26.20 379 LYS B O 1
ATOM 2908 N N . TYR B 1 156 ? 15.335 77.994 11.980 1.00 23.86 380 TYR B N 1
ATOM 2909 C CA . TYR B 1 156 ? 16.774 78.225 12.079 1.00 23.42 380 TYR B CA 1
ATOM 2910 C C . TYR B 1 156 ? 17.660 77.049 11.652 1.00 24.49 380 TYR B C 1
ATOM 2911 O O . TYR B 1 156 ? 18.865 77.048 11.919 1.00 24.26 380 TYR B O 1
ATOM 2920 N N . ASP B 1 157 ? 17.057 76.071 10.974 1.00 26.03 381 ASP B N 1
ATOM 2921 C CA . ASP B 1 157 ? 17.780 74.947 10.374 1.00 27.53 381 ASP B CA 1
ATOM 2922 C C . ASP B 1 157 ? 18.543 74.127 11.403 1.00 26.27 381 ASP B C 1
ATOM 2923 O O . ASP B 1 157 ? 19.714 73.797 11.209 1.00 26.36 381 ASP B O 1
ATOM 2928 N N . LEU B 1 158 ? 17.869 73.801 12.501 1.00 25.12 382 LEU B N 1
ATOM 2929 C CA . LEU B 1 158 ? 18.472 72.993 13.550 1.00 23.90 382 LEU B CA 1
ATOM 2930 C C . LEU B 1 158 ? 18.044 71.534 13.399 1.00 24.64 382 LEU B C 1
ATOM 2931 O O . LEU B 1 158 ? 16.953 71.265 12.883 1.00 24.82 382 LEU B O 1
ATOM 2936 N N . PRO B 1 159 ? 18.908 70.590 13.830 1.00 24.77 383 PRO B N 1
ATOM 2937 C CA . PRO B 1 159 ? 18.664 69.158 13.647 1.00 25.60 383 PRO B CA 1
ATOM 2938 C C . PRO B 1 159 ? 17.438 68.643 14.395 1.00 25.63 383 PRO B C 1
ATOM 2939 O O . PRO B 1 159 ? 17.125 69.122 15.493 1.00 24.66 383 PRO B O 1
ATOM 2943 N N . ILE B 1 160 ? 16.760 67.673 13.785 1.00 26.74 384 ILE B N 1
ATOM 2944 C CA . ILE B 1 160 ? 15.625 66.991 14.392 1.00 26.87 384 ILE B CA 1
ATOM 2945 C C . ILE B 1 160 ? 16.051 65.545 14.603 1.00 26.44 384 ILE B C 1
ATOM 2946 O O . ILE B 1 160 ? 16.475 64.868 13.657 1.00 26.97 384 ILE B O 1
ATOM 2951 N N . LYS B 1 161 ? 15.933 65.078 15.843 1.00 24.24 385 LYS B N 1
ATOM 2952 C CA . LYS B 1 161 ? 16.379 63.746 16.203 1.00 24.11 385 LYS B CA 1
ATOM 2953 C C . LYS B 1 161 ? 15.273 63.018 16.969 1.00 23.30 385 LYS B C 1
ATOM 2954 O O . LYS B 1 161 ? 14.899 63.410 18.072 1.00 22.31 385 LYS B O 1
ATOM 2960 N N . VAL B 1 162 ? 14.737 61.964 16.370 1.00 23.64 386 VAL B N 1
ATOM 2961 C CA . VAL B 1 162 ? 13.677 61.195 17.016 1.00 23.58 386 VAL B CA 1
ATOM 2962 C C . VAL B 1 162 ? 14.245 60.283 18.115 1.00 22.45 386 VAL B C 1
ATOM 2963 O O . VAL B 1 162 ? 15.215 59.557 17.886 1.00 23.03 386 VAL B O 1
ATOM 2967 N N . VAL B 1 163 ? 13.635 60.324 19.297 1.00 21.37 387 VAL B N 1
ATOM 2968 C CA . VAL B 1 163 ? 14.052 59.464 20.421 1.00 21.21 387 VAL B CA 1
ATOM 2969 C C . VAL B 1 163 ? 12.900 58.738 21.110 1.00 21.83 387 VAL B C 1
ATOM 2970 O O . VAL B 1 163 ? 13.127 57.795 21.867 1.00 22.17 387 VAL B O 1
ATOM 2974 N N . VAL B 1 164 ? 11.675 59.191 20.858 1.00 22.97 388 VAL B N 1
ATOM 2975 C CA . VAL B 1 164 ? 10.476 58.504 21.327 1.00 24.57 388 VAL B CA 1
ATOM 2976 C C . VAL B 1 164 ? 9.706 58.030 20.093 1.00 26.97 388 VAL B C 1
ATOM 2977 O O . VAL B 1 164 ? 9.072 58.827 19.399 1.00 27.35 388 VAL B O 1
ATOM 2981 N N . LYS B 1 165 ? 9.820 56.733 19.812 1.00 28.54 389 LYS B N 1
ATOM 2982 C CA . LYS B 1 165 ? 9.172 56.111 18.657 1.00 32.09 389 LYS B CA 1
ATOM 2983 C C . LYS B 1 165 ? 7.715 55.811 18.981 1.00 33.77 389 LYS B C 1
ATOM 2984 O O . LYS B 1 165 ? 7.433 55.055 19.909 1.00 33.41 389 LYS B O 1
ATOM 2990 N N . PRO B 1 166 ? 6.780 56.406 18.212 1.00 36.28 390 PRO B N 1
ATOM 2991 C CA . PRO B 1 166 ? 5.370 56.088 18.401 1.00 38.67 390 PRO B CA 1
ATOM 2992 C C . PRO B 1 166 ? 5.041 54.706 17.840 1.00 41.64 390 PRO B C 1
ATOM 2993 O O . PRO B 1 166 ? 5.686 54.256 16.886 1.00 42.59 390 PRO B O 1
ATOM 2997 N N . GLU B 1 167 ? 4.058 54.029 18.432 1.00 44.09 391 GLU B N 1
ATOM 2998 C CA . GLU B 1 167 ? 3.554 52.776 17.865 1.00 47.15 391 GLU B CA 1
ATOM 2999 C C . GLU B 1 167 ? 2.888 53.034 16.523 1.00 49.11 391 GLU B C 1
ATOM 3000 O O . GLU B 1 167 ? 2.995 52.222 15.600 1.00 50.96 391 GLU B O 1
ATOM 3006 N N . GLY B 1 168 ? 2.210 54.176 16.422 1.00 49.21 392 GLY B N 1
ATOM 3007 C CA . GLY B 1 168 ? 1.565 54.578 15.180 1.00 51.13 392 GLY B CA 1
ATOM 3008 C C . GLY B 1 168 ? 2.568 55.184 14.220 1.00 50.64 392 GLY B C 1
ATOM 3009 O O . GLY B 1 168 ? 3.697 55.497 14.606 1.00 49.29 392 GLY B O 1
ATOM 3010 N N . ALA B 1 169 ? 2.160 55.326 12.961 1.00 52.17 393 ALA B N 1
ATOM 3011 C CA . ALA B 1 169 ? 2.971 56.009 11.959 1.00 51.64 393 ALA B CA 1
ATOM 3012 C C . ALA B 1 169 ? 2.985 57.499 12.272 1.00 49.97 393 ALA B C 1
ATOM 3013 O O . ALA B 1 169 ? 1.979 58.052 12.721 1.00 50.51 393 ALA B O 1
ATOM 3015 N N . TRP B 1 170 ? 4.128 58.143 12.063 1.00 47.99 394 TRP B N 1
ATOM 3016 C CA . TRP B 1 170 ? 4.240 59.580 12.311 1.00 45.86 394 TRP B CA 1
ATOM 3017 C C . TRP B 1 170 ? 5.189 60.244 11.338 1.00 45.12 394 TRP B C 1
ATOM 3018 O O . TRP B 1 170 ? 6.296 59.757 11.104 1.00 44.81 394 TRP B O 1
ATOM 3029 N N . ASP B 1 171 ? 4.744 61.363 10.777 1.00 44.64 395 ASP B N 1
ATOM 3030 C CA . ASP B 1 171 ? 5.568 62.149 9.879 1.00 43.98 395 ASP B CA 1
ATOM 3031 C C . ASP B 1 171 ? 6.195 63.302 10.648 1.00 41.60 395 ASP B C 1
ATOM 3032 O O . ASP B 1 171 ? 5.546 64.321 10.894 1.00 40.88 395 ASP B O 1
ATOM 3037 N N . PHE B 1 172 ? 7.462 63.124 11.021 1.00 40.13 396 PHE B N 1
ATOM 3038 C CA . PHE B 1 172 ? 8.205 64.123 11.789 1.00 38.28 396 PHE B CA 1
ATOM 3039 C C . PHE B 1 172 ? 8.616 65.341 10.949 1.00 38.49 396 PHE B C 1
ATOM 3040 O O . PHE B 1 172 ? 9.030 66.366 11.492 1.00 37.21 396 PHE B O 1
ATOM 3048 N N . GLU B 1 173 ? 8.485 65.232 9.627 1.00 40.51 397 GLU B N 1
ATOM 3049 C CA . GLU B 1 173 ? 8.711 66.374 8.732 1.00 41.12 397 GLU B CA 1
ATOM 3050 C C . GLU B 1 173 ? 7.547 67.367 8.757 1.00 40.98 397 GLU B C 1
ATOM 3051 O O . GLU B 1 173 ? 7.665 68.480 8.244 1.00 40.97 397 GLU B O 1
ATOM 3057 N N . LYS B 1 174 ? 6.425 66.961 9.345 1.00 40.97 398 LYS B N 1
ATOM 3058 C CA . LYS B 1 174 ? 5.250 67.829 9.407 1.00 41.16 398 LYS B CA 1
ATOM 3059 C C . LYS B 1 174 ? 4.930 68.394 10.790 1.00 39.08 398 LYS B C 1
ATOM 3060 O O . LYS B 1 174 ? 4.301 69.453 10.897 1.00 39.45 398 LYS B O 1
ATOM 3066 N N . GLY B 1 175 ? 5.390 67.718 11.840 1.00 36.72 399 GLY B N 1
ATOM 3067 C CA . GLY B 1 175 ? 5.156 68.191 13.198 1.00 34.14 399 GLY B CA 1
ATOM 3068 C C . GLY B 1 175 ? 5.778 67.296 14.246 1.00 32.44 399 GLY B C 1
ATOM 3069 O O . GLY B 1 175 ? 6.236 66.194 13.941 1.00 32.46 399 GLY B O 1
ATOM 3070 N N . ALA B 1 176 ? 5.787 67.773 15.486 1.00 30.21 400 ALA B N 1
ATOM 3071 C CA . ALA B 1 176 ? 6.374 67.022 16.586 1.00 28.85 400 ALA B CA 1
ATOM 3072 C C . ALA B 1 176 ? 5.439 65.921 17.085 1.00 29.53 400 ALA B C 1
ATOM 3073 O O . ALA B 1 176 ? 4.213 66.074 17.078 1.00 30.54 400 ALA B O 1
ATOM 3075 N N . TYR B 1 177 ? 6.020 64.798 17.492 1.00 29.29 401 TYR B N 1
ATOM 3076 C CA . TYR B 1 177 ? 5.246 63.762 18.165 1.00 29.79 401 TYR B CA 1
ATOM 3077 C C . TYR B 1 177 ? 5.426 63.966 19.656 1.00 29.03 401 TYR B C 1
ATOM 3078 O O . TYR B 1 177 ? 6.526 63.768 20.180 1.00 27.43 401 TYR B O 1
ATOM 3087 N N . GLU B 1 178 ? 4.356 64.352 20.344 1.00 29.90 402 GLU B N 1
ATOM 3088 C CA . GLU B 1 178 ? 4.475 64.702 21.767 1.00 29.81 402 GLU B CA 1
ATOM 3089 C C . GLU B 1 178 ? 4.014 63.608 22.743 1.00 29.98 402 GLU B C 1
ATOM 3090 O O . GLU B 1 178 ? 4.024 63.812 23.960 1.00 29.58 402 GLU B O 1
ATOM 3096 N N . GLY B 1 179 ? 3.659 62.440 22.206 1.00 30.92 403 GLY B N 1
ATOM 3097 C CA . GLY B 1 179 ? 3.088 61.357 23.001 1.00 31.15 403 GLY B CA 1
ATOM 3098 C C . GLY B 1 179 ? 4.084 60.345 23.539 1.00 30.55 403 GLY B C 1
ATOM 3099 O O . GLY B 1 179 ? 5.297 60.565 23.501 1.00 29.37 403 GLY B O 1
ATOM 3100 N N . LYS B 1 180 ? 3.561 59.227 24.037 1.00 31.11 404 LYS B N 1
ATOM 3101 C CA . LYS B 1 180 ? 4.394 58.170 24.614 1.00 30.46 404 LYS B CA 1
ATOM 3102 C C . LYS B 1 180 ? 4.870 57.207 23.538 1.00 30.74 404 LYS B C 1
ATOM 3103 O O . LYS B 1 180 ? 4.275 57.110 22.461 1.00 31.67 404 LYS B O 1
ATOM 3109 N N . GLY B 1 181 ? 5.945 56.491 23.838 1.00 29.41 405 GLY B N 1
ATOM 3110 C CA . GLY B 1 181 ? 6.496 55.534 22.898 1.00 29.64 405 GLY B CA 1
ATOM 3111 C C . GLY B 1 181 ? 7.614 54.687 23.461 1.00 28.94 405 GLY B C 1
ATOM 3112 O O . GLY B 1 181 ? 7.674 54.424 24.670 1.00 28.44 405 GLY B O 1
ATOM 3113 N N . THR B 1 182 ? 8.474 54.238 22.553 1.00 28.96 406 THR B N 1
ATOM 3114 C CA . THR B 1 182 ? 9.619 53.393 22.859 1.00 28.23 406 THR B CA 1
ATOM 3115 C C . THR B 1 182 ? 10.853 54.204 22.529 1.00 26.44 406 THR B C 1
ATOM 3116 O O . THR B 1 182 ? 10.888 54.886 21.505 1.00 26.31 406 THR B O 1
ATOM 3120 N N . LEU B 1 183 ? 11.855 54.161 23.405 1.00 24.36 407 LEU B N 1
ATOM 3121 C CA . LEU B 1 183 ? 13.086 54.901 23.156 1.00 22.88 407 LEU B CA 1
ATOM 3122 C C . LEU B 1 183 ? 13.937 54.344 22.021 1.00 23.18 407 LEU B C 1
ATOM 3123 O O . LEU B 1 183 ? 14.126 53.131 21.889 1.00 23.42 407 LEU B O 1
ATOM 3128 N N . VAL B 1 184 ? 14.400 55.264 21.182 1.00 22.26 408 VAL B N 1
ATOM 3129 C CA . VAL B 1 184 ? 15.336 54.979 20.103 1.00 23.36 408 VAL B CA 1
ATOM 3130 C C . VAL B 1 184 ? 16.387 56.071 20.152 1.00 22.63 408 VAL B C 1
ATOM 3131 O O . VAL B 1 184 ? 16.144 57.123 20.744 1.00 21.04 408 VAL B O 1
ATOM 3135 N N . ASN B 1 185 ? 17.548 55.823 19.536 1.00 23.48 409 ASN B N 1
ATOM 3136 C CA . ASN B 1 185 ? 18.651 56.806 19.500 1.00 23.07 409 ASN B CA 1
ATOM 3137 C C . ASN B 1 185 ? 19.028 57.303 20.900 1.00 21.83 409 ASN B C 1
ATOM 3138 O O . ASN B 1 185 ? 19.496 58.429 21.071 1.00 20.99 409 ASN B O 1
ATOM 3143 N N . SER B 1 186 ? 18.822 56.440 21.890 1.00 21.59 410 SER B N 1
ATOM 3144 C CA . SER B 1 186 ? 19.038 56.806 23.290 1.00 20.76 410 SER B CA 1
ATOM 3145 C C . SER B 1 186 ? 20.026 55.864 23.967 1.00 20.97 410 SER B C 1
ATOM 3146 O O . SER B 1 186 ? 19.895 55.525 25.154 1.00 20.95 410 SER B O 1
ATOM 3149 N N . ASP B 1 187 ? 21.026 55.446 23.196 1.00 22.04 411 ASP B N 1
ATOM 3150 C CA . ASP B 1 187 ? 22.133 54.648 23.716 1.00 22.53 411 ASP B CA 1
ATOM 3151 C C . ASP B 1 187 ? 21.647 53.429 24.533 1.00 22.63 411 ASP B C 1
ATOM 3152 O O . ASP B 1 187 ? 20.875 52.602 24.025 1.00 23.42 411 ASP B O 1
ATOM 3157 N N . GLY B 1 188 ? 22.071 53.317 25.792 1.00 21.37 412 GLY B N 1
ATOM 3158 C CA . GLY B 1 188 ? 21.723 52.161 26.625 1.00 21.62 412 GLY B CA 1
ATOM 3159 C C . GLY B 1 188 ? 20.266 52.078 27.056 1.00 20.99 412 GLY B C 1
ATOM 3160 O O . GLY B 1 188 ? 19.836 51.071 27.614 1.00 21.67 412 GLY B O 1
ATOM 3161 N N . PHE B 1 189 ? 19.507 53.136 26.803 1.00 19.67 413 PHE B N 1
ATOM 3162 C CA . PHE B 1 189 ? 18.095 53.171 27.176 1.00 20.06 413 PHE B CA 1
ATOM 3163 C C . PHE B 1 189 ? 17.165 52.798 26.040 1.00 21.10 413 PHE B C 1
ATOM 3164 O O . PHE B 1 189 ? 15.948 52.852 26.200 1.00 21.74 413 PHE B O 1
ATOM 3172 N N . ASP B 1 190 ? 17.739 52.413 24.904 1.00 21.88 414 ASP B N 1
ATOM 3173 C CA . ASP B 1 190 ? 16.940 51.995 23.754 1.00 23.30 414 ASP B CA 1
ATOM 3174 C C . ASP B 1 190 ? 16.022 50.844 24.123 1.00 23.76 414 ASP B C 1
ATOM 3175 O O . ASP B 1 190 ? 16.429 49.910 24.822 1.00 24.15 414 ASP B O 1
ATOM 3180 N N . GLY B 1 191 ? 14.773 50.925 23.668 1.00 24.46 415 GLY B N 1
ATOM 3181 C CA . GLY B 1 191 ? 13.806 49.853 23.903 1.00 25.40 415 GLY B CA 1
ATOM 3182 C C . GLY B 1 191 ? 12.901 50.039 25.111 1.00 24.81 415 GLY B C 1
ATOM 3183 O O . GLY B 1 191 ? 11.883 49.358 25.225 1.00 25.93 415 GLY B O 1
ATOM 3184 N N . LEU B 1 192 ? 13.263 50.949 26.016 1.00 23.34 416 LEU B N 1
ATOM 3185 C CA . LEU B 1 192 ? 12.434 51.253 27.180 1.00 22.75 416 LEU B CA 1
ATOM 3186 C C . LEU B 1 192 ? 11.172 51.971 26.753 1.00 23.25 416 LEU B C 1
ATOM 3187 O O . LEU B 1 192 ? 11.194 52.775 25.814 1.00 23.27 416 LEU B O 1
ATOM 3192 N N . ASP B 1 193 ? 10.061 51.676 27.425 1.00 23.89 417 ASP B N 1
ATOM 3193 C CA . ASP B 1 193 ? 8.875 52.503 27.251 1.00 24.31 417 ASP B CA 1
ATOM 3194 C C . ASP B 1 193 ? 9.195 53.889 27.815 1.00 23.17 417 ASP B C 1
ATOM 3195 O O . ASP B 1 193 ? 9.985 54.023 28.764 1.00 21.73 417 ASP B O 1
ATOM 3200 N N . SER B 1 194 ? 8.619 54.920 27.212 1.00 23.24 418 SER B N 1
ATOM 3201 C CA . SER B 1 194 ? 9.034 56.291 27.525 1.00 22.57 418 SER B CA 1
ATOM 3202 C C . SER B 1 194 ? 8.763 56.724 28.981 1.00 21.94 418 SER B C 1
ATOM 3203 O O . SER B 1 194 ? 9.584 57.405 29.582 1.00 21.14 418 SER B O 1
ATOM 3206 N N . GLU B 1 195 ? 7.646 56.291 29.568 1.00 22.90 419 GLU B N 1
ATOM 3207 C CA . GLU B 1 195 ? 7.397 56.631 30.971 1.00 22.81 419 GLU B CA 1
ATOM 3208 C C . GLU B 1 195 ? 8.432 56.028 31.924 1.00 21.91 419 GLU B C 1
ATOM 3209 O O . GLU B 1 195 ? 8.885 56.699 32.855 1.00 21.05 419 GLU B O 1
ATOM 3215 N N . THR B 1 196 ? 8.809 54.775 31.675 1.00 21.72 420 THR B N 1
ATOM 3216 C CA . THR B 1 196 ? 9.851 54.101 32.458 1.00 21.00 420 THR B CA 1
ATOM 3217 C C . THR B 1 196 ? 11.190 54.810 32.309 1.00 19.48 420 THR B C 1
ATOM 3218 O O . THR B 1 196 ? 11.934 54.974 33.284 1.00 18.82 420 THR B O 1
ATOM 3222 N N . ALA B 1 197 ? 11.488 55.240 31.089 1.00 19.21 421 ALA B N 1
ATOM 3223 C CA . ALA B 1 197 ? 12.763 55.906 30.806 1.00 18.19 421 ALA B CA 1
ATOM 3224 C C . ALA B 1 197 ? 12.897 57.227 31.557 1.00 17.55 421 ALA B C 1
ATOM 3225 O O . ALA B 1 197 ? 14.007 57.631 31.901 1.00 16.57 421 ALA B O 1
ATOM 3227 N N . LYS B 1 198 ? 11.778 57.895 31.842 1.00 17.69 422 LYS B N 1
ATOM 3228 C CA . LYS B 1 198 ? 11.848 59.143 32.617 1.00 17.51 422 LYS B CA 1
ATOM 3229 C C . LYS B 1 198 ? 12.599 58.891 33.913 1.00 17.00 422 LYS B C 1
ATOM 3230 O O . LYS B 1 198 ? 13.546 59.611 34.261 1.00 16.58 422 LYS B O 1
ATOM 3236 N N . ARG B 1 199 ? 12.151 57.850 34.610 1.00 17.16 423 ARG B N 1
ATOM 3237 C CA . ARG B 1 199 ? 12.707 57.424 35.874 1.00 17.34 423 ARG B CA 1
ATOM 3238 C C . ARG B 1 199 ? 14.167 56.993 35.742 1.00 16.23 423 ARG B C 1
ATOM 3239 O O . ARG B 1 199 ? 15.053 57.468 36.477 1.00 15.63 423 ARG B O 1
ATOM 3247 N N . LYS B 1 200 ? 14.409 56.071 34.815 1.00 16.25 424 LYS B N 1
ATOM 3248 C CA . LYS B 1 200 ? 15.706 55.425 34.667 1.00 15.91 424 LYS B CA 1
ATOM 3249 C C . LYS B 1 200 ? 16.813 56.412 34.245 1.00 14.42 424 LYS B C 1
ATOM 3250 O O . LYS B 1 200 ? 17.945 56.359 34.768 1.00 13.21 424 LYS B O 1
ATOM 3256 N N . ILE B 1 201 ? 16.474 57.309 33.322 1.00 13.20 425 ILE B N 1
ATOM 3257 C CA . ILE B 1 201 ? 17.431 58.307 32.825 1.00 12.68 425 ILE B CA 1
ATOM 3258 C C . ILE B 1 201 ? 17.752 59.305 33.929 1.00 11.91 425 ILE B C 1
ATOM 3259 O O . ILE B 1 201 ? 18.922 59.661 34.135 1.00 11.74 425 ILE B O 1
ATOM 3264 N N . THR B 1 202 ? 16.730 59.725 34.663 1.00 11.34 426 THR B N 1
ATOM 3265 C CA . THR B 1 202 ? 16.961 60.713 35.721 1.00 11.51 426 THR B CA 1
ATOM 3266 C C . THR B 1 202 ? 17.859 60.132 36.820 1.00 11.53 426 THR B C 1
ATOM 3267 O O . THR B 1 202 ? 18.765 60.805 37.293 1.00 11.47 426 THR B O 1
ATOM 3271 N N . GLU B 1 203 ? 17.609 58.876 37.205 1.00 11.85 427 GLU B N 1
ATOM 3272 C CA . GLU B 1 203 ? 18.410 58.215 38.242 1.00 12.47 427 GLU B CA 1
ATOM 3273 C C . GLU B 1 203 ? 19.870 58.088 37.825 1.00 12.60 427 GLU B C 1
ATOM 3274 O O . GLU B 1 203 ? 20.774 58.303 38.628 1.00 12.68 427 GLU B O 1
ATOM 3280 N N . TRP B 1 204 ? 20.082 57.761 36.552 1.00 12.75 428 TRP B N 1
ATOM 3281 C CA . TRP B 1 204 ? 21.421 57.642 35.970 1.00 12.98 428 TRP B CA 1
ATOM 3282 C C . TRP B 1 204 ? 22.132 58.997 35.915 1.00 12.64 428 TRP B C 1
ATOM 3283 O O . TRP B 1 204 ? 23.296 59.111 36.282 1.00 13.30 428 TRP B O 1
ATOM 3294 N N . LEU B 1 205 ? 21.425 60.032 35.473 1.00 11.27 429 LEU B N 1
ATOM 3295 C CA . LEU B 1 205 ? 21.994 61.378 35.513 1.00 10.59 429 LEU B CA 1
ATOM 3296 C C . LEU B 1 205 ? 22.385 61.796 36.928 1.00 10.29 429 LEU B C 1
ATOM 3297 O O . LEU B 1 205 ? 23.451 62.370 37.142 1.00 11.13 429 LEU B O 1
ATOM 3302 N N . GLN B 1 206 ? 21.517 61.530 37.897 1.00 10.98 430 GLN B N 1
ATOM 3303 C CA . GLN B 1 206 ? 21.819 61.874 39.276 1.00 11.67 430 GLN B CA 1
ATOM 3304 C C . GLN B 1 206 ? 23.064 61.161 39.807 1.00 12.52 430 GLN B C 1
ATOM 3305 O O . GLN B 1 206 ? 23.883 61.778 40.500 1.00 12.29 430 GLN B O 1
ATOM 3311 N N . ASP B 1 207 ? 23.212 59.876 39.480 1.00 12.67 431 ASP B N 1
ATOM 3312 C CA . ASP B 1 207 ? 24.413 59.130 39.885 1.00 13.61 431 ASP B CA 1
ATOM 3313 C C . ASP B 1 207 ? 25.678 59.804 39.352 1.00 14.32 431 ASP B C 1
ATOM 3314 O O . ASP B 1 207 ? 26.732 59.726 39.973 1.00 15.69 431 ASP B O 1
ATOM 3319 N N . ARG B 1 208 ? 25.541 60.504 38.225 1.00 14.52 432 ARG B N 1
ATOM 3320 C CA . ARG B 1 208 ? 26.648 61.196 37.570 1.00 15.75 432 ARG B CA 1
ATOM 3321 C C . ARG B 1 208 ? 26.805 62.656 37.993 1.00 15.35 432 ARG B C 1
ATOM 3322 O O . ARG B 1 208 ? 27.725 63.351 37.533 1.00 16.38 432 ARG B O 1
ATOM 3330 N N . GLY B 1 209 ? 25.926 63.101 38.883 1.00 14.99 433 GLY B N 1
ATOM 3331 C CA . GLY B 1 209 ? 25.934 64.483 39.381 1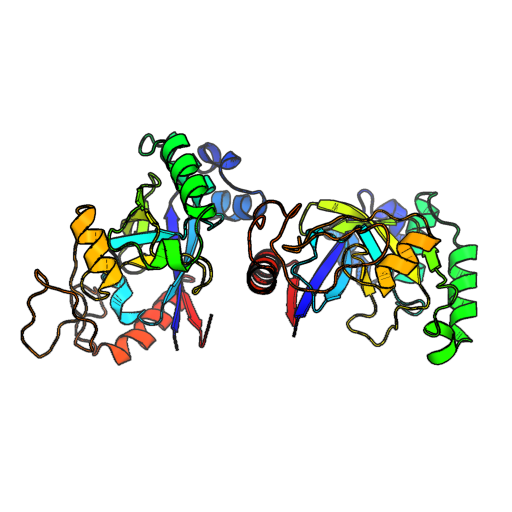.00 13.97 433 GLY B CA 1
ATOM 3332 C C . GLY B 1 209 ? 25.353 65.461 38.374 1.00 13.78 433 GLY B C 1
ATOM 3333 O O . GLY B 1 209 ? 25.674 66.658 38.396 1.00 14.55 433 GLY B O 1
ATOM 3334 N N . LEU B 1 210 ? 24.482 64.964 37.503 1.00 13.14 434 LEU B N 1
ATOM 3335 C CA . LEU B 1 210 ? 24.018 65.736 36.346 1.00 12.18 434 LEU B CA 1
ATOM 3336 C C . LEU B 1 210 ? 22.502 65.856 36.254 1.00 11.97 434 LEU B C 1
ATOM 3337 O O . LEU B 1 210 ? 21.949 66.215 35.212 1.00 12.02 434 LEU B O 1
ATOM 3342 N N . GLY B 1 211 ? 21.817 65.555 37.349 1.00 12.36 435 GLY B N 1
ATOM 3343 C CA . GLY B 1 211 ? 20.369 65.723 37.358 1.00 12.36 435 GLY B CA 1
ATOM 3344 C C . GLY B 1 211 ? 19.729 65.265 38.640 1.00 12.84 435 GLY B C 1
ATOM 3345 O O . GLY B 1 211 ? 20.389 64.699 39.525 1.00 12.61 435 GLY B O 1
ATOM 3346 N N . GLU B 1 212 ? 18.432 65.532 38.750 1.00 12.98 436 GLU B N 1
ATOM 3347 C CA . GLU B 1 212 ? 17.659 65.035 39.886 1.00 13.89 436 GLU B CA 1
ATOM 3348 C C . GLU B 1 212 ? 16.174 65.105 39.586 1.00 13.04 436 GLU B C 1
ATOM 3349 O O . GLU B 1 212 ? 15.741 65.831 38.686 1.00 13.15 436 GLU B O 1
ATOM 3355 N N . LYS B 1 213 ? 15.397 64.348 40.350 1.00 13.26 437 LYS B N 1
ATOM 3356 C CA . LYS B 1 213 ? 13.947 64.373 40.221 1.00 13.96 437 LYS B CA 1
ATOM 3357 C C . LYS B 1 213 ? 13.436 65.635 40.885 1.00 14.79 437 LYS B C 1
ATOM 3358 O O . LYS B 1 213 ? 13.978 66.072 41.900 1.00 13.53 437 LYS B O 1
ATOM 3364 N N . LYS B 1 214 ? 12.411 66.239 40.293 1.00 15.76 438 LYS B N 1
ATOM 3365 C CA . LYS B 1 214 ? 11.796 67.423 40.889 1.00 17.71 438 LYS B CA 1
ATOM 3366 C C . LYS B 1 214 ? 10.323 67.432 40.539 1.00 19.25 438 LYS B C 1
ATOM 3367 O O . LYS B 1 214 ? 9.965 67.298 39.366 1.00 19.71 438 LYS B O 1
ATOM 3373 N N . VAL B 1 215 ? 9.489 67.597 41.563 1.00 20.31 439 VAL B N 1
ATOM 3374 C CA . VAL B 1 215 ? 8.045 67.626 41.413 1.00 22.72 439 VAL B CA 1
ATOM 3375 C C . VAL B 1 215 ? 7.645 68.850 40.591 1.00 23.60 439 VAL B C 1
ATOM 3376 O O . VAL B 1 215 ? 7.012 68.705 39.555 1.00 25.12 439 VAL B O 1
ATOM 3380 N N . SER B 1 216 ? 8.043 70.040 41.032 1.00 24.51 440 SER B N 1
ATOM 3381 C CA . SER B 1 216 ? 7.640 71.283 40.361 1.00 26.13 440 SER B CA 1
ATOM 3382 C C . SER B 1 216 ? 8.723 72.332 40.456 1.00 26.20 440 SER B C 1
ATOM 3383 O O . SER B 1 216 ? 9.457 72.382 41.438 1.00 26.21 440 SER B O 1
ATOM 3386 N N . TYR B 1 217 ? 8.813 73.195 39.447 1.00 26.63 441 TYR B N 1
ATOM 3387 C CA . TYR B 1 217 ? 9.815 74.256 39.476 1.00 27.20 441 TYR B CA 1
ATOM 3388 C C . TYR B 1 217 ? 9.349 75.409 40.379 1.00 27.82 441 TYR B C 1
ATOM 3389 O O . TYR B 1 217 ? 8.201 75.443 40.832 1.00 29.18 441 TYR B O 1
#